Protein AF-0000000080312777 (afdb_homodimer)

pLDDT: mean 81.29, std 18.56, range [24.58, 98.69]

Organism: NCBI:txid927083

Solvent-accessible surface area (backbone atoms only — not comparable to full-atom values): 29112 Å² total; per-residue (Å²): 133,81,78,77,77,67,74,76,74,68,76,40,76,40,54,60,49,25,31,31,46,37,89,20,82,42,74,88,63,39,51,90,50,18,83,77,39,92,44,70,31,33,41,40,44,49,86,57,101,42,44,78,51,12,52,32,64,42,65,65,28,35,32,32,33,40,31,27,38,40,77,84,47,77,64,61,51,34,53,41,62,50,93,90,43,94,49,72,35,10,32,39,43,34,87,62,53,40,34,98,41,35,63,41,80,42,60,24,37,52,73,45,76,58,91,56,33,35,34,27,30,26,61,65,55,38,42,67,31,33,24,41,47,52,30,53,43,46,27,84,71,55,35,46,47,80,45,41,48,26,81,74,42,68,70,91,74,63,63,83,64,36,70,29,73,42,60,51,71,70,65,28,46,66,43,72,34,72,63,21,43,52,50,49,51,56,36,38,76,71,71,43,76,53,61,68,59,52,44,51,58,45,8,26,42,84,33,27,20,82,85,64,33,24,39,75,54,89,95,32,32,33,31,52,57,89,65,28,31,38,34,30,43,77,43,83,92,49,29,34,36,33,52,35,64,35,66,56,62,50,79,87,48,32,82,77,42,63,69,60,54,48,54,44,32,73,72,73,43,119,134,82,78,78,76,67,74,75,74,70,76,40,77,40,54,62,48,26,30,31,45,38,88,21,81,43,75,89,62,38,51,91,49,17,83,75,40,92,46,70,32,32,41,41,43,49,84,56,100,43,45,77,50,12,52,31,64,41,66,65,28,35,32,32,33,40,31,27,38,40,78,82,47,74,63,61,51,36,55,42,63,50,92,90,43,94,49,72,35,10,33,38,42,34,87,63,53,38,34,98,41,34,63,42,80,44,60,25,37,52,73,46,75,57,90,55,32,35,35,28,29,26,62,65,53,38,42,66,32,33,25,42,46,52,28,54,42,46,23,83,70,55,34,48,45,76,49,40,49,24,82,73,47,73,71,92,74,65,64,81,65,44,48,55,76,49,62,42,68,70,65,28,45,65,43,71,33,71,63,22,44,53,50,48,52,55,36,38,77,70,73,42,77,54,62,68,59,52,45,50,58,44,7,29,42,82,27,29,22,82,82,63,34,24,41,74,53,89,96,32,32,34,32,52,57,89,65,28,32,37,35,30,42,77,42,82,93,50,29,35,37,33,52,38,65,34,66,56,60,51,80,86,47,32,82,76,40,63,69,61,53,48,54,44,32,72,73,75,41,116

Sequence (540 aa):
MSEDDRSDEEVLTVRPIGVLRTPYRELAEVPRQPRLANVRARIELVPGLGLEDAIADLEGWDYVWVLTWMHRARGWRPKVQPPRSERKRGVLATRAPHRPNAIGLSAMRIVSIAGLVIEVEECDAIDGTPVIDLKPYVPWADAIPDARTGWLEPPEGARPGGQRPADPRPSWSVVIEERAREQLAWLRERGIDLEERLVYALSLGPQPHAYRRIAVVGDESRIAVKEWFAFFRSRGEGTIVVQRITSGVRPRERARAAPVHREFVERFGGMSEDDRSDEEVLTVRPIGVLRTPYRELAEVPRQPRLANVRARIELVPGLGLEDAIADLEGWDYVWVLTWMHRARGWRPKVQPPRSERKRGVLATRAPHRPNAIGLSAMRIVSIAGLVIEVEECDAIDGTPVIDLKPYVPWADAIPDARTGWLEPPEGARPGGQRPADPRPSWSVVIEERAREQLAWLRERGIDLEERLVYALSLGPQPHAYRRIAVVGDESRIAVKEWFAFFRSRGEGTIVVQRITSGVRPRERARAAPVHREFVERFGG

Nearest PDB structures (foldseek):
  2nv4-assembly1_B  TM=9.603E-01  e=9.271E-16  Archaeoglobus fulgidus
  7btz-assembly1_B  TM=6.126E-01  e=1.621E-18  Pseudomonas aeruginosa
  7bu1-assembly1_B  TM=5.956E-01  e=1.074E-18  Pseudomonas aeruginosa
  7btz-assembly1_A  TM=5.901E-01  e=1.441E-18  Pseudomonas aeruginosa
  3okx-assembly1_B  TM=8.933E-01  e=3.064E-11  Rhodopseudomonas palustris CGA009

Secondary structure (DSSP, 8-state):
-----------EEE---EEEE-S--SGGGS-S-GGG---EEEEEEPS-TTHHHHTTT-TTBSEEEEEEE-TT--S--SEE--TT-SS-EEGGGS--S-SSS-EEEEEEEEEEEETTEEEEES--S-TTPEEEEEEE--HHHH--TT--BGGGS--TTS-TT---S---SS-SEEEE-HHHHHHHHHHHHTT---HHHHHHHHHT-SS-BTTTTEEEETTEEEEEETTEEEEEEEETTTEEEEEEEEE-S-HHHHTTS-HHHHHHHHHH--/-----------EEE---EEEE-S--SGGGS-S-GGG---EEEEEEPS-TTHHHHTTT-TTBSEEEEEEE-TT--S--SEE--TT-SS-EEGGGS--S-SSS-EEEEEEEEEEEETTEEEEES--S-TTPEEEEEEE--HHHH--TT--BGGGS--TTS-TTS--S---SS-SEEEE-HHHHHHHHHHHHTT---HHHHHHHHHT-SS-BTTTTEEEETTEEEEEETTEEEEEEEETTTEEEEEEEEE-S-HHHHTTS-HHHHHHHHHH--

InterPro domains:
  IPR023370 TrmO-like, N-terminal domain [PF01980] (29-142)
  IPR023370 TrmO-like, N-terminal domain [PS51668] (14-146)
  IPR023370 TrmO-like, N-terminal domain [TIGR00104] (12-148)
  IPR023370 TrmO-like, N-terminal domain [cd09281] (16-137)
  IPR036413 YaeB-like superfamily [SSF118196] (12-213)
  IPR036414 YaeB, N-terminal domain superfamily [G3DSA:2.40.30.70] (13-153)
  IPR040372 YaeB-like [PTHR12818] (10-185)

Structure (mmCIF, N/CA/C/O backbone):
data_AF-0000000080312777-model_v1
#
loop_
_entity.id
_entity.type
_entity.pdbx_description
1 polymer 'TsaA-like domain-containing protein'
#
loop_
_atom_site.group_PDB
_atom_site.id
_atom_site.type_symbol
_atom_site.label_atom_id
_atom_site.label_alt_id
_atom_site.label_comp_id
_atom_site.label_asym_id
_atom_site.label_entity_id
_atom_site.label_seq_id
_atom_site.pdbx_PDB_ins_code
_atom_site.Cartn_x
_atom_site.Cartn_y
_atom_site.Cartn_z
_atom_site.occupancy
_atom_site.B_iso_or_equiv
_atom_site.auth_seq_id
_atom_site.auth_comp_id
_atom_site.auth_asym_id
_atom_site.auth_atom_id
_atom_site.pdbx_PDB_model_num
ATOM 1 N N . MET A 1 1 ? -16.656 -34.062 32.406 1 24.58 1 MET A N 1
ATOM 2 C CA . MET A 1 1 ? -15.578 -33.062 32.5 1 24.58 1 MET A CA 1
ATOM 3 C C . MET A 1 1 ? -15.203 -32.531 31.125 1 24.58 1 MET A C 1
ATOM 5 O O . MET A 1 1 ? -14.68 -33.25 30.281 1 24.58 1 MET A O 1
ATOM 9 N N . SER A 1 2 ? -16.062 -31.719 30.484 1 26.77 2 SER A N 1
ATOM 10 C CA . SER A 1 2 ? -16.109 -31.203 29.125 1 26.77 2 SER A CA 1
ATOM 11 C C . SER A 1 2 ? -14.852 -30.406 28.797 1 26.77 2 SER A C 1
ATOM 13 O O . SER A 1 2 ? -14.5 -29.469 29.516 1 26.77 2 SER A O 1
ATOM 15 N N . GLU A 1 3 ? -13.781 -31.125 28.281 1 29.81 3 GLU A N 1
ATOM 16 C CA . GLU A 1 3 ? -12.477 -30.578 27.906 1 29.81 3 GLU A CA 1
ATOM 17 C C . GLU A 1 3 ? -12.625 -29.281 27.125 1 29.81 3 GLU A C 1
ATOM 19 O O . GLU A 1 3 ? -13.367 -29.234 26.125 1 29.81 3 GLU A O 1
ATOM 24 N N . ASP A 1 4 ? -12.633 -28.141 27.734 1 31.09 4 ASP A N 1
ATOM 25 C CA . ASP A 1 4 ? -12.531 -26.766 27.266 1 31.09 4 ASP A CA 1
ATOM 26 C C . ASP A 1 4 ? -11.508 -26.656 26.125 1 31.09 4 ASP A C 1
ATOM 28 O O . ASP A 1 4 ? -10.305 -26.797 26.359 1 31.09 4 ASP A O 1
ATOM 32 N N . ASP A 1 5 ? -11.641 -27.391 24.984 1 30.16 5 ASP A N 1
ATOM 33 C CA . ASP A 1 5 ? -10.844 -27.234 23.766 1 30.16 5 ASP A CA 1
ATOM 34 C C . ASP A 1 5 ? -10.609 -25.766 23.469 1 30.16 5 ASP A C 1
ATOM 36 O O . ASP A 1 5 ? -11.43 -25.125 22.797 1 30.16 5 ASP A O 1
ATOM 40 N N . ARG A 1 6 ? -10.258 -24.922 24.438 1 34.81 6 ARG A N 1
ATOM 41 C CA . ARG A 1 6 ? -9.711 -23.594 24.172 1 34.81 6 ARG A CA 1
ATOM 42 C C . ARG A 1 6 ? -8.789 -23.609 22.969 1 34.81 6 ARG A C 1
ATOM 44 O O . ARG A 1 6 ? -7.781 -24.328 22.953 1 34.81 6 ARG A O 1
ATOM 51 N N . SER A 1 7 ? -9.219 -23.625 21.75 1 39.84 7 SER A N 1
ATOM 52 C CA . SER A 1 7 ? -8.406 -23.375 20.562 1 39.84 7 SER A CA 1
ATOM 53 C C . SER A 1 7 ? -7.227 -22.469 20.875 1 39.84 7 SER A C 1
ATOM 55 O O . SER A 1 7 ? -7.41 -21.359 21.375 1 39.84 7 SER A O 1
ATOM 57 N N . ASP A 1 8 ? -6.191 -22.797 21.438 1 45.22 8 ASP A N 1
ATOM 58 C CA . ASP A 1 8 ? -4.918 -22.141 21.703 1 45.22 8 ASP A CA 1
ATOM 59 C C . ASP A 1 8 ? -4.652 -21.016 20.703 1 45.22 8 ASP A C 1
ATOM 61 O O . ASP A 1 8 ? -4.332 -21.266 19.547 1 45.22 8 ASP A O 1
ATOM 65 N N . GLU A 1 9 ? -5.426 -19.984 20.75 1 56.38 9 GLU A N 1
ATOM 66 C CA . GLU A 1 9 ? -5.23 -18.766 19.969 1 56.38 9 GLU A CA 1
ATOM 67 C C . GLU A 1 9 ? -3.75 -18.406 19.875 1 56.38 9 GLU A C 1
ATOM 69 O O . GLU A 1 9 ? -3.076 -18.234 20.891 1 56.38 9 GLU A O 1
ATOM 74 N N . GLU A 1 10 ? -3.014 -18.891 18.906 1 67.88 10 GLU A N 1
ATOM 75 C CA . GLU A 1 10 ? -1.595 -18.672 18.641 1 67.88 10 GLU A CA 1
ATOM 76 C C . GLU A 1 10 ? -1.241 -17.188 18.734 1 67.88 10 GLU A C 1
ATOM 78 O O . GLU A 1 10 ? -1.842 -16.359 18.047 1 67.88 10 GLU A O 1
ATOM 83 N N . VAL A 1 11 ? -0.807 -16.703 19.969 1 80.81 11 VAL A N 1
ATOM 84 C CA . VAL A 1 11 ? -0.28 -15.359 20.188 1 80.81 11 VAL A CA 1
ATOM 85 C C . VAL A 1 11 ? 1.048 -15.211 19.438 1 80.81 11 VAL A C 1
ATOM 87 O O . VAL A 1 11 ? 1.961 -16.016 19.625 1 80.81 11 VAL A O 1
ATOM 90 N N . LEU A 1 12 ? 0.997 -14.305 18.484 1 90.25 12 LEU A N 1
ATOM 91 C CA . LEU A 1 12 ? 2.189 -13.961 17.703 1 90.25 12 LEU A CA 1
ATOM 92 C C . LEU A 1 12 ? 2.914 -12.773 18.328 1 90.25 12 LEU A C 1
ATOM 94 O O . LEU A 1 12 ? 2.281 -11.898 18.922 1 90.25 12 LEU A O 1
ATOM 98 N N . THR A 1 13 ? 4.18 -12.812 18.25 1 92.19 13 THR A N 1
ATOM 99 C CA . THR A 1 13 ? 4.957 -11.734 18.859 1 92.19 13 THR A CA 1
ATOM 100 C C . THR A 1 13 ? 5.645 -10.898 17.781 1 92.19 13 THR A C 1
ATOM 102 O O . THR A 1 13 ? 6.105 -11.438 16.766 1 92.19 13 THR A O 1
ATOM 105 N N . VAL A 1 14 ? 5.656 -9.625 18.016 1 94.31 14 VAL A N 1
ATOM 106 C CA . VAL A 1 14 ? 6.297 -8.664 17.125 1 94.31 14 VAL A CA 1
ATOM 107 C C . VAL A 1 14 ? 7.355 -7.871 17.891 1 94.31 14 VAL A C 1
ATOM 109 O O . VAL A 1 14 ? 7.129 -7.457 19.031 1 94.31 14 VAL A O 1
ATOM 112 N N . ARG A 1 15 ? 8.469 -7.727 17.312 1 93.81 15 ARG A N 1
ATOM 113 C CA . ARG A 1 15 ? 9.539 -6.914 17.875 1 93.81 15 ARG A CA 1
ATOM 114 C C . ARG A 1 15 ? 9.852 -5.723 16.969 1 93.81 15 ARG A C 1
ATOM 116 O O . ARG A 1 15 ? 10.211 -5.898 15.805 1 93.81 15 ARG A O 1
ATOM 123 N N . PRO A 1 16 ? 9.734 -4.527 17.547 1 96.81 16 PRO A N 1
ATOM 124 C CA . PRO A 1 16 ? 10.102 -3.369 16.734 1 96.81 16 PRO A CA 1
ATOM 125 C C . PRO A 1 16 ? 11.531 -3.441 16.203 1 96.81 16 PRO A C 1
ATOM 127 O O . PRO A 1 16 ? 12.438 -3.887 16.922 1 96.81 16 PRO A O 1
ATOM 130 N N . ILE A 1 17 ? 11.75 -3 15.008 1 97.75 17 ILE A N 1
ATOM 131 C CA . ILE A 1 17 ? 13.078 -3.039 14.414 1 97.75 17 ILE A CA 1
ATOM 132 C C . ILE A 1 17 ? 13.664 -1.629 14.367 1 97.75 17 ILE A C 1
ATOM 134 O O . ILE A 1 17 ? 14.797 -1.436 13.922 1 97.75 17 ILE A O 1
ATOM 138 N N . GLY A 1 18 ? 12.906 -0.657 14.742 1 97.88 18 GLY A N 1
ATOM 139 C CA . GLY A 1 18 ? 13.328 0.734 14.742 1 97.88 18 GLY A CA 1
ATOM 140 C C . GLY A 1 18 ? 12.273 1.678 15.281 1 97.88 18 GLY A C 1
ATOM 141 O O . GLY A 1 18 ? 11.297 1.239 15.906 1 97.88 18 GLY A O 1
ATOM 142 N N . VAL A 1 19 ? 12.547 2.959 15.062 1 98.31 19 VAL A N 1
ATOM 143 C CA . VAL A 1 19 ? 11.656 4.004 15.562 1 98.31 19 VAL A CA 1
ATOM 144 C C . VAL A 1 19 ? 11.586 5.145 14.555 1 98.31 19 VAL A C 1
ATOM 146 O O . VAL A 1 19 ? 12.562 5.441 13.867 1 98.31 19 VAL A O 1
ATOM 149 N N . LEU A 1 20 ? 10.398 5.699 14.43 1 97.81 20 LEU A N 1
ATOM 150 C CA . LEU A 1 20 ? 10.227 6.91 13.641 1 97.81 20 LEU A CA 1
ATOM 151 C C . LEU A 1 20 ? 10.531 8.148 14.477 1 97.81 20 LEU A C 1
ATOM 153 O O . LEU A 1 20 ? 10.039 8.289 15.594 1 97.81 20 LEU A O 1
ATOM 157 N N . ARG A 1 21 ? 11.328 8.977 13.945 1 97.44 21 ARG A N 1
ATOM 158 C CA . ARG A 1 21 ? 11.578 10.305 14.5 1 97.44 21 ARG A CA 1
ATOM 159 C C . ARG A 1 21 ? 10.938 11.383 13.633 1 97.44 21 ARG A C 1
ATOM 161 O O . ARG A 1 21 ? 11.328 11.586 12.484 1 97.44 21 ARG A O 1
ATOM 168 N N . THR A 1 22 ? 9.961 11.992 14.133 1 93.38 22 THR A N 1
ATOM 169 C CA . THR A 1 22 ? 9.18 12.984 13.398 1 93.38 22 THR A CA 1
ATOM 170 C C . THR A 1 22 ? 9.055 14.281 14.203 1 93.38 22 THR A C 1
ATOM 172 O O . THR A 1 22 ? 9.336 14.297 15.398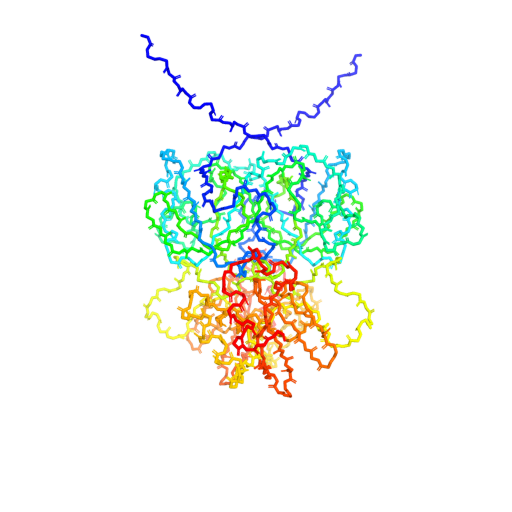 1 93.38 22 THR A O 1
ATOM 175 N N . PRO A 1 23 ? 8.68 15.352 13.547 1 88.25 23 PRO A N 1
ATOM 176 C CA . PRO A 1 23 ? 8.469 16.594 14.289 1 88.25 23 PRO A CA 1
ATOM 177 C C . PRO A 1 23 ? 7.141 16.625 15.039 1 88.25 23 PRO A C 1
ATOM 179 O O . PRO A 1 23 ? 6.887 17.547 15.82 1 88.25 23 PRO A O 1
ATOM 182 N N . TYR A 1 24 ? 6.324 15.586 14.875 1 86.56 24 TYR A N 1
ATOM 183 C CA . TYR A 1 24 ? 5 15.562 15.484 1 86.56 24 TYR A CA 1
ATOM 184 C C . TYR A 1 24 ? 5.051 14.961 16.875 1 86.56 24 TYR A C 1
ATOM 186 O O . TYR A 1 24 ? 5.34 13.773 17.031 1 86.56 24 TYR A O 1
ATOM 194 N N . ARG A 1 25 ? 4.707 15.695 17.828 1 83.81 25 ARG A N 1
ATOM 195 C CA . ARG A 1 25 ? 4.734 15.211 19.203 1 83.81 25 ARG A CA 1
ATOM 196 C C . ARG A 1 25 ? 3.363 14.703 19.625 1 83.81 25 ARG A C 1
ATOM 198 O O . ARG A 1 25 ? 3.262 13.836 20.5 1 83.81 25 ARG A O 1
ATOM 205 N N . GLU A 1 26 ? 2.375 15.242 18.984 1 82.5 26 GLU A N 1
ATOM 206 C CA . GLU A 1 26 ? 1 14.859 19.297 1 82.5 26 GLU A CA 1
ATOM 207 C C . GLU A 1 26 ? 0.234 14.492 18.031 1 82.5 26 GLU A C 1
ATOM 209 O O . GLU A 1 26 ? 0.561 14.969 16.938 1 82.5 26 GLU A O 1
ATOM 214 N N . LEU A 1 27 ? -0.736 13.641 18.234 1 79.69 27 LEU A N 1
ATOM 215 C CA . LEU A 1 27 ? -1.543 13.117 17.141 1 79.69 27 LEU A CA 1
ATOM 216 C C . LEU A 1 27 ? -2.182 14.258 16.344 1 79.69 27 LEU A C 1
ATOM 218 O O . LEU A 1 27 ? -2.297 14.18 15.117 1 79.69 27 LEU A O 1
ATOM 222 N N . ALA A 1 28 ? -2.559 15.281 17.062 1 75.19 28 ALA A N 1
ATOM 223 C CA . ALA A 1 28 ? -3.24 16.422 16.438 1 75.19 28 ALA A CA 1
ATOM 224 C C . ALA A 1 28 ? -2.328 17.125 15.445 1 75.19 28 ALA A C 1
ATOM 226 O O . ALA A 1 28 ? -2.805 17.828 14.555 1 75.19 28 ALA A O 1
ATOM 227 N N . GLU A 1 29 ? -1.008 16.906 15.516 1 74.31 29 GLU A N 1
ATOM 228 C CA . GLU A 1 29 ? -0.029 17.578 14.664 1 74.31 29 GLU A CA 1
ATOM 229 C C . GLU A 1 29 ? 0.198 16.812 13.367 1 74.31 29 GLU A C 1
ATOM 231 O O . GLU A 1 29 ? 0.758 17.344 12.414 1 74.31 29 GLU A O 1
ATOM 236 N N . VAL A 1 30 ? -0.166 15.609 13.391 1 78.31 30 VAL A N 1
ATOM 237 C CA . VAL A 1 30 ? 0.104 14.742 12.25 1 78.31 30 VAL A CA 1
ATOM 238 C C . VAL A 1 30 ? -0.767 15.148 11.07 1 78.31 30 VAL A C 1
ATOM 240 O O . VAL A 1 30 ? -1.98 15.32 11.211 1 78.31 30 VAL A O 1
ATOM 243 N N . PRO A 1 31 ? -0.11 15.344 9.961 1 69.62 31 PRO A N 1
ATOM 244 C CA . PRO A 1 31 ? -0.897 15.75 8.797 1 69.62 31 PRO A CA 1
ATOM 245 C C . PRO A 1 31 ? -1.882 14.672 8.344 1 69.62 31 PRO A C 1
ATOM 247 O O . PRO A 1 31 ? -1.553 13.484 8.359 1 69.62 31 PRO A O 1
ATOM 250 N N . ARG A 1 32 ? -2.955 15 7.938 1 62.84 32 ARG A N 1
ATOM 251 C CA . ARG A 1 32 ? -3.975 14.078 7.445 1 62.84 32 ARG A CA 1
ATOM 252 C C . ARG A 1 32 ? -3.609 13.547 6.066 1 62.84 32 ARG A C 1
ATOM 254 O O . ARG A 1 32 ? -4 12.438 5.699 1 62.84 32 ARG A O 1
ATOM 261 N N . GLN A 1 33 ? -2.896 14.445 5.355 1 60.97 33 GLN A N 1
ATOM 262 C CA . GLN A 1 33 ? -2.396 14.055 4.043 1 60.97 33 GLN A CA 1
ATOM 263 C C . GLN A 1 33 ? -0.877 14.164 3.977 1 60.97 33 GLN A C 1
ATOM 265 O O . GLN A 1 33 ? -0.346 15.18 3.516 1 60.97 33 GLN A O 1
ATOM 270 N N . PRO A 1 34 ? -0.261 13.141 4.293 1 68.19 34 PRO A N 1
ATOM 271 C CA . PRO A 1 34 ? 1.196 13.227 4.414 1 68.19 34 PRO A CA 1
ATOM 272 C C . PRO A 1 34 ? 1.885 13.516 3.084 1 68.19 34 PRO A C 1
ATOM 274 O O . PRO A 1 34 ? 2.963 14.117 3.061 1 68.19 34 PRO A O 1
ATOM 277 N N . ARG A 1 35 ? 1.291 13.125 2.049 1 66.38 35 ARG A N 1
ATOM 278 C CA . ARG A 1 35 ? 1.909 13.344 0.745 1 66.38 35 ARG A CA 1
ATOM 279 C C . ARG A 1 35 ? 2.012 14.828 0.428 1 66.38 35 ARG A C 1
ATOM 281 O O . ARG A 1 35 ? 2.854 15.242 -0.371 1 66.38 35 ARG A O 1
ATOM 288 N N . LEU A 1 36 ? 1.107 15.453 1.115 1 56.06 36 LEU A N 1
ATOM 289 C CA . LEU A 1 36 ? 1.075 16.891 0.868 1 56.06 36 LEU A CA 1
ATOM 290 C C . LEU A 1 36 ? 1.934 17.641 1.885 1 56.06 36 LEU A C 1
ATOM 292 O O . LEU A 1 36 ? 2.201 18.828 1.723 1 56.06 36 LEU A O 1
ATOM 296 N N . ALA A 1 37 ? 2.385 16.781 2.895 1 57.69 37 ALA A N 1
ATOM 297 C CA . ALA A 1 37 ? 3.184 17.391 3.953 1 57.69 37 ALA A CA 1
ATOM 298 C C . ALA A 1 37 ? 4.668 17.359 3.604 1 57.69 37 ALA A C 1
ATOM 300 O O . ALA A 1 37 ? 5.16 16.391 3.031 1 57.69 37 ALA A O 1
ATOM 301 N N . ASN A 1 38 ? 5.258 18.438 3.389 1 60.97 38 ASN A N 1
ATOM 302 C CA . ASN A 1 38 ? 6.691 18.516 3.133 1 60.97 38 ASN A CA 1
ATOM 303 C C . ASN A 1 38 ? 7.496 18.469 4.43 1 60.97 38 ASN A C 1
ATOM 305 O O . ASN A 1 38 ? 8.211 19.406 4.758 1 60.97 38 ASN A O 1
ATOM 309 N N . VAL A 1 39 ? 7.32 17.422 5.129 1 75.25 39 VAL A N 1
ATOM 310 C CA . VAL A 1 39 ? 8.031 17.281 6.395 1 75.25 39 VAL A CA 1
ATOM 311 C C . VAL A 1 39 ? 8.961 16.078 6.328 1 75.25 39 VAL A C 1
ATOM 313 O O . VAL A 1 39 ? 8.594 15.023 5.797 1 75.25 39 VAL A O 1
ATOM 316 N N . ARG A 1 40 ? 10.125 16.359 6.824 1 87.69 40 ARG A N 1
ATOM 317 C CA . ARG A 1 40 ? 11.133 15.297 6.863 1 87.69 40 ARG A CA 1
ATOM 318 C C . ARG A 1 40 ? 11.055 14.523 8.18 1 87.69 40 ARG A C 1
ATOM 320 O O . ARG A 1 40 ? 10.742 15.094 9.219 1 87.69 40 ARG A O 1
ATOM 327 N N . ALA A 1 41 ? 11.25 13.305 8.102 1 95.19 41 ALA A N 1
ATOM 328 C CA . ALA A 1 41 ? 11.344 12.391 9.242 1 95.19 41 ALA A CA 1
ATOM 329 C C . ALA A 1 41 ? 12.453 11.367 9.031 1 95.19 41 ALA A C 1
ATOM 331 O O . ALA A 1 41 ? 13.148 11.398 8.016 1 95.19 41 ALA A O 1
ATOM 332 N N . ARG A 1 42 ? 12.695 10.641 10.125 1 98.25 42 ARG A N 1
ATOM 333 C CA . ARG A 1 42 ? 13.734 9.625 10.039 1 98.25 42 ARG A CA 1
ATOM 334 C C . ARG A 1 42 ? 13.25 8.289 10.602 1 98.25 42 ARG A C 1
ATOM 336 O O . ARG A 1 42 ? 12.547 8.258 11.617 1 98.25 42 ARG A O 1
ATOM 343 N N . ILE A 1 43 ? 13.594 7.297 9.898 1 98.62 43 ILE A N 1
ATOM 344 C CA . ILE A 1 43 ? 13.508 5.949 10.445 1 98.62 43 ILE A CA 1
ATOM 345 C C . ILE A 1 43 ? 14.867 5.527 11.008 1 98.62 43 ILE A C 1
ATOM 347 O O . ILE A 1 43 ? 15.852 5.449 10.273 1 98.62 43 ILE A O 1
ATOM 351 N N . GLU A 1 44 ? 14.898 5.293 12.25 1 98.62 44 GLU A N 1
ATOM 352 C CA . GLU A 1 44 ? 16.109 4.805 12.898 1 98.62 44 GLU A CA 1
ATOM 353 C C . GLU A 1 44 ? 15.992 3.328 13.258 1 98.62 44 GLU A C 1
ATOM 355 O O . GLU A 1 44 ? 15.25 2.969 14.18 1 98.62 44 GLU A O 1
ATOM 360 N N . LEU A 1 45 ? 16.734 2.502 12.586 1 98.25 45 LEU A N 1
ATOM 361 C CA . LEU A 1 45 ? 16.719 1.07 12.859 1 98.25 45 LEU A CA 1
ATOM 362 C C . LEU A 1 45 ? 17.609 0.736 14.047 1 98.25 45 LEU A C 1
ATOM 364 O O . LEU A 1 45 ? 18.641 1.396 14.266 1 98.25 45 LEU A O 1
ATOM 368 N N . VAL A 1 46 ? 17.219 -0.276 14.812 1 95.81 46 VAL A N 1
ATOM 369 C CA . VAL A 1 46 ? 17.984 -0.703 15.969 1 95.81 46 VAL A CA 1
ATOM 370 C C . VAL A 1 46 ? 19.281 -1.383 15.5 1 95.81 46 VAL A C 1
ATOM 372 O O . VAL A 1 46 ? 19.25 -2.24 14.617 1 95.81 46 VAL A O 1
ATOM 375 N N . PRO A 1 47 ? 20.344 -0.902 16.031 1 94.75 47 PRO A N 1
ATOM 376 C CA . PRO A 1 47 ? 21.594 -1.567 15.641 1 94.75 47 PRO A CA 1
ATOM 377 C C . PRO A 1 47 ? 21.625 -3.039 16.047 1 94.75 47 PRO A C 1
ATOM 379 O O . PRO A 1 47 ? 21.031 -3.416 17.062 1 94.75 47 PRO A O 1
ATOM 382 N N . GLY A 1 48 ? 22.281 -3.791 15.195 1 87.56 48 GLY A N 1
ATOM 383 C CA . GLY A 1 48 ? 22.375 -5.219 15.461 1 87.56 48 GLY A CA 1
ATOM 384 C C . GLY A 1 48 ? 21.234 -6.016 14.844 1 87.56 48 GLY A C 1
ATOM 385 O O . GLY A 1 48 ? 20.578 -5.551 13.914 1 87.56 48 GLY A O 1
ATOM 386 N N . LEU A 1 49 ? 21.125 -7.387 15.117 1 85.19 49 LEU A N 1
ATOM 387 C CA . LEU A 1 49 ? 20.109 -8.305 14.641 1 85.19 49 LEU A CA 1
ATOM 388 C C . LEU A 1 49 ? 20.281 -8.578 13.148 1 85.19 49 LEU A C 1
ATOM 390 O O . LEU A 1 49 ? 19.453 -9.273 12.539 1 85.19 49 LEU A O 1
ATOM 394 N N . GLY A 1 50 ? 21.344 -7.918 12.562 1 94.31 50 GLY A N 1
ATOM 395 C CA . GLY A 1 50 ? 21.547 -8.125 11.133 1 94.31 50 GLY A CA 1
ATOM 396 C C . GLY A 1 50 ? 20.891 -7.074 10.273 1 94.31 50 GLY A C 1
ATOM 397 O O . GLY A 1 50 ? 20.875 -7.176 9.047 1 94.31 50 GLY A O 1
ATOM 398 N N . LEU A 1 51 ? 20.406 -6.004 10.93 1 96.44 51 LEU A N 1
ATOM 399 C CA . LEU A 1 51 ? 19.656 -4.984 10.195 1 96.44 51 LEU A CA 1
ATOM 400 C C . LEU A 1 51 ? 20.578 -4.18 9.289 1 96.44 51 LEU A C 1
ATOM 402 O O . LEU A 1 51 ? 20.125 -3.619 8.289 1 96.44 51 LEU A O 1
ATOM 406 N N . GLU A 1 52 ? 21.891 -4.094 9.578 1 96.94 52 GLU A N 1
ATOM 407 C CA . GLU A 1 52 ? 22.859 -3.438 8.711 1 96.94 52 GLU A CA 1
ATOM 408 C C . GLU A 1 52 ? 22.891 -4.086 7.328 1 96.94 52 GLU A C 1
ATOM 410 O O . GLU A 1 52 ? 23.031 -3.393 6.316 1 96.94 52 GLU A O 1
ATOM 415 N N . ASP A 1 53 ? 22.734 -5.41 7.359 1 97.19 53 ASP A N 1
ATOM 416 C CA . ASP A 1 53 ? 22.688 -6.152 6.102 1 97.19 53 ASP A CA 1
ATOM 417 C C . ASP A 1 53 ? 21.281 -6.148 5.508 1 97.19 53 ASP A C 1
ATOM 419 O O . ASP A 1 53 ? 21.125 -6.102 4.289 1 97.19 53 ASP A O 1
ATOM 423 N N . ALA A 1 54 ? 20.297 -6.141 6.363 1 97.75 54 ALA A N 1
ATOM 424 C CA . ALA A 1 54 ? 18.922 -6.273 5.922 1 97.75 54 ALA A CA 1
ATOM 425 C C . ALA A 1 54 ? 18.469 -5.039 5.145 1 97.75 54 ALA A C 1
ATOM 427 O O . ALA A 1 54 ? 17.609 -5.129 4.266 1 97.75 54 ALA A O 1
ATOM 428 N N . ILE A 1 55 ? 19 -3.91 5.445 1 97.69 55 ILE A N 1
ATOM 429 C CA . ILE A 1 55 ? 18.578 -2.65 4.848 1 97.69 55 ILE A CA 1
ATOM 430 C C . ILE A 1 55 ? 19.297 -2.438 3.52 1 97.69 55 ILE A C 1
ATOM 432 O O . ILE A 1 55 ? 18.938 -1.541 2.75 1 97.69 55 ILE A O 1
ATOM 436 N N . ALA A 1 56 ? 20.219 -3.312 3.221 1 95.88 56 ALA A N 1
ATOM 437 C CA . ALA A 1 56 ? 20.984 -3.168 1.987 1 95.88 56 ALA A CA 1
ATOM 438 C C . ALA A 1 56 ? 20.062 -3.16 0.766 1 95.88 56 ALA A C 1
ATOM 440 O O . ALA A 1 56 ? 19 -3.787 0.774 1 95.88 56 ALA A O 1
ATOM 441 N N . ASP A 1 57 ? 20.391 -2.389 -0.278 1 95.25 57 ASP A N 1
ATOM 442 C CA . ASP A 1 57 ? 19.781 -2.406 -1.604 1 95.25 57 ASP A CA 1
ATOM 443 C C . ASP A 1 57 ? 18.5 -1.576 -1.63 1 95.25 57 ASP A C 1
ATOM 445 O O . ASP A 1 57 ? 17.797 -1.553 -2.637 1 95.25 57 ASP A O 1
ATOM 449 N N . LEU A 1 58 ? 18.219 -0.919 -0.556 1 96.62 58 LEU A N 1
ATOM 450 C CA . LEU A 1 58 ? 17.031 -0.054 -0.53 1 96.62 58 LEU A CA 1
ATOM 451 C C . LEU A 1 58 ? 17.297 1.248 -1.277 1 96.62 58 LEU A C 1
ATOM 453 O O . LEU A 1 58 ? 16.375 1.983 -1.605 1 96.62 58 LEU A O 1
ATOM 457 N N . GLU A 1 59 ? 18.562 1.48 -1.442 1 92.94 59 GLU A N 1
ATOM 458 C CA . GLU A 1 59 ? 18.906 2.633 -2.266 1 92.94 59 GLU A CA 1
ATOM 459 C C . GLU A 1 59 ? 18.328 2.502 -3.672 1 92.94 59 GLU A C 1
ATOM 461 O O . GLU A 1 59 ? 18.312 1.41 -4.242 1 92.94 59 GLU A O 1
ATOM 466 N N . GLY A 1 60 ? 17.875 3.588 -4.262 1 92.38 60 GLY A N 1
ATOM 467 C CA . GLY A 1 60 ? 17.312 3.559 -5.602 1 92.38 60 GLY A CA 1
ATOM 468 C C . GLY A 1 60 ? 15.797 3.414 -5.609 1 92.38 60 GLY A C 1
ATOM 469 O O . GLY A 1 60 ? 15.148 3.639 -6.637 1 92.38 60 GLY A O 1
ATOM 470 N N . TRP A 1 61 ? 15.32 2.984 -4.488 1 95.19 61 TRP A N 1
ATOM 471 C CA . TRP A 1 61 ? 13.867 2.947 -4.359 1 95.19 61 TRP A CA 1
ATOM 472 C C . TRP A 1 61 ? 13.32 4.312 -3.961 1 95.19 61 TRP A C 1
ATOM 474 O O . TRP A 1 61 ? 13.898 5 -3.113 1 95.19 61 TRP A O 1
ATOM 484 N N . ASP A 1 62 ? 12.234 4.699 -4.555 1 92.12 62 ASP A N 1
ATOM 485 C CA . ASP A 1 62 ? 11.656 6 -4.234 1 92.12 62 ASP A CA 1
ATOM 486 C C . ASP A 1 62 ? 10.867 5.945 -2.928 1 92.12 62 ASP A C 1
ATOM 488 O O . ASP A 1 62 ? 10.891 6.898 -2.145 1 92.12 62 ASP A O 1
ATOM 492 N N . TYR A 1 63 ? 10.133 4.809 -2.779 1 95.62 63 TYR A N 1
ATOM 493 C CA . TYR A 1 63 ? 9.219 4.715 -1.652 1 95.62 63 TYR A CA 1
ATOM 494 C C . TYR A 1 63 ? 9.414 3.406 -0.896 1 95.62 63 TYR A C 1
ATOM 496 O O . TYR A 1 63 ? 9.867 2.414 -1.469 1 95.62 63 TYR A O 1
ATOM 504 N N . VAL A 1 64 ? 9.055 3.463 0.339 1 98.44 64 VAL A N 1
ATOM 505 C CA . VAL A 1 64 ? 9.055 2.295 1.212 1 98.44 64 VAL A CA 1
ATOM 506 C C . VAL A 1 64 ? 7.762 2.258 2.025 1 98.44 64 VAL A C 1
ATOM 508 O O . VAL A 1 64 ? 7.281 3.295 2.488 1 98.44 64 VAL A O 1
ATOM 511 N N . TRP A 1 65 ? 7.152 1.066 2.055 1 98.62 65 TRP A N 1
ATOM 512 C CA . TRP A 1 65 ? 6.102 0.833 3.039 1 98.62 65 TRP A CA 1
ATOM 513 C C . TRP A 1 65 ? 6.684 0.763 4.449 1 98.62 65 TRP A C 1
ATOM 515 O O . TRP A 1 65 ? 7.621 0.004 4.703 1 98.62 65 TRP A O 1
ATOM 525 N N . VAL A 1 66 ? 6.129 1.535 5.301 1 98.56 66 VAL A N 1
ATOM 526 C CA . VAL A 1 66 ? 6.52 1.513 6.707 1 98.56 66 VAL A CA 1
ATOM 527 C C . VAL A 1 66 ? 5.367 0.979 7.555 1 98.56 66 VAL A C 1
ATOM 529 O O . VAL A 1 66 ? 4.301 1.595 7.621 1 98.56 66 VAL A O 1
ATOM 532 N N . LEU A 1 67 ? 5.562 -0.199 8.109 1 98.69 67 LEU A N 1
ATOM 533 C CA . LEU A 1 67 ? 4.637 -0.748 9.094 1 98.69 67 LEU A CA 1
ATOM 534 C C . LEU A 1 67 ? 5.043 -0.331 10.508 1 98.69 67 LEU A C 1
ATOM 536 O O . LEU A 1 67 ? 6.191 -0.517 10.906 1 98.69 67 LEU A O 1
ATOM 540 N N . THR A 1 68 ? 4.098 0.231 11.203 1 98.25 68 THR A N 1
ATOM 541 C CA . THR A 1 68 ? 4.375 0.752 12.531 1 98.25 68 THR A CA 1
ATOM 542 C C . THR A 1 68 ? 3.422 0.147 13.562 1 98.25 68 THR A C 1
ATOM 544 O O . THR A 1 68 ? 2.449 -0.518 13.195 1 98.25 68 THR A O 1
ATOM 547 N N . TRP A 1 69 ? 3.852 0.272 14.766 1 97.25 69 TRP A N 1
ATOM 548 C CA . TRP A 1 69 ? 2.947 0.023 15.883 1 97.25 69 TRP A CA 1
ATOM 549 C C . TRP A 1 69 ? 2.43 1.333 16.469 1 97.25 69 TRP A C 1
ATOM 551 O O . TRP A 1 69 ? 3.203 2.129 17 1 97.25 69 TRP A O 1
ATOM 561 N N . MET A 1 70 ? 1.141 1.517 16.297 1 96 70 MET A N 1
ATOM 562 C CA . MET A 1 70 ? 0.549 2.746 16.812 1 96 70 MET A CA 1
ATOM 563 C C . MET A 1 70 ? 0.454 2.699 18.344 1 96 70 MET A C 1
ATOM 565 O O . MET A 1 70 ? -0.636 2.541 18.891 1 96 70 MET A O 1
ATOM 569 N N . HIS A 1 71 ? 1.555 2.998 18.984 1 93.5 71 HIS A N 1
ATOM 570 C CA . HIS A 1 71 ? 1.818 2.699 20.391 1 93.5 71 HIS A CA 1
ATOM 571 C C . HIS A 1 71 ? 0.952 3.557 21.312 1 93.5 71 HIS A C 1
ATOM 573 O O . HIS A 1 71 ? 0.797 3.244 22.5 1 93.5 71 HIS A O 1
ATOM 579 N N . ARG A 1 72 ? 0.406 4.594 20.781 1 91.44 72 ARG A N 1
ATOM 580 C CA . ARG A 1 72 ? -0.457 5.438 21.609 1 91.44 72 ARG A CA 1
ATOM 581 C C . ARG A 1 72 ? -1.899 4.941 21.562 1 91.44 72 ARG A C 1
ATOM 583 O O . ARG A 1 72 ? -2.74 5.414 22.344 1 91.44 72 ARG A O 1
ATOM 590 N N . ALA A 1 73 ? -2.207 4.035 20.625 1 89.5 73 ALA A N 1
ATOM 591 C CA . ALA A 1 73 ? -3.553 3.471 20.562 1 89.5 73 ALA A CA 1
ATOM 592 C C . ALA A 1 73 ? -3.785 2.463 21.688 1 89.5 73 ALA A C 1
ATOM 594 O O . ALA A 1 73 ? -3.062 1.47 21.797 1 89.5 73 ALA A O 1
ATOM 595 N N . ARG A 1 74 ? -4.691 2.814 22.578 1 85.81 74 ARG A N 1
ATOM 596 C CA . ARG A 1 74 ? -5.055 1.928 23.672 1 85.81 74 ARG A CA 1
ATOM 597 C C . ARG A 1 74 ? -6.449 1.344 23.469 1 85.81 74 ARG A C 1
ATOM 599 O O . ARG A 1 74 ? -7.43 2.084 23.359 1 85.81 74 ARG A O 1
ATOM 606 N N . GLY A 1 75 ? -6.449 0.008 23.406 1 86.69 75 GLY A N 1
ATOM 607 C CA . GLY A 1 75 ? -7.738 -0.631 23.188 1 86.69 75 GLY A CA 1
ATOM 608 C C . GLY A 1 75 ? -8.32 -0.362 21.812 1 86.69 75 GLY A C 1
ATOM 609 O O .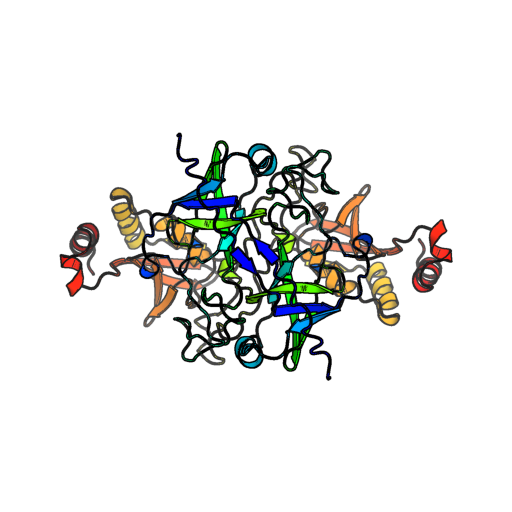 GLY A 1 75 ? -7.68 0.286 20.984 1 86.69 75 GLY A O 1
ATOM 610 N N . TRP A 1 76 ? -9.445 -0.971 21.516 1 91.75 76 TRP A N 1
ATOM 611 C CA . TRP A 1 76 ? -10.094 -0.708 20.25 1 91.75 76 TRP A CA 1
ATOM 612 C C . TRP A 1 76 ? -11.602 -0.949 20.344 1 91.75 76 TRP A C 1
ATOM 614 O O . TRP A 1 76 ? -12.07 -1.632 21.25 1 91.75 76 TRP A O 1
ATOM 624 N N . ARG A 1 77 ? -12.312 -0.217 19.562 1 92.81 77 ARG A N 1
ATOM 625 C CA . ARG A 1 77 ? -13.742 -0.402 19.328 1 92.81 77 ARG A CA 1
ATOM 626 C C . ARG A 1 77 ? -14.016 -0.755 17.859 1 92.81 77 ARG A C 1
ATOM 628 O O . ARG A 1 77 ? -13.281 -0.333 16.969 1 92.81 77 ARG A O 1
ATOM 635 N N . PRO A 1 78 ? -15.078 -1.539 17.656 1 96.56 78 PRO A N 1
ATOM 636 C CA . PRO A 1 78 ? -15.352 -2.023 16.297 1 96.56 78 PRO A CA 1
ATOM 637 C C . PRO A 1 78 ? -15.68 -0.894 15.328 1 96.56 78 PRO A C 1
ATOM 639 O O . PRO A 1 78 ? -15.477 -1.037 14.117 1 96.56 78 PRO A O 1
ATOM 642 N N . LYS A 1 79 ? -16.172 0.191 15.93 1 96.25 79 LYS A N 1
ATOM 643 C CA . LYS A 1 79 ? -16.531 1.322 15.078 1 96.25 79 LYS A CA 1
ATOM 644 C C . LYS A 1 79 ? -15.875 2.609 15.578 1 96.25 79 LYS A C 1
ATOM 646 O O . LYS A 1 79 ? -15.633 2.762 16.781 1 96.25 79 LYS A O 1
ATOM 651 N N . VAL A 1 80 ? -15.609 3.461 14.641 1 93.5 80 VAL A N 1
ATOM 652 C CA . VAL A 1 80 ? -15.031 4.773 14.914 1 93.5 80 VAL A CA 1
ATOM 653 C C . VAL A 1 80 ? -15.625 5.809 13.961 1 93.5 80 VAL A C 1
ATOM 655 O O . VAL A 1 80 ? -16.141 5.461 12.898 1 93.5 80 VAL A O 1
ATOM 658 N N . GLN A 1 81 ? -15.578 6.977 14.359 1 88.88 81 GLN A N 1
ATOM 659 C CA . GLN A 1 81 ? -16 8.047 13.461 1 88.88 81 GLN A CA 1
ATOM 660 C C . GLN A 1 81 ? -14.805 8.789 12.891 1 88.88 81 GLN A C 1
ATOM 662 O O . GLN A 1 81 ? -14.219 9.641 13.562 1 88.88 81 GLN A O 1
ATOM 667 N N . PRO A 1 82 ? -14.555 8.477 11.672 1 82.12 82 PRO A N 1
ATOM 668 C CA . PRO A 1 82 ? -13.461 9.219 11.047 1 82.12 82 PRO A CA 1
ATOM 669 C C . PRO A 1 82 ? -13.82 10.68 10.781 1 82.12 82 PRO A C 1
ATOM 671 O O . PRO A 1 82 ? -15 11.031 10.727 1 82.12 82 PRO A O 1
ATOM 674 N N . PRO A 1 83 ? -12.828 11.539 10.789 1 68.5 83 PRO A N 1
ATOM 675 C CA . PRO A 1 83 ? -13.086 12.969 10.586 1 68.5 83 PRO A CA 1
ATOM 676 C C . PRO A 1 83 ? -13.961 13.25 9.367 1 68.5 83 PRO A C 1
ATOM 678 O O . PRO A 1 83 ? -14.805 14.148 9.406 1 68.5 83 PRO A O 1
ATOM 681 N N . ARG A 1 84 ? -13.953 12.461 8.352 1 62.97 84 ARG A N 1
ATOM 682 C CA . ARG A 1 84 ? -14.648 12.758 7.105 1 62.97 84 ARG A CA 1
ATOM 683 C C . ARG A 1 84 ? -15.992 12.039 7.039 1 62.97 84 ARG A C 1
ATOM 685 O O . ARG A 1 84 ? -16.688 12.094 6.02 1 62.97 84 ARG A O 1
ATOM 692 N N . SER A 1 85 ? -16.266 11.383 8.102 1 73.94 85 SER A N 1
ATOM 693 C CA . SER A 1 85 ? -17.516 10.609 8.07 1 73.94 85 SER A CA 1
ATOM 694 C C . SER A 1 85 ? -18.578 11.242 8.969 1 73.94 85 SER A C 1
ATOM 696 O O . SER A 1 85 ? -18.266 11.75 10.047 1 73.94 85 SER A O 1
ATOM 698 N N . GLU A 1 86 ? -19.766 11.203 8.477 1 76.75 86 GLU A N 1
ATOM 699 C CA . GLU A 1 86 ? -20.875 11.711 9.266 1 76.75 86 GLU A CA 1
ATOM 700 C C . GLU A 1 86 ? -21.375 10.656 10.25 1 76.75 86 GLU A C 1
ATOM 702 O O . GLU A 1 86 ? -22.219 10.945 11.109 1 76.75 86 GLU A O 1
ATOM 707 N N . ARG A 1 87 ? -20.922 9.516 10.133 1 89 87 ARG A N 1
ATOM 708 C CA . ARG A 1 87 ? -21.328 8.438 11.023 1 89 87 ARG A CA 1
ATOM 709 C C . ARG A 1 87 ? -20.156 7.551 11.391 1 89 87 ARG A C 1
ATOM 711 O O . ARG A 1 87 ? -19.078 7.652 10.789 1 89 87 ARG A O 1
ATOM 718 N N . LYS A 1 88 ? -20.406 6.746 12.398 1 94.12 88 LYS A N 1
ATOM 719 C CA . LYS A 1 88 ? -19.391 5.766 12.766 1 94.12 88 LYS A CA 1
ATOM 720 C C . LYS A 1 88 ? -19.219 4.715 11.672 1 94.12 88 LYS A C 1
ATOM 722 O O . LYS A 1 88 ? -20.188 4.305 11.039 1 94.12 88 LYS A O 1
ATOM 727 N N . ARG A 1 89 ? -18 4.359 11.414 1 94.75 89 ARG A N 1
ATOM 728 C CA . ARG A 1 89 ? -17.641 3.373 10.406 1 94.75 89 ARG A CA 1
ATOM 729 C C . ARG A 1 89 ? -16.922 2.188 11.031 1 94.75 89 ARG A C 1
ATOM 731 O O . ARG A 1 89 ? -16.25 2.338 12.055 1 94.75 89 ARG A O 1
ATOM 738 N N . GLY A 1 90 ? -17.078 1.005 10.469 1 97.62 90 GLY A N 1
ATOM 739 C CA . GLY A 1 90 ? -16.266 -0.117 10.906 1 97.62 90 GLY A CA 1
ATOM 740 C C . GLY A 1 90 ? -14.781 0.155 10.812 1 97.62 90 GLY A C 1
ATOM 741 O O . GLY A 1 90 ? -14.305 0.692 9.812 1 97.62 90 GLY A O 1
ATOM 742 N N . VAL A 1 91 ? -14.039 -0.21 11.82 1 97.56 91 VAL A N 1
ATOM 743 C CA . VAL A 1 91 ? -12.625 0.151 11.914 1 97.56 91 VAL A CA 1
ATOM 744 C C . VAL A 1 91 ? -11.859 -0.464 10.75 1 97.56 91 VAL A C 1
ATOM 746 O O . VAL A 1 91 ? -10.883 0.119 10.266 1 97.56 91 VAL A O 1
ATOM 749 N N . LEU A 1 92 ? -12.328 -1.636 10.211 1 98 92 LEU A N 1
ATOM 750 C CA . LEU A 1 92 ? -11.633 -2.301 9.117 1 98 92 LEU A CA 1
ATOM 751 C C . LEU A 1 92 ? -11.922 -1.614 7.789 1 98 92 LEU A C 1
ATOM 753 O O . LEU A 1 92 ? -11.266 -1.892 6.785 1 98 92 LEU A O 1
ATOM 757 N N . ALA A 1 93 ? -12.859 -0.685 7.793 1 97.19 93 ALA A N 1
ATOM 758 C CA . ALA A 1 93 ? -13.133 0.156 6.633 1 97.19 93 ALA A CA 1
ATOM 759 C C . ALA A 1 93 ? -12.523 1.544 6.801 1 97.19 93 ALA A C 1
ATOM 761 O O . ALA A 1 93 ? -12.906 2.488 6.109 1 97.19 93 ALA A O 1
ATOM 762 N N . THR A 1 94 ? -11.602 1.672 7.734 1 95.06 94 THR A N 1
ATOM 763 C CA . THR A 1 94 ? -10.898 2.926 7.992 1 95.06 94 THR A CA 1
ATOM 764 C C . THR A 1 94 ? -9.398 2.68 8.172 1 95.06 94 THR A C 1
ATOM 766 O O . THR A 1 94 ? -8.945 1.537 8.125 1 95.06 94 THR A O 1
ATOM 769 N N . ARG A 1 95 ? -8.727 3.777 8.352 1 93.44 95 ARG A N 1
ATOM 770 C CA . ARG A 1 95 ? -7.301 3.727 8.672 1 93.44 95 ARG A CA 1
ATOM 771 C C . ARG A 1 95 ? -7.055 4.141 10.117 1 93.44 95 ARG A C 1
ATOM 773 O O . ARG A 1 95 ? -5.949 4.566 10.469 1 93.44 95 ARG A O 1
ATOM 780 N N . ALA A 1 96 ? -8.039 3.959 10.977 1 92.31 96 ALA A N 1
ATOM 781 C CA . ALA A 1 96 ? -7.957 4.375 12.383 1 92.31 96 ALA A CA 1
ATOM 782 C C . ALA A 1 96 ? -6.91 3.561 13.133 1 92.31 96 ALA A C 1
ATOM 784 O O . ALA A 1 96 ? -6.766 2.357 12.906 1 92.31 96 ALA A O 1
ATOM 785 N N . PRO A 1 97 ? -6.254 4.191 14.117 1 92.94 97 PRO A N 1
ATOM 786 C CA . PRO A 1 97 ? -5.195 3.508 14.859 1 92.94 97 PRO A CA 1
ATOM 787 C C . PRO A 1 97 ? -5.742 2.498 15.867 1 92.94 97 PRO A C 1
ATOM 789 O O . PRO A 1 97 ? -5.059 1.529 16.203 1 92.94 97 PRO A O 1
ATOM 792 N N . HIS A 1 98 ? -6.934 2.75 16.438 1 93.88 98 HIS A N 1
ATOM 793 C CA . HIS A 1 98 ? -7.535 1.852 17.406 1 93.88 98 HIS A CA 1
ATOM 794 C C . HIS A 1 98 ? -8.18 0.649 16.734 1 93.88 98 HIS A C 1
ATOM 796 O O . HIS A 1 98 ? -9.359 0.696 16.375 1 93.88 98 HIS A O 1
ATOM 802 N N . ARG A 1 99 ? -7.496 -0.405 16.703 1 95.88 99 ARG A N 1
ATOM 803 C CA . ARG A 1 99 ? -7.902 -1.619 16 1 95.88 99 ARG A CA 1
ATOM 804 C C . ARG A 1 99 ? -7.383 -2.861 16.719 1 95.88 99 ARG A C 1
ATOM 806 O O . ARG A 1 99 ? -6.621 -2.758 17.688 1 95.88 99 ARG A O 1
ATOM 813 N N . PRO A 1 100 ? -7.863 -4.098 16.344 1 94.69 100 PRO A N 1
ATOM 814 C CA . PRO A 1 100 ? -7.465 -5.293 17.094 1 94.69 100 PRO A CA 1
ATOM 815 C C . PRO A 1 100 ? -5.949 -5.426 17.219 1 94.69 100 PRO A C 1
ATOM 817 O O . PRO A 1 100 ? -5.453 -5.777 18.297 1 94.69 100 PRO A O 1
ATOM 820 N N . ASN A 1 101 ? -5.25 -5.203 16.156 1 96.19 101 ASN A N 1
ATOM 821 C CA . ASN A 1 101 ? -3.801 -5.047 16.141 1 96.19 101 ASN A CA 1
ATOM 822 C C . ASN A 1 101 ? -3.393 -3.656 15.656 1 96.19 101 ASN A C 1
ATOM 824 O O . ASN A 1 101 ? -3.625 -3.305 14.5 1 96.19 101 ASN A O 1
ATOM 828 N N . ALA A 1 102 ? -2.775 -2.889 16.5 1 96.5 102 ALA A N 1
ATOM 829 C CA . ALA A 1 102 ? -2.545 -1.468 16.25 1 96.5 102 ALA A CA 1
ATOM 830 C C . ALA A 1 102 ? -1.39 -1.263 15.281 1 96.5 102 ALA A C 1
ATOM 832 O O . ALA A 1 102 ? -0.452 -0.514 15.57 1 96.5 102 ALA A O 1
ATOM 833 N N . ILE A 1 103 ? -1.529 -1.856 14.148 1 97.56 103 ILE A N 1
ATOM 834 C CA . ILE A 1 103 ? -0.502 -1.743 13.117 1 97.56 103 ILE A CA 1
ATOM 835 C C . ILE A 1 103 ? -0.856 -0.609 12.156 1 97.56 103 ILE A C 1
ATOM 837 O O . ILE A 1 103 ? -1.999 -0.505 11.703 1 97.56 103 ILE A O 1
ATOM 841 N N . GLY A 1 104 ? 0.081 0.257 11.945 1 97.12 104 GLY A N 1
ATOM 842 C CA . GLY A 1 104 ? -0.033 1.301 10.938 1 97.12 104 GLY A CA 1
ATOM 843 C C . GLY A 1 104 ? 0.619 0.931 9.625 1 97.12 104 GLY A C 1
ATOM 844 O O . GLY A 1 104 ? 1.487 0.057 9.578 1 97.12 104 GLY A O 1
ATOM 845 N N . LEU A 1 105 ? 0.18 1.544 8.594 1 97.44 105 LEU A N 1
ATOM 846 C CA . LEU A 1 105 ? 0.707 1.346 7.25 1 97.44 105 LEU A CA 1
ATOM 847 C C . LEU A 1 105 ? 0.816 2.674 6.508 1 97.44 105 LEU A C 1
ATOM 849 O O . LEU A 1 105 ? -0.181 3.379 6.34 1 97.44 105 LEU A O 1
ATOM 853 N N . SER A 1 106 ? 2.031 3.025 6.051 1 95.56 106 SER A N 1
ATOM 854 C CA . SER A 1 106 ? 2.248 4.266 5.312 1 95.56 106 SER A CA 1
ATOM 855 C C . SER A 1 106 ? 3.303 4.09 4.227 1 95.56 106 SER A C 1
ATOM 857 O O . SER A 1 106 ? 4.324 3.434 4.445 1 95.56 106 SER A O 1
ATOM 859 N N . ALA A 1 107 ? 2.98 4.613 3.08 1 95.44 107 ALA A N 1
ATOM 860 C CA . ALA A 1 107 ? 4.027 4.762 2.072 1 95.44 107 ALA A CA 1
ATOM 861 C C . ALA A 1 107 ? 4.797 6.062 2.27 1 95.44 107 ALA A C 1
ATOM 863 O O . ALA A 1 107 ? 4.207 7.148 2.283 1 95.44 107 ALA A O 1
ATOM 864 N N . MET A 1 108 ? 6.137 5.949 2.457 1 96.12 108 MET A N 1
ATOM 865 C CA . MET A 1 108 ? 6.961 7.137 2.66 1 96.12 108 MET A CA 1
ATOM 866 C C . MET A 1 108 ? 8.031 7.25 1.577 1 96.12 108 MET A C 1
ATOM 868 O O . MET A 1 108 ? 8.555 6.238 1.109 1 96.12 108 MET A O 1
ATOM 872 N N . ARG A 1 109 ? 8.328 8.43 1.225 1 93.56 109 ARG A N 1
ATOM 873 C CA . ARG A 1 109 ? 9.359 8.68 0.226 1 93.56 109 ARG A CA 1
ATOM 874 C C . ARG A 1 109 ? 10.75 8.625 0.851 1 93.56 109 ARG A C 1
ATOM 876 O O . ARG A 1 109 ? 11.008 9.281 1.861 1 93.56 109 ARG A O 1
ATOM 883 N N . ILE A 1 110 ? 11.602 7.863 0.23 1 97.31 110 ILE A N 1
ATOM 884 C CA . ILE A 1 110 ? 12.984 7.777 0.693 1 97.31 110 ILE A CA 1
ATOM 885 C C . ILE A 1 110 ? 13.773 8.977 0.184 1 97.31 110 ILE A C 1
ATOM 887 O O . ILE A 1 110 ? 13.82 9.234 -1.021 1 97.31 110 ILE A O 1
ATOM 891 N N . VAL A 1 111 ? 14.367 9.664 1.084 1 95 111 VAL A N 1
ATOM 892 C CA . VAL A 1 111 ? 15.195 10.812 0.729 1 95 111 VAL A CA 1
ATOM 893 C C . VAL A 1 111 ? 16.656 10.398 0.69 1 95 111 VAL A C 1
ATOM 895 O O . VAL A 1 111 ? 17.375 10.703 -0.268 1 95 111 VAL A O 1
ATOM 898 N N . SER A 1 112 ? 17.062 9.75 1.731 1 96.5 112 SER A N 1
ATOM 899 C CA . SER A 1 112 ? 18.438 9.266 1.815 1 96.5 112 SER A CA 1
ATOM 900 C C . SER A 1 112 ? 18.562 8.133 2.824 1 96.5 112 SER A C 1
ATOM 902 O O . SER A 1 112 ? 17.688 7.938 3.664 1 96.5 112 SER A O 1
ATOM 904 N N . ILE A 1 113 ? 19.641 7.383 2.652 1 97.88 113 ILE A N 1
ATOM 905 C CA . ILE A 1 113 ? 19.953 6.297 3.572 1 97.88 113 ILE A CA 1
ATOM 906 C C . ILE A 1 113 ? 21.406 6.41 4.016 1 97.88 113 ILE A C 1
ATOM 908 O O . ILE A 1 113 ? 22.312 6.477 3.184 1 97.88 113 ILE A O 1
ATOM 912 N N . ALA A 1 114 ? 21.609 6.527 5.258 1 97.25 114 ALA A N 1
ATOM 913 C CA . ALA A 1 114 ? 22.938 6.555 5.859 1 97.25 114 ALA A CA 1
ATOM 914 C C . ALA A 1 114 ? 23.031 5.566 7.02 1 97.25 114 ALA A C 1
ATOM 916 O O . ALA A 1 114 ? 22.547 5.844 8.117 1 97.25 114 ALA A O 1
ATOM 917 N N . GLY A 1 115 ? 23.703 4.398 6.711 1 96.12 115 GLY A N 1
ATOM 918 C CA . GLY A 1 115 ? 23.734 3.355 7.727 1 96.12 115 GLY A CA 1
ATOM 919 C C . GLY A 1 115 ? 22.359 2.826 8.086 1 96.12 115 GLY A C 1
ATOM 920 O O . GLY A 1 115 ? 21.625 2.369 7.211 1 96.12 115 GLY A O 1
ATOM 921 N N . LEU A 1 116 ? 22.031 2.986 9.359 1 98 116 LEU A N 1
ATOM 922 C CA . LEU A 1 116 ? 20.781 2.447 9.867 1 98 116 LEU A CA 1
ATOM 923 C C . LEU A 1 116 ? 19.719 3.539 9.961 1 98 116 LEU A C 1
ATOM 925 O O . LEU A 1 116 ? 18.672 3.348 10.594 1 98 116 LEU A O 1
ATOM 929 N N . VAL A 1 117 ? 19.969 4.652 9.289 1 98.38 117 VAL A N 1
ATOM 930 C CA . VAL A 1 117 ? 19.031 5.77 9.32 1 98.38 117 VAL A CA 1
ATOM 931 C C . VAL A 1 117 ? 18.516 6.039 7.91 1 98.38 117 VAL A C 1
ATOM 933 O O . VAL A 1 117 ? 19.297 6.188 6.969 1 98.38 117 VAL A O 1
ATOM 936 N N . ILE A 1 118 ? 17.25 6.027 7.781 1 98.5 118 ILE A N 1
ATOM 937 C CA . ILE A 1 118 ? 16.594 6.383 6.527 1 98.5 118 ILE A CA 1
ATOM 938 C C . ILE A 1 118 ? 15.867 7.719 6.688 1 98.5 118 ILE A C 1
ATOM 940 O O . ILE A 1 118 ? 14.945 7.836 7.496 1 98.5 118 ILE A O 1
ATOM 944 N N . GLU A 1 119 ? 16.266 8.688 5.973 1 97.75 119 GLU A N 1
ATOM 945 C CA . GLU A 1 119 ? 15.516 9.938 5.91 1 97.75 119 GLU A CA 1
ATOM 946 C C . GLU A 1 119 ? 14.312 9.805 4.973 1 97.75 119 GLU A C 1
ATOM 948 O O . GLU A 1 119 ? 14.445 9.32 3.85 1 97.75 119 GLU A O 1
ATOM 953 N N . VAL A 1 120 ? 13.18 10.25 5.488 1 97.06 120 VAL A N 1
ATOM 954 C CA . VAL A 1 120 ? 11.969 10.047 4.695 1 97.06 120 VAL A CA 1
ATOM 955 C C . VAL A 1 120 ? 11.133 11.32 4.715 1 97.06 120 VAL A C 1
ATOM 957 O O . VAL A 1 120 ? 11.352 12.211 5.543 1 97.06 120 VAL A O 1
ATOM 960 N N . GLU A 1 121 ? 10.234 11.359 3.736 1 91.62 121 GLU A N 1
ATOM 961 C CA . GLU A 1 121 ? 9.156 12.344 3.686 1 91.62 121 GLU A CA 1
ATOM 962 C C . GLU A 1 121 ? 7.789 11.656 3.648 1 91.62 121 GLU A C 1
ATOM 964 O O . GLU A 1 121 ? 7.707 10.43 3.602 1 91.62 121 GLU A O 1
ATOM 969 N N . GLU A 1 122 ? 6.727 12.461 3.811 1 87.62 122 GLU A N 1
ATOM 970 C CA . GLU A 1 122 ? 5.348 11.992 3.734 1 87.62 122 GLU A CA 1
ATOM 971 C C . GLU A 1 122 ? 5.023 11.047 4.887 1 87.62 122 GLU A C 1
ATOM 973 O O . GLU A 1 122 ? 4.418 9.992 4.684 1 87.62 122 GLU A O 1
ATOM 978 N N . CYS A 1 123 ? 5.559 11.414 5.992 1 90.44 123 CYS A N 1
ATOM 979 C CA . CYS A 1 123 ? 5.352 10.664 7.223 1 90.44 123 CYS A CA 1
ATOM 980 C C . CYS A 1 123 ? 4.082 11.125 7.934 1 90.44 123 CYS A C 1
ATOM 982 O O . CYS A 1 123 ? 3.795 12.32 7.992 1 90.44 123 CYS A O 1
ATOM 984 N N . ASP A 1 124 ? 3.326 10.148 8.477 1 88.75 124 ASP A N 1
ATOM 985 C CA . ASP A 1 124 ? 2.072 10.461 9.156 1 88.75 124 ASP A CA 1
ATOM 986 C C . ASP A 1 124 ? 2.031 9.828 10.547 1 88.75 124 ASP A C 1
ATOM 988 O O . ASP A 1 124 ? 0.982 9.344 10.984 1 88.75 124 ASP A O 1
ATOM 992 N N . ALA A 1 125 ? 3.102 9.836 11.242 1 93.25 125 ALA A N 1
ATOM 993 C CA . ALA A 1 125 ? 3.17 9.227 12.57 1 93.25 125 ALA A CA 1
ATOM 994 C C . ALA A 1 125 ? 3.812 10.18 13.578 1 93.25 125 ALA A C 1
ATOM 996 O O . ALA A 1 125 ? 4.641 11.016 13.203 1 93.25 125 ALA A O 1
ATOM 997 N N . ILE A 1 126 ? 3.453 9.984 14.773 1 93.12 126 ILE A N 1
ATOM 998 C CA . ILE A 1 126 ? 4.012 10.812 15.844 1 93.12 126 ILE A CA 1
ATOM 999 C C . ILE A 1 126 ? 5.434 10.359 16.156 1 93.12 126 ILE A C 1
ATOM 1001 O O . ILE A 1 126 ? 5.809 9.219 15.859 1 93.12 126 ILE A O 1
ATOM 1005 N N . ASP A 1 127 ? 6.145 11.273 16.75 1 95.06 127 ASP A N 1
ATOM 1006 C CA . ASP A 1 127 ? 7.523 10.984 17.141 1 95.06 127 ASP A CA 1
ATOM 1007 C C . ASP A 1 127 ? 7.586 9.805 18.109 1 95.06 127 ASP A C 1
ATOM 1009 O O . ASP A 1 127 ? 6.773 9.703 19.016 1 95.06 127 ASP A O 1
ATOM 1013 N N . GLY A 1 128 ? 8.516 8.891 17.859 1 97.25 128 GLY A N 1
ATOM 1014 C CA . GLY A 1 128 ? 8.695 7.758 18.75 1 97.25 128 GLY A CA 1
ATOM 1015 C C . GLY A 1 128 ? 7.887 6.539 18.344 1 97.25 128 GLY A C 1
ATOM 1016 O O . GLY A 1 128 ? 7.938 5.504 19.016 1 97.25 128 GLY A O 1
ATOM 1017 N N . THR A 1 129 ? 7.176 6.609 17.266 1 97.31 129 THR A N 1
ATOM 1018 C CA . THR A 1 129 ? 6.367 5.477 16.828 1 97.31 129 THR A CA 1
ATOM 1019 C C . THR A 1 129 ? 7.25 4.297 16.438 1 97.31 129 THR A C 1
ATOM 1021 O O . THR A 1 129 ? 8.148 4.438 15.609 1 97.31 129 THR A O 1
ATOM 1024 N N . PRO A 1 130 ? 7.055 3.131 17.031 1 97.88 130 PRO A N 1
ATOM 1025 C CA . PRO A 1 130 ? 7.859 1.955 16.688 1 97.88 130 PRO A CA 1
ATOM 1026 C C . PRO A 1 130 ? 7.648 1.495 15.25 1 97.88 130 PRO A C 1
ATOM 1028 O O . PRO A 1 130 ? 6.523 1.527 14.742 1 97.88 130 PRO A O 1
ATOM 1031 N N . VAL A 1 131 ? 8.703 1.141 14.578 1 98.38 131 VAL A N 1
ATOM 1032 C CA . VAL A 1 131 ? 8.672 0.552 13.242 1 98.38 131 VAL A CA 1
ATOM 1033 C C . VAL A 1 131 ? 8.789 -0.967 13.344 1 98.38 131 VAL A C 1
ATOM 1035 O O . VAL A 1 131 ? 9.703 -1.485 13.977 1 98.38 131 VAL A O 1
ATOM 1038 N N . ILE A 1 132 ? 7.875 -1.679 12.664 1 97.81 132 ILE A N 1
ATOM 1039 C CA . ILE A 1 132 ? 7.883 -3.125 12.852 1 97.81 132 ILE A CA 1
ATOM 1040 C C . ILE A 1 132 ? 8.344 -3.811 11.57 1 97.81 132 ILE A C 1
ATOM 1042 O O . ILE A 1 132 ? 8.805 -4.953 11.602 1 97.81 132 ILE A O 1
ATOM 1046 N N . ASP A 1 133 ? 8.234 -3.123 10.461 1 98.12 133 ASP A N 1
ATOM 1047 C CA . ASP A 1 133 ? 8.727 -3.676 9.203 1 98.12 133 ASP A CA 1
ATOM 1048 C C . ASP A 1 133 ? 8.867 -2.586 8.141 1 98.12 133 ASP A C 1
ATOM 1050 O O . ASP A 1 133 ? 8.25 -1.523 8.25 1 98.12 133 ASP A O 1
ATOM 1054 N N . LEU A 1 134 ? 9.695 -2.859 7.172 1 98.69 134 LEU A N 1
ATOM 1055 C CA . LEU A 1 134 ? 9.844 -2.068 5.953 1 98.69 134 LEU A CA 1
ATOM 1056 C C . LEU A 1 134 ? 9.734 -2.951 4.715 1 98.69 134 LEU A C 1
ATOM 1058 O O . LEU A 1 134 ? 10.281 -4.055 4.684 1 98.69 134 LEU A O 1
ATOM 1062 N N . LYS A 1 135 ? 9.008 -2.48 3.725 1 98.12 135 LYS A N 1
ATOM 1063 C CA . LYS A 1 135 ? 8.914 -3.141 2.426 1 98.12 135 LYS A CA 1
ATOM 1064 C C . LYS A 1 135 ? 9.062 -2.135 1.286 1 98.12 135 LYS A C 1
ATOM 1066 O O . LYS A 1 135 ? 8.477 -1.052 1.329 1 98.12 135 LYS A O 1
ATOM 1071 N N . PRO A 1 136 ? 9.828 -2.496 0.319 1 97.69 136 PRO A N 1
ATOM 1072 C CA . PRO A 1 136 ? 9.898 -1.565 -0.81 1 97.69 136 PRO A CA 1
ATOM 1073 C C . PRO A 1 136 ? 8.562 -1.423 -1.538 1 97.69 136 PRO A C 1
ATOM 1075 O O . PRO A 1 136 ? 7.793 -2.383 -1.616 1 97.69 136 PRO A O 1
ATOM 1078 N N . TYR A 1 137 ? 8.234 -0.189 -2.027 1 96.38 137 TYR A N 1
ATOM 1079 C CA . TYR A 1 137 ? 7.039 0.06 -2.822 1 96.38 137 TYR A CA 1
ATOM 1080 C C . TYR A 1 137 ? 7.23 -0.412 -4.258 1 96.38 137 TYR A C 1
ATOM 1082 O O . TYR A 1 137 ? 8.18 -0 -4.934 1 96.38 137 TYR A O 1
ATOM 1090 N N . VAL A 1 138 ? 6.348 -1.228 -4.664 1 88.94 138 VAL A N 1
ATOM 1091 C CA . VAL A 1 138 ? 6.398 -1.769 -6.016 1 88.94 138 VAL A CA 1
ATOM 1092 C C . VAL A 1 138 ? 5.148 -1.351 -6.789 1 88.94 138 VAL A C 1
ATOM 1094 O O . VAL A 1 138 ? 4.066 -1.895 -6.566 1 88.94 138 VAL A O 1
ATOM 1097 N N . PRO A 1 139 ? 5.266 -0.472 -7.723 1 81.19 139 PRO A N 1
ATOM 1098 C CA . PRO A 1 139 ? 4.098 0.135 -8.367 1 81.19 139 PRO A CA 1
ATOM 1099 C C . PRO A 1 139 ? 3.17 -0.897 -9 1 81.19 139 PRO A C 1
ATOM 1101 O O . PRO A 1 139 ? 1.948 -0.802 -8.859 1 81.19 139 PRO A O 1
ATOM 1104 N N . TRP A 1 140 ? 3.652 -1.889 -9.578 1 75.69 140 TRP A N 1
ATOM 1105 C CA . TRP A 1 140 ? 2.783 -2.822 -10.289 1 75.69 140 TRP A CA 1
ATOM 1106 C C . TRP A 1 140 ? 2.004 -3.693 -9.305 1 75.69 140 TRP A C 1
ATOM 1108 O O . TRP A 1 140 ? 0.994 -4.297 -9.672 1 75.69 140 TRP A O 1
ATOM 1118 N N . ALA A 1 141 ? 2.463 -3.744 -8.148 1 84.12 141 ALA A N 1
ATOM 1119 C CA . ALA A 1 141 ? 1.772 -4.527 -7.129 1 84.12 141 ALA A CA 1
ATOM 1120 C C . ALA A 1 141 ? 0.943 -3.629 -6.219 1 84.12 141 ALA A C 1
ATOM 1122 O O . ALA A 1 141 ? -0.101 -4.043 -5.707 1 84.12 141 ALA A O 1
ATOM 1123 N N . ASP A 1 142 ? 1.374 -2.441 -6.102 1 89.88 142 ASP A N 1
ATOM 1124 C CA . ASP A 1 142 ? 0.861 -1.626 -5.004 1 89.88 142 ASP A CA 1
ATOM 1125 C C . ASP A 1 142 ? -0.038 -0.507 -5.527 1 89.88 142 ASP A C 1
ATOM 1127 O O . ASP A 1 142 ? -0.888 0.005 -4.797 1 89.88 142 ASP A O 1
ATOM 1131 N N . ALA A 1 143 ? 0.192 -0.116 -6.754 1 82.44 143 ALA A N 1
ATOM 1132 C CA . ALA A 1 143 ? -0.49 1.079 -7.242 1 82.44 143 ALA A CA 1
ATOM 1133 C C . ALA A 1 143 ? -1.768 0.712 -7.996 1 82.44 143 ALA A C 1
ATOM 1135 O O . ALA A 1 143 ? -1.72 0.01 -9.008 1 82.44 143 ALA A O 1
ATOM 1136 N N . ILE A 1 144 ? -2.916 1.163 -7.48 1 81.81 144 ILE A N 1
ATOM 1137 C CA . ILE A 1 144 ? -4.223 1.048 -8.117 1 81.81 144 ILE A CA 1
ATOM 1138 C C . ILE A 1 144 ? -4.918 2.406 -8.117 1 81.81 144 ILE A C 1
ATOM 1140 O O . ILE A 1 144 ? -5.859 2.631 -7.348 1 81.81 144 ILE A O 1
ATOM 1144 N N . PRO A 1 145 ? -4.527 3.244 -9 1 69.81 145 PRO A N 1
ATOM 1145 C CA . PRO A 1 145 ? -4.934 4.648 -8.922 1 69.81 145 PRO A CA 1
ATOM 1146 C C . PRO A 1 145 ? -6.441 4.836 -9.102 1 69.81 145 PRO A C 1
ATOM 1148 O O . PRO A 1 145 ? -7.008 5.809 -8.602 1 69.81 145 PRO A O 1
ATOM 1151 N N . ASP A 1 146 ? -7.094 3.869 -9.711 1 67.06 146 ASP A N 1
ATOM 1152 C CA . ASP A 1 146 ? -8.5 4.074 -10.055 1 67.06 146 ASP A CA 1
ATOM 1153 C C . ASP A 1 146 ? -9.414 3.299 -9.109 1 67.06 146 ASP A C 1
ATOM 1155 O O . ASP A 1 146 ? -10.609 3.17 -9.367 1 67.06 146 ASP A O 1
ATOM 1159 N N . ALA A 1 147 ? -8.891 2.805 -8.023 1 81.62 147 ALA A N 1
ATOM 1160 C CA . ALA A 1 147 ? -9.688 2.018 -7.086 1 81.62 147 ALA A CA 1
ATOM 1161 C C . ALA A 1 147 ? -10.781 2.871 -6.441 1 81.62 147 ALA A C 1
ATOM 1163 O O . ALA A 1 147 ? -10.531 4.02 -6.062 1 81.62 147 ALA A O 1
ATOM 1164 N N . ARG A 1 148 ? -11.992 2.346 -6.297 1 82.06 148 ARG A N 1
ATOM 1165 C CA . ARG A 1 148 ? -13.078 3.014 -5.586 1 82.06 148 ARG A CA 1
ATOM 1166 C C . ARG A 1 148 ? -12.812 3.043 -4.086 1 82.06 148 ARG A C 1
ATOM 1168 O O . ARG A 1 148 ? -12.156 2.146 -3.549 1 82.06 148 ARG A O 1
ATOM 1175 N N . THR A 1 149 ? -13.398 4.043 -3.443 1 88.25 149 THR A N 1
ATOM 1176 C CA . THR A 1 149 ? -13.031 4.277 -2.051 1 88.25 149 THR A CA 1
ATOM 1177 C C . THR A 1 149 ? -14.25 4.184 -1.143 1 88.25 149 THR A C 1
ATOM 1179 O O . THR A 1 149 ? -14.32 4.859 -0.116 1 88.25 149 THR A O 1
ATOM 1182 N N . GLY A 1 150 ? -15.266 3.443 -1.55 1 91.12 150 GLY A N 1
ATOM 1183 C CA . GLY A 1 150 ? -16.406 3.191 -0.695 1 91.12 150 GLY A CA 1
ATOM 1184 C C . GLY A 1 150 ? -17.031 4.461 -0.146 1 91.12 150 GLY A C 1
ATOM 1185 O O . GLY A 1 150 ? -17.359 5.375 -0.904 1 91.12 150 GLY A O 1
ATOM 1186 N N . TRP A 1 151 ? -17.125 4.492 1.285 1 87.44 151 TRP A N 1
ATOM 1187 C CA . TRP A 1 151 ? -17.859 5.559 1.953 1 87.44 151 TRP A CA 1
ATOM 1188 C C . TRP A 1 151 ? -17.141 6.891 1.822 1 87.44 151 TRP A C 1
ATOM 1190 O O . TRP A 1 151 ? -17.703 7.945 2.117 1 87.44 151 TRP A O 1
ATOM 1200 N N . LEU A 1 152 ? -15.938 6.828 1.312 1 82.5 152 LEU A N 1
ATOM 1201 C CA . LEU A 1 152 ? -15.188 8.062 1.101 1 82.5 152 LEU A CA 1
ATOM 1202 C C . LEU A 1 152 ? -15.602 8.727 -0.211 1 82.5 152 LEU A C 1
ATOM 1204 O O . LEU A 1 152 ? -15.25 9.883 -0.464 1 82.5 152 LEU A O 1
ATOM 1208 N N . GLU A 1 153 ? -16.344 7.914 -1.042 1 75.12 153 GLU A N 1
ATOM 1209 C CA . GLU A 1 153 ? -16.781 8.477 -2.318 1 75.12 153 GLU A CA 1
ATOM 1210 C C . GLU A 1 153 ? -17.781 9.602 -2.115 1 75.12 153 GLU A C 1
ATOM 1212 O O . GLU A 1 153 ? -18.641 9.523 -1.236 1 75.12 153 GLU A O 1
ATOM 1217 N N . PRO A 1 154 ? -17.656 10.609 -2.916 1 59.34 154 PRO A N 1
ATOM 1218 C CA . PRO A 1 154 ? -18.672 11.656 -2.812 1 59.34 154 PRO A CA 1
ATOM 1219 C C . PRO A 1 154 ? -20.062 11.18 -3.223 1 59.34 154 PRO A C 1
ATOM 1221 O O . PRO A 1 154 ? -20.188 10.266 -4.043 1 59.34 154 PRO A O 1
ATOM 1224 N N . PRO A 1 155 ? -21.359 11.414 -2.439 1 48.38 155 PRO A N 1
ATOM 1225 C CA . PRO A 1 155 ? -22.719 11.008 -2.779 1 48.38 155 PRO A CA 1
ATOM 1226 C C . PRO A 1 155 ? -23.047 11.219 -4.258 1 48.38 155 PRO A C 1
ATOM 1228 O O . PRO A 1 155 ? -22.484 12.109 -4.898 1 48.38 155 PRO A O 1
ATOM 1231 N N . GLU A 1 156 ? -23.953 10.203 -4.797 1 39.94 156 GLU A N 1
ATOM 1232 C CA . GLU A 1 156 ? -24.562 10.242 -6.121 1 39.94 156 GLU A CA 1
ATOM 1233 C C . GLU A 1 156 ? -25.438 11.484 -6.293 1 39.94 156 GLU A C 1
ATOM 1235 O O . GLU A 1 156 ? -26.156 11.883 -5.367 1 39.94 156 GLU A O 1
ATOM 1240 N N . GLY A 1 157 ? -25.422 12.422 -7.199 1 37.62 157 GLY A N 1
ATOM 1241 C CA . GLY A 1 157 ? -26.109 13.664 -7.531 1 37.62 157 GLY A CA 1
ATOM 1242 C C . GLY A 1 157 ? -25.312 14.898 -7.152 1 37.62 157 GLY A C 1
ATOM 1243 O O . GLY A 1 157 ? -25.828 16.016 -7.18 1 37.62 157 GLY A O 1
ATOM 1244 N N . ALA A 1 158 ? -24.688 14.828 -6.207 1 36.56 158 ALA A N 1
ATOM 1245 C CA . ALA A 1 158 ? -23.859 16.031 -6.176 1 36.56 158 ALA A CA 1
ATOM 1246 C C . ALA A 1 158 ? -23.359 16.391 -7.574 1 36.56 158 ALA A C 1
ATOM 1248 O O . ALA A 1 158 ? -23.031 15.508 -8.367 1 36.56 158 ALA A O 1
ATOM 1249 N N . ARG A 1 159 ? -24.031 17.391 -8.305 1 28.12 159 ARG A N 1
ATOM 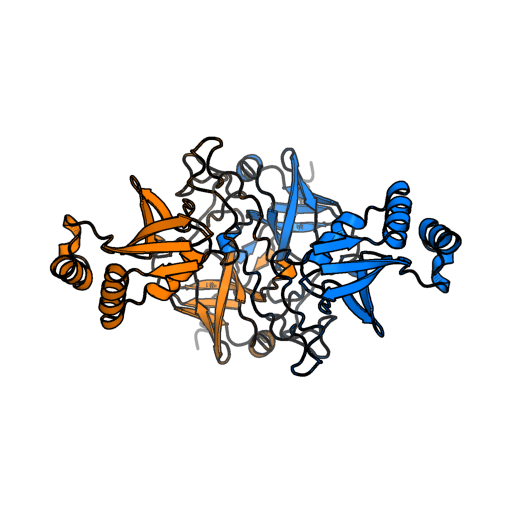1250 C CA . ARG A 1 159 ? -23.656 17.938 -9.602 1 28.12 159 ARG A CA 1
ATOM 1251 C C . ARG A 1 159 ? -22.234 17.531 -9.984 1 28.12 159 ARG A C 1
ATOM 1253 O O . ARG A 1 159 ? -21.406 17.281 -9.109 1 28.12 159 ARG A O 1
ATOM 1260 N N . PRO A 1 160 ? -22.078 17.062 -11.367 1 29.48 160 PRO A N 1
ATOM 1261 C CA . PRO A 1 160 ? -20.859 16.734 -12.086 1 29.48 160 PRO A CA 1
ATOM 1262 C C . PRO A 1 160 ? -19.625 17.438 -11.523 1 29.48 160 PRO A C 1
ATOM 1264 O O . PRO A 1 160 ? -18.547 17.406 -12.141 1 29.48 160 PRO A O 1
ATOM 1267 N N . GLY A 1 161 ? -19.734 18.5 -10.867 1 27.8 161 GLY A N 1
ATOM 1268 C CA . GLY A 1 161 ? -18.391 19.031 -10.727 1 27.8 161 GLY A CA 1
ATOM 1269 C C . GLY A 1 161 ? -17.422 18.078 -10.062 1 27.8 161 GLY A C 1
ATOM 1270 O O . GLY A 1 161 ? -16.297 17.891 -10.531 1 27.8 161 GLY A O 1
ATOM 1271 N N . GLY A 1 162 ? -17.578 17.859 -8.602 1 28.17 162 GLY A N 1
ATOM 1272 C CA . GLY A 1 162 ? -16.484 17.281 -7.836 1 28.17 162 GLY A CA 1
ATOM 1273 C C . GLY A 1 162 ? -16.391 15.773 -7.969 1 28.17 162 GLY A C 1
ATOM 1274 O O . GLY A 1 162 ? -16.547 15.047 -6.984 1 28.17 162 GLY A O 1
ATOM 1275 N N . GLN A 1 163 ? -17 15.195 -8.828 1 28.83 163 GLN A N 1
ATOM 1276 C CA . GLN A 1 163 ? -16.828 13.75 -8.961 1 28.83 163 GLN A CA 1
ATOM 1277 C C . GLN A 1 163 ? -15.445 13.312 -8.5 1 28.83 163 GLN A C 1
ATOM 1279 O O . GLN A 1 163 ? -14.4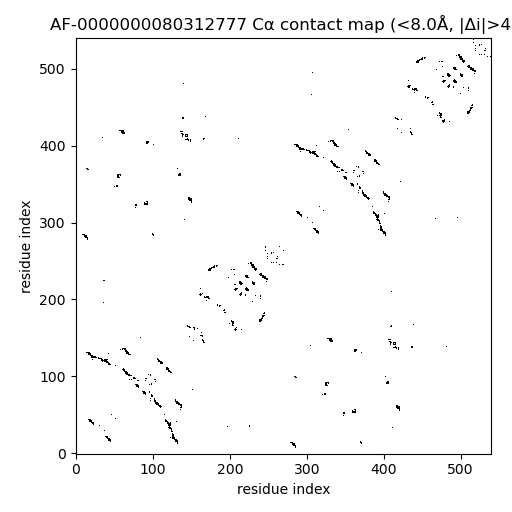45 13.594 -9.164 1 28.83 163 GLN A O 1
ATOM 1284 N N . ARG A 1 164 ? -15.289 13.273 -7.27 1 30.42 164 ARG A N 1
ATOM 1285 C CA . ARG A 1 164 ? -14.039 13.367 -6.527 1 30.42 164 ARG A CA 1
ATOM 1286 C C . ARG A 1 164 ? -13.086 12.242 -6.91 1 30.42 164 ARG A C 1
ATOM 1288 O O . ARG A 1 164 ? -11.875 12.367 -6.746 1 30.42 164 ARG A O 1
ATOM 1295 N N . PRO A 1 165 ? -13.555 10.906 -6.973 1 32.53 165 PRO A N 1
ATOM 1296 C CA . PRO A 1 165 ? -12.367 10.188 -6.504 1 32.53 165 PRO A CA 1
ATOM 1297 C C . PRO A 1 165 ? -11.109 10.539 -7.297 1 32.53 165 PRO A C 1
ATOM 1299 O O . PRO A 1 165 ? -11.195 11.211 -8.328 1 32.53 165 PRO A O 1
ATOM 1302 N N . ALA A 1 166 ? -10.156 9.438 -7.496 1 33.41 166 ALA A N 1
ATOM 1303 C CA . ALA A 1 166 ? -8.727 9.219 -7.262 1 33.41 166 ALA A CA 1
ATOM 1304 C C . ALA A 1 166 ? -7.883 9.922 -8.32 1 33.41 166 ALA A C 1
ATOM 1306 O O . ALA A 1 166 ? -8.148 9.797 -9.516 1 33.41 166 ALA A O 1
ATOM 1307 N N . ASP A 1 167 ? -7.438 11 -8.156 1 35.22 167 ASP A N 1
ATOM 1308 C CA . ASP A 1 167 ? -6.777 11.914 -9.078 1 35.22 167 ASP A CA 1
ATOM 1309 C C . ASP A 1 167 ? -5.895 11.164 -10.07 1 35.22 167 ASP A C 1
ATOM 1311 O O . ASP A 1 167 ? -5 10.414 -9.664 1 35.22 167 ASP A O 1
ATOM 1315 N N . PRO A 1 168 ? -6.152 10.812 -11.242 1 38.47 168 PRO A N 1
ATOM 1316 C CA . PRO A 1 168 ? -5.547 10.336 -12.492 1 38.47 168 PRO A CA 1
ATOM 1317 C C . PRO A 1 168 ? -4.113 10.82 -12.68 1 38.47 168 PRO A C 1
ATOM 1319 O O . PRO A 1 168 ? -3.66 11.711 -11.945 1 38.47 168 PRO A O 1
ATOM 1322 N N . ARG A 1 169 ? -3.285 10.086 -13.508 1 39.62 169 ARG A N 1
ATOM 1323 C CA . ARG A 1 169 ? -2.135 10.711 -14.148 1 39.62 169 ARG A CA 1
ATOM 1324 C C . ARG A 1 169 ? -2.369 12.203 -14.359 1 39.62 169 ARG A C 1
ATOM 1326 O O . ARG A 1 169 ? -3.504 12.633 -14.57 1 39.62 169 ARG A O 1
ATOM 1333 N N . PRO A 1 170 ? -1.338 12.867 -13.766 1 47.25 170 PRO A N 1
ATOM 1334 C CA . PRO A 1 170 ? -1.446 14.273 -14.148 1 47.25 170 PRO A CA 1
ATOM 1335 C C . PRO A 1 170 ? -1.942 14.453 -15.586 1 47.25 170 PRO A C 1
ATOM 1337 O O . PRO A 1 170 ? -1.3 13.984 -16.531 1 47.25 170 PRO A O 1
ATOM 1340 N N . SER A 1 171 ? -3.172 14.609 -15.734 1 57.19 171 SER A N 1
ATOM 1341 C CA . SER A 1 171 ? -3.715 14.789 -17.078 1 57.19 171 SER A CA 1
ATOM 1342 C C . SER A 1 171 ? -4.137 16.234 -17.328 1 57.19 171 SER A C 1
ATOM 1344 O O . SER A 1 171 ? -4.516 16.594 -18.438 1 57.19 171 SER A O 1
ATOM 1346 N N . TRP A 1 172 ? -4.078 16.984 -16.344 1 67.75 172 TRP A N 1
ATOM 1347 C CA . TRP A 1 172 ? -4.473 18.375 -16.5 1 67.75 172 TRP A CA 1
ATOM 1348 C C . TRP A 1 172 ? -3.25 19.281 -16.625 1 67.75 172 TRP A C 1
ATOM 1350 O O . TRP A 1 172 ? -2.248 19.078 -15.93 1 67.75 172 TRP A O 1
ATOM 1360 N N . SER A 1 173 ? -3.33 20.078 -17.609 1 78.75 173 SER A N 1
ATOM 1361 C CA . SER A 1 173 ? -2.33 21.141 -17.672 1 78.75 173 SER A CA 1
ATOM 1362 C C . SER A 1 173 ? -2.668 22.281 -16.703 1 78.75 173 SER A C 1
ATOM 1364 O O . SER A 1 173 ? -3.83 22.672 -16.578 1 78.75 173 SER A O 1
ATOM 1366 N N . VAL A 1 174 ? -1.663 22.656 -15.945 1 87.81 174 VAL A N 1
ATOM 1367 C CA . VAL A 1 174 ? -1.876 23.719 -14.977 1 87.81 174 VAL A CA 1
ATOM 1368 C C . VAL A 1 174 ? -1.15 24.984 -15.43 1 87.81 174 VAL A C 1
ATOM 1370 O O . VAL A 1 174 ? 0.06 24.953 -15.664 1 87.81 174 VAL A O 1
ATOM 1373 N N . VAL A 1 175 ? -1.941 26.031 -15.664 1 89.81 175 VAL A N 1
ATOM 1374 C CA . VAL A 1 175 ? -1.398 27.328 -16.016 1 89.81 175 VAL A CA 1
ATOM 1375 C C . VAL A 1 175 ? -1.537 28.281 -14.836 1 89.81 175 VAL A C 1
ATOM 1377 O O . VAL A 1 175 ? -2.594 28.359 -14.203 1 89.81 175 VAL A O 1
ATOM 1380 N N . ILE A 1 176 ? -0.406 29.016 -14.562 1 93.69 176 ILE A N 1
ATOM 1381 C CA . ILE A 1 176 ? -0.414 29.984 -13.477 1 93.69 176 ILE A CA 1
ATOM 1382 C C . ILE A 1 176 ? -0.514 31.391 -14.039 1 93.69 176 ILE A C 1
ATOM 1384 O O . ILE A 1 176 ? 0.362 31.828 -14.789 1 93.69 176 ILE A O 1
ATOM 1388 N N . GLU A 1 177 ? -1.622 32.062 -13.711 1 93.62 177 GLU A N 1
ATOM 1389 C CA . GLU A 1 177 ? -1.806 33.438 -14.172 1 93.62 177 GLU A CA 1
ATOM 1390 C C . GLU A 1 177 ? -0.797 34.375 -13.516 1 93.62 177 GLU A C 1
ATOM 1392 O O . GLU A 1 177 ? -0.163 34.031 -12.523 1 93.62 177 GLU A O 1
ATOM 1397 N N . GLU A 1 178 ? -0.729 35.562 -14.125 1 92 178 GLU A N 1
ATOM 1398 C CA . GLU A 1 178 ? 0.298 36.531 -13.742 1 92 178 GLU A CA 1
ATOM 1399 C C . GLU A 1 178 ? 0.222 36.875 -12.258 1 92 178 GLU A C 1
ATOM 1401 O O . GLU A 1 178 ? 1.244 36.875 -11.57 1 92 178 GLU A O 1
ATOM 1406 N N . ARG A 1 179 ? -0.93 37.094 -11.711 1 94.06 179 ARG A N 1
ATOM 1407 C CA . ARG A 1 179 ? -1.09 37.438 -10.305 1 94.06 179 ARG A CA 1
ATOM 1408 C C . ARG A 1 179 ? -0.627 36.312 -9.398 1 94.06 179 ARG A C 1
ATOM 1410 O O . ARG A 1 179 ? 0.124 36.531 -8.445 1 94.06 179 ARG A O 1
ATOM 1417 N N . ALA A 1 180 ? -1.101 35.188 -9.719 1 95.5 180 ALA A N 1
ATOM 1418 C CA . ALA A 1 180 ? -0.707 34 -8.938 1 95.5 180 ALA A CA 1
ATOM 1419 C C . ALA A 1 180 ? 0.796 33.75 -9.039 1 95.5 180 ALA A C 1
ATOM 1421 O O . ALA A 1 180 ? 1.433 33.375 -8.062 1 95.5 180 ALA A O 1
ATOM 1422 N N . ARG A 1 181 ? 1.33 34 -10.172 1 93.19 181 ARG A N 1
ATOM 1423 C CA . ARG A 1 181 ? 2.762 33.812 -10.383 1 93.19 181 ARG A CA 1
ATOM 1424 C C . ARG A 1 181 ? 3.576 34.719 -9.484 1 93.19 181 ARG A C 1
ATOM 1426 O O . ARG A 1 181 ? 4.555 34.281 -8.867 1 93.19 181 ARG A O 1
ATOM 1433 N N . GLU A 1 182 ? 3.197 35.938 -9.438 1 94.44 182 GLU A N 1
ATOM 1434 C CA . GLU A 1 182 ? 3.865 36.906 -8.57 1 94.44 182 GLU A CA 1
ATOM 1435 C C . GLU A 1 182 ? 3.758 36.531 -7.105 1 94.44 182 GLU A C 1
ATOM 1437 O O . GLU A 1 182 ? 4.727 36.625 -6.352 1 94.44 182 GLU A O 1
ATOM 1442 N N . GLN A 1 183 ? 2.607 36.094 -6.746 1 95.12 183 GLN A N 1
ATOM 1443 C CA . GLN A 1 183 ? 2.361 35.688 -5.363 1 95.12 183 GLN A CA 1
ATOM 1444 C C . GLN A 1 183 ? 3.215 34.469 -4.98 1 95.12 183 GLN A C 1
ATOM 1446 O O . GLN A 1 183 ? 3.824 34.438 -3.91 1 95.12 183 GLN A O 1
ATOM 1451 N N . LEU A 1 184 ? 3.285 33.562 -5.855 1 93.81 184 LEU A N 1
ATOM 1452 C CA . LEU A 1 184 ? 4.074 32.344 -5.613 1 93.81 184 LEU A CA 1
ATOM 1453 C C . LEU A 1 184 ? 5.562 32.688 -5.559 1 93.81 184 LEU A C 1
ATOM 1455 O O . LEU A 1 184 ? 6.293 32.125 -4.738 1 93.81 184 LEU A O 1
ATOM 1459 N N . ALA A 1 185 ? 6.008 33.562 -6.426 1 92.56 185 ALA A N 1
ATOM 1460 C CA . ALA A 1 185 ? 7.402 34 -6.414 1 92.56 185 ALA A CA 1
ATOM 1461 C C . ALA A 1 185 ? 7.75 34.688 -5.098 1 92.56 185 ALA A C 1
ATOM 1463 O O . ALA A 1 185 ? 8.82 34.438 -4.531 1 92.56 185 ALA A O 1
ATOM 1464 N N . TRP A 1 186 ? 6.875 35.5 -4.652 1 93.94 186 TRP A N 1
ATOM 1465 C CA . TRP A 1 186 ? 7.062 36.188 -3.391 1 93.94 186 TRP A CA 1
ATOM 1466 C C . TRP A 1 186 ? 7.176 35.219 -2.229 1 93.94 186 TRP A C 1
ATOM 1468 O O . TRP A 1 186 ? 8.039 35.375 -1.359 1 93.94 186 TRP A O 1
ATOM 1478 N N . LEU A 1 187 ? 6.332 34.281 -2.209 1 91.44 187 LEU A N 1
ATOM 1479 C CA . LEU A 1 187 ? 6.355 33.25 -1.164 1 91.44 187 LEU A CA 1
ATOM 1480 C C . LEU A 1 187 ? 7.641 32.438 -1.235 1 91.44 187 LEU A C 1
ATOM 1482 O O . LEU A 1 187 ? 8.25 32.125 -0.206 1 91.44 187 LEU A O 1
ATOM 1486 N N . ARG A 1 188 ? 8.016 32.156 -2.4 1 88.88 188 ARG A N 1
ATOM 1487 C CA . ARG A 1 188 ? 9.234 31.391 -2.598 1 88.88 188 ARG A CA 1
ATOM 1488 C C . ARG A 1 188 ? 10.453 32.125 -2.051 1 88.88 188 ARG A C 1
ATOM 1490 O O . ARG A 1 188 ? 11.336 31.516 -1.446 1 88.88 188 ARG A O 1
ATOM 1497 N N . GLU A 1 189 ? 10.484 33.312 -2.266 1 89.62 189 GLU A N 1
ATOM 1498 C CA . GLU A 1 189 ? 11.57 34.156 -1.755 1 89.62 189 GLU A CA 1
ATOM 1499 C C . GLU A 1 189 ? 11.617 34.125 -0.23 1 89.62 189 GLU A C 1
ATOM 1501 O O . GLU A 1 189 ? 12.664 34.406 0.368 1 89.62 189 GLU A O 1
ATOM 1506 N N . ARG A 1 190 ? 10.562 33.719 0.347 1 87.38 190 ARG A N 1
ATOM 1507 C CA . ARG A 1 190 ? 10.469 33.688 1.803 1 87.38 190 ARG A CA 1
ATOM 1508 C C . ARG A 1 190 ? 10.477 32.25 2.318 1 87.38 190 ARG A C 1
ATOM 1510 O O . ARG A 1 190 ? 10.094 31.984 3.459 1 87.38 190 ARG A O 1
ATOM 1517 N N . GLY A 1 191 ? 10.797 31.359 1.435 1 80.44 191 GLY A N 1
ATOM 1518 C CA . GLY A 1 191 ? 11.039 29.984 1.834 1 80.44 191 GLY A CA 1
ATOM 1519 C C . GLY A 1 191 ? 9.812 29.109 1.729 1 80.44 191 GLY A C 1
ATOM 1520 O O . GLY A 1 191 ? 9.82 27.969 2.207 1 80.44 191 GLY A O 1
ATOM 1521 N N . ILE A 1 192 ? 8.812 29.656 1.253 1 80.75 192 ILE A N 1
ATOM 1522 C CA . ILE A 1 192 ? 7.574 28.891 1.116 1 80.75 192 ILE A CA 1
ATOM 1523 C C . ILE A 1 192 ? 7.363 28.5 -0.348 1 80.75 192 ILE A C 1
ATOM 1525 O O . ILE A 1 192 ? 6.934 29.328 -1.154 1 80.75 192 ILE A O 1
ATOM 1529 N N . ASP A 1 193 ? 7.754 27.344 -0.689 1 78.5 193 ASP A N 1
ATOM 1530 C CA . ASP A 1 193 ? 7.605 26.859 -2.059 1 78.5 193 ASP A CA 1
ATOM 1531 C C . ASP A 1 193 ? 6.328 26.047 -2.215 1 78.5 193 ASP A C 1
ATOM 1533 O O . ASP A 1 193 ? 6.301 24.859 -1.883 1 78.5 193 ASP A O 1
ATOM 1537 N N . LEU A 1 194 ? 5.289 26.672 -2.793 1 83.5 194 LEU A N 1
ATOM 1538 C CA . LEU A 1 194 ? 3.969 26.062 -2.92 1 83.5 194 LEU A CA 1
ATOM 1539 C C . LEU A 1 194 ? 3.76 25.5 -4.324 1 83.5 194 LEU A C 1
ATOM 1541 O O . LEU A 1 194 ? 2.91 24.625 -4.531 1 83.5 194 LEU A O 1
ATOM 1545 N N . GLU A 1 195 ? 4.52 26.047 -5.242 1 84.94 195 GLU A N 1
ATOM 1546 C CA . GLU A 1 195 ? 4.18 25.875 -6.652 1 84.94 195 GLU A CA 1
ATOM 1547 C C . GLU A 1 195 ? 4.203 24.406 -7.043 1 84.94 195 GLU A C 1
ATOM 1549 O O . GLU A 1 195 ? 3.271 23.906 -7.688 1 84.94 195 GLU A O 1
ATOM 1554 N N . GLU A 1 196 ? 5.203 23.766 -6.746 1 74.56 196 GLU A N 1
ATOM 1555 C CA . GLU A 1 196 ? 5.34 22.375 -7.152 1 74.56 196 GLU A CA 1
ATOM 1556 C C . GLU A 1 196 ? 4.176 21.531 -6.637 1 74.56 196 GLU A C 1
ATOM 1558 O O . GLU A 1 196 ? 3.568 20.766 -7.395 1 74.56 196 GLU A O 1
ATOM 1563 N N . ARG A 1 197 ? 3.93 21.75 -5.453 1 72.19 197 ARG A N 1
ATOM 1564 C CA . ARG A 1 197 ? 2.84 21 -4.832 1 72.19 197 ARG A CA 1
ATOM 1565 C C . ARG A 1 197 ? 1.495 21.391 -5.441 1 72.19 197 ARG A C 1
ATOM 1567 O O . ARG A 1 197 ? 0.65 20.531 -5.688 1 72.19 197 ARG A O 1
ATOM 1574 N N . LEU A 1 198 ? 1.265 22.672 -5.586 1 84.06 198 LEU A N 1
ATOM 1575 C CA . LEU A 1 198 ? 0.038 23.203 -6.164 1 84.06 198 LEU A CA 1
ATOM 1576 C C . LEU A 1 198 ? -0.194 22.641 -7.562 1 84.06 198 LEU A C 1
ATOM 1578 O O . LEU A 1 198 ? -1.277 22.125 -7.859 1 84.06 198 LEU A O 1
ATOM 1582 N N . VAL A 1 199 ? 0.813 22.656 -8.406 1 81.12 199 VAL A N 1
ATOM 1583 C CA . VAL A 1 199 ? 0.707 22.219 -9.797 1 81.12 199 VAL A CA 1
ATOM 1584 C C . VAL A 1 199 ? 0.443 20.719 -9.844 1 81.12 199 VAL A C 1
ATOM 1586 O O . VAL A 1 199 ? -0.405 20.25 -10.609 1 81.12 199 VAL A O 1
ATOM 1589 N N . TYR A 1 200 ? 1.061 20.047 -9.055 1 71 200 TYR A N 1
ATOM 1590 C CA . TYR A 1 200 ? 0.864 18.609 -9.039 1 71 200 TYR A CA 1
ATOM 1591 C C . TYR A 1 200 ? -0.562 18.25 -8.641 1 71 200 TYR A C 1
ATOM 1593 O O . TYR A 1 200 ? -1.236 17.484 -9.328 1 71 200 TYR A O 1
ATOM 1601 N N . ALA A 1 201 ? -0.944 18.766 -7.504 1 73.44 201 ALA A N 1
ATOM 1602 C CA . ALA A 1 201 ? -2.279 18.469 -6.996 1 73.44 201 ALA A CA 1
ATOM 1603 C C . ALA A 1 201 ? -3.348 18.781 -8.039 1 73.44 201 ALA A C 1
ATOM 1605 O O . ALA A 1 201 ? -4.277 18 -8.242 1 73.44 201 ALA A O 1
ATOM 1606 N N . LEU A 1 202 ? -3.164 19.875 -8.672 1 80.69 202 LEU A N 1
ATOM 1607 C CA . LEU A 1 202 ? -4.172 20.312 -9.633 1 80.69 202 LEU A CA 1
ATOM 1608 C C . LEU A 1 202 ? -4.062 19.516 -10.93 1 80.69 202 LEU A C 1
ATOM 1610 O O . LEU A 1 202 ? -5.055 19.359 -11.648 1 80.69 202 LEU A O 1
ATOM 1614 N N . SER A 1 203 ? -2.838 19.047 -11.219 1 73.69 203 SER A N 1
ATOM 1615 C CA . SER A 1 203 ? -2.67 18.266 -12.438 1 73.69 203 SER A CA 1
ATOM 1616 C C . SER A 1 203 ? -3.467 16.969 -12.375 1 73.69 203 SER A C 1
ATOM 1618 O O . SER A 1 203 ? -3.732 16.344 -13.406 1 73.69 203 SER A O 1
ATOM 1620 N N . LEU A 1 204 ? -3.785 16.656 -11.227 1 65.94 204 LEU A N 1
ATOM 1621 C CA . LEU A 1 204 ? -4.57 15.445 -11.023 1 65.94 204 LEU A CA 1
ATOM 1622 C C . LEU A 1 204 ? -6.051 15.703 -11.281 1 65.94 204 LEU A C 1
ATOM 1624 O O . LEU A 1 204 ? -6.836 14.766 -11.414 1 65.94 204 LEU A O 1
ATOM 1628 N N . GLY A 1 205 ? -6.512 16.906 -11.273 1 68.62 205 GLY A N 1
ATOM 1629 C CA . GLY A 1 205 ? -7.887 17.266 -11.594 1 68.62 205 GLY A CA 1
ATOM 1630 C C . GLY A 1 205 ? -8.43 18.391 -10.727 1 68.62 205 GLY A C 1
ATOM 1631 O O . GLY A 1 205 ? -7.973 18.594 -9.602 1 68.62 205 GLY A O 1
ATOM 1632 N N . PRO A 1 206 ? -9.406 19.031 -11.367 1 71.06 206 PRO A N 1
ATOM 1633 C CA . PRO A 1 206 ? -9.969 20.188 -10.664 1 71.06 206 PRO A CA 1
ATOM 1634 C C . PRO A 1 206 ? -11.156 19.828 -9.781 1 71.06 206 PRO A C 1
ATOM 1636 O O . PRO A 1 206 ? -11.719 20.688 -9.109 1 71.06 206 PRO A O 1
ATOM 1639 N N . GLN A 1 207 ? -11.461 18.547 -9.781 1 66 207 GLN A N 1
ATOM 1640 C CA . GLN A 1 207 ? -12.695 18.172 -9.102 1 66 207 GLN A CA 1
ATOM 1641 C C . GLN A 1 207 ? -12.539 18.281 -7.586 1 66 207 GLN A C 1
ATOM 1643 O O . GLN A 1 207 ? -11.461 18.031 -7.047 1 66 207 GLN A O 1
ATOM 1648 N N . PRO A 1 208 ? -13.711 18.828 -6.945 1 64.38 208 PRO A N 1
ATOM 1649 C CA . PRO A 1 208 ? -13.672 18.812 -5.48 1 64.38 208 PRO A CA 1
ATOM 1650 C C . PRO A 1 208 ? -13.195 17.484 -4.91 1 64.38 208 PRO A C 1
ATOM 1652 O O . PRO A 1 208 ? -13.547 16.422 -5.434 1 64.38 208 PRO A O 1
ATOM 1655 N N . HIS A 1 209 ? -12.258 17.672 -4.062 1 61.62 209 HIS A N 1
ATOM 1656 C CA . HIS A 1 209 ? -11.602 16.5 -3.494 1 61.62 209 HIS A CA 1
ATOM 1657 C C .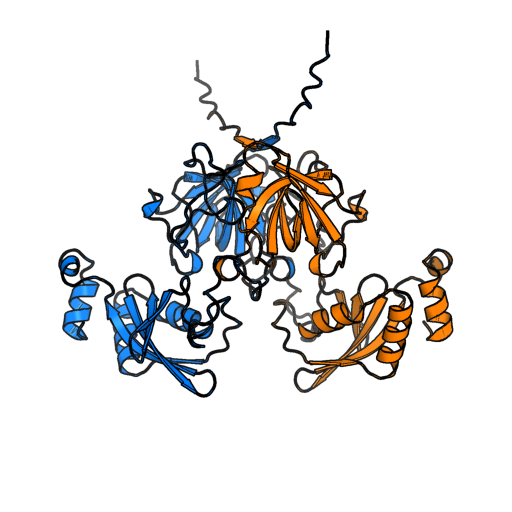 HIS A 1 209 ? -11.164 16.766 -2.057 1 61.62 209 HIS A C 1
ATOM 1659 O O . HIS A 1 209 ? -10.414 17.703 -1.793 1 61.62 209 HIS A O 1
ATOM 1665 N N . ALA A 1 210 ? -11.75 16.047 -1.176 1 55.59 210 ALA A N 1
ATOM 1666 C CA . ALA A 1 210 ? -11.477 16.281 0.24 1 55.59 210 ALA A CA 1
ATOM 1667 C C . ALA A 1 210 ? -9.984 16.141 0.533 1 55.59 210 ALA A C 1
ATOM 1669 O O . ALA A 1 210 ? -9.398 17 1.205 1 55.59 210 ALA A O 1
ATOM 1670 N N . TYR A 1 211 ? -9.398 15.312 -0.068 1 54.25 211 TYR A N 1
ATOM 1671 C CA . TYR A 1 211 ? -8.008 15.039 0.27 1 54.25 211 TYR A CA 1
ATOM 1672 C C . TYR A 1 211 ? -7.074 16.016 -0.423 1 54.25 211 TYR A C 1
ATOM 1674 O O . TYR A 1 211 ? -6.02 16.359 0.113 1 54.25 211 TYR A O 1
ATOM 1682 N N . ARG A 1 212 ? -7.5 16.281 -1.673 1 62.28 212 ARG A N 1
ATOM 1683 C CA . ARG A 1 212 ? -6.727 17.328 -2.338 1 62.28 212 ARG A CA 1
ATOM 1684 C C . ARG A 1 212 ? -7.16 18.719 -1.878 1 62.28 212 ARG A C 1
ATOM 1686 O O . ARG A 1 212 ? -6.562 19.719 -2.266 1 62.28 212 ARG A O 1
ATOM 1693 N N . ARG A 1 213 ? -8.094 18.656 -1 1 67 213 ARG A N 1
ATOM 1694 C CA . ARG A 1 213 ? -8.586 19.891 -0.407 1 67 213 ARG A CA 1
ATOM 1695 C C . ARG A 1 213 ? -9.039 20.875 -1.483 1 67 213 ARG A C 1
ATOM 1697 O O . ARG A 1 213 ? -8.68 22.047 -1.452 1 67 213 ARG A O 1
ATOM 1704 N N . ILE A 1 214 ? -9.633 20.328 -2.492 1 73.06 214 ILE A N 1
ATOM 1705 C CA . ILE A 1 214 ? -10.234 21.141 -3.543 1 73.06 214 ILE A CA 1
ATOM 1706 C C . ILE A 1 214 ? -11.727 21.328 -3.268 1 73.06 214 ILE A C 1
ATOM 1708 O O . ILE A 1 214 ? -12.43 20.344 -2.986 1 73.06 214 ILE A O 1
ATOM 1712 N N . ALA A 1 215 ? -12.195 22.5 -3.166 1 77 215 ALA A N 1
ATOM 1713 C CA . ALA A 1 215 ? -13.602 22.828 -2.957 1 77 215 ALA A CA 1
ATOM 1714 C C . ALA A 1 215 ? -14.078 23.859 -3.969 1 77 215 ALA A C 1
ATOM 1716 O O . ALA A 1 215 ? -13.281 24.672 -4.469 1 77 215 ALA A O 1
ATOM 1717 N N . VAL A 1 216 ? -15.367 23.797 -4.312 1 76.5 216 VAL A N 1
ATOM 1718 C CA . VAL A 1 216 ? -15.977 24.812 -5.156 1 76.5 216 VAL A CA 1
ATOM 1719 C C . VAL A 1 216 ? -16.406 26 -4.301 1 76.5 216 VAL A C 1
ATOM 1721 O O . VAL A 1 216 ? -17.062 25.828 -3.268 1 76.5 216 VAL A O 1
ATOM 1724 N N . VAL A 1 217 ? -15.938 27.109 -4.582 1 79.5 217 VAL A N 1
ATOM 1725 C CA . VAL A 1 217 ? -16.297 28.344 -3.896 1 79.5 217 VAL A CA 1
ATOM 1726 C C . VAL A 1 217 ? -16.906 29.328 -4.891 1 79.5 217 VAL A C 1
ATOM 1728 O O . VAL A 1 217 ? -16.188 30.062 -5.562 1 79.5 217 VAL A O 1
ATOM 1731 N N . GLY A 1 218 ? -18.266 29.391 -4.824 1 76.62 218 GLY A N 1
ATOM 1732 C CA . GLY A 1 218 ? -18.922 30.234 -5.812 1 76.62 218 GLY A CA 1
ATOM 1733 C C . GLY A 1 218 ? -18.734 29.734 -7.234 1 76.62 218 GLY A C 1
ATOM 1734 O O . GLY A 1 218 ? -19.078 28.594 -7.543 1 76.62 218 GLY A O 1
ATOM 1735 N N . ASP A 1 219 ? -18.172 30.641 -8.023 1 78.75 219 ASP A N 1
ATOM 1736 C CA . ASP A 1 219 ? -17.969 30.312 -9.438 1 78.75 219 ASP A CA 1
ATOM 1737 C C . ASP A 1 219 ? -16.562 29.812 -9.695 1 78.75 219 ASP A C 1
ATOM 1739 O O . ASP A 1 219 ? -16.172 29.625 -10.852 1 78.75 219 ASP A O 1
ATOM 1743 N N . GLU A 1 220 ? -15.812 29.688 -8.555 1 83.81 220 GLU A N 1
ATOM 1744 C CA . GLU A 1 220 ? -14.453 29.188 -8.688 1 83.81 220 GLU A CA 1
ATOM 1745 C C . GLU A 1 220 ? -14.203 28.016 -7.738 1 83.81 220 GLU A C 1
ATOM 1747 O O . GLU A 1 220 ? -15.094 27.625 -6.977 1 83.81 220 GLU A O 1
ATOM 1752 N N . SER A 1 221 ? -13.078 27.359 -8.055 1 87.56 221 SER A N 1
ATOM 1753 C CA . SER A 1 221 ? -12.633 26.297 -7.164 1 87.56 221 SER A CA 1
ATOM 1754 C C . SER A 1 221 ? -11.43 26.719 -6.34 1 87.56 221 SER A C 1
ATOM 1756 O O . SER A 1 221 ? -10.68 27.609 -6.746 1 87.56 221 SER A O 1
ATOM 1758 N N . ARG A 1 222 ? -11.352 26.203 -5.18 1 90.62 222 ARG A N 1
ATOM 1759 C CA . ARG A 1 222 ? -10.25 26.516 -4.277 1 90.62 222 ARG A CA 1
ATOM 1760 C C . ARG A 1 222 ? -9.547 25.234 -3.816 1 90.62 222 ARG A C 1
ATOM 1762 O O . ARG A 1 222 ? -10.195 24.219 -3.559 1 90.62 222 ARG A O 1
ATOM 1769 N N . ILE A 1 223 ? -8.203 25.344 -3.891 1 86.25 223 ILE A N 1
ATOM 1770 C CA . ILE A 1 223 ? -7.406 24.266 -3.311 1 86.25 223 ILE A CA 1
ATOM 1771 C C . ILE A 1 223 ? -6.602 24.797 -2.127 1 86.25 223 ILE A C 1
ATOM 1773 O O . ILE A 1 223 ? -6.059 25.891 -2.186 1 86.25 223 ILE A O 1
ATOM 1777 N N . ALA A 1 224 ? -6.648 24.047 -1.061 1 82.25 224 ALA A N 1
ATOM 1778 C CA . ALA A 1 224 ? -5.828 24.391 0.096 1 82.25 224 ALA A CA 1
ATOM 1779 C C . ALA A 1 224 ? -4.496 23.656 0.073 1 82.25 224 ALA A C 1
ATOM 1781 O O . ALA A 1 224 ? -4.469 22.422 -0.07 1 82.25 224 ALA A O 1
ATOM 1782 N N . VAL A 1 225 ? -3.396 24.422 0.133 1 77.62 225 VAL A N 1
ATOM 1783 C CA . VAL A 1 225 ? -2.049 23.875 0.25 1 77.62 225 VAL A CA 1
ATOM 1784 C C . VAL A 1 225 ? -1.357 24.453 1.479 1 77.62 225 VAL A C 1
ATOM 1786 O O . VAL A 1 225 ? -0.989 25.625 1.491 1 77.62 225 VAL A O 1
ATOM 1789 N N . LYS A 1 226 ? -1.199 23.609 2.496 1 70.75 226 LYS A N 1
ATOM 1790 C CA . LYS A 1 226 ? -0.738 24.094 3.793 1 70.75 226 LYS A CA 1
ATOM 1791 C C . LYS A 1 226 ? -1.65 25.188 4.328 1 70.75 226 LYS A C 1
ATOM 1793 O O . LYS A 1 226 ? -2.859 24.984 4.465 1 70.75 226 LYS A O 1
ATOM 1798 N N . GLU A 1 227 ? -1.012 26.328 4.641 1 77.25 227 GLU A N 1
ATOM 1799 C CA . GLU A 1 227 ? -1.786 27.438 5.184 1 77.25 227 GLU A CA 1
ATOM 1800 C C . GLU A 1 227 ? -2.162 28.438 4.09 1 77.25 227 GLU A C 1
ATOM 1802 O O . GLU A 1 227 ? -2.463 29.594 4.375 1 77.25 227 GLU A O 1
ATOM 1807 N N . TRP A 1 228 ? -2.182 28 2.922 1 87.69 228 TRP A N 1
ATOM 1808 C CA . TRP A 1 228 ? -2.455 28.891 1.797 1 87.69 228 TRP A CA 1
ATOM 1809 C C . TRP A 1 228 ? -3.568 28.328 0.919 1 87.69 228 TRP A C 1
ATOM 1811 O O . TRP A 1 228 ? -3.744 27.109 0.827 1 87.69 228 TRP A O 1
ATOM 1821 N N . PHE A 1 229 ? -4.32 29.234 0.367 1 90.31 229 PHE A N 1
ATOM 1822 C CA . PHE A 1 229 ? -5.363 28.891 -0.589 1 90.31 229 PHE A CA 1
ATOM 1823 C C . PHE A 1 229 ? -4.984 29.328 -1.995 1 90.31 229 PHE A C 1
ATOM 1825 O O . PHE A 1 229 ? -4.445 30.422 -2.18 1 90.31 229 PHE A O 1
ATOM 1832 N N . ALA A 1 230 ? -5.18 28.453 -3.004 1 93.62 230 ALA A N 1
ATOM 1833 C CA . ALA A 1 230 ? -5.098 28.844 -4.41 1 93.62 230 ALA A CA 1
ATOM 1834 C C . ALA A 1 230 ? -6.465 28.734 -5.086 1 93.62 230 ALA A C 1
ATOM 1836 O O . ALA A 1 230 ? -7.168 27.734 -4.934 1 93.62 230 ALA A O 1
ATOM 1837 N N . PHE A 1 231 ? -6.836 29.844 -5.66 1 93.69 231 PHE A N 1
ATOM 1838 C CA . PHE A 1 231 ? -8.094 29.891 -6.398 1 93.69 231 PHE A CA 1
ATOM 1839 C C . PHE A 1 231 ? -7.859 29.625 -7.883 1 93.69 231 PHE A C 1
ATOM 1841 O O . PHE A 1 231 ? -6.922 30.172 -8.469 1 93.69 231 PHE A O 1
ATOM 1848 N N . PHE A 1 232 ? -8.719 28.656 -8.43 1 92.06 232 PHE A N 1
ATOM 1849 C CA . PHE A 1 232 ? -8.477 28.25 -9.805 1 92.06 232 PHE A CA 1
ATOM 1850 C C . PHE A 1 232 ? -9.789 27.984 -10.531 1 92.06 232 PHE A C 1
ATOM 1852 O O . PHE A 1 232 ? -10.852 27.922 -9.906 1 92.06 232 PHE A O 1
ATOM 1859 N N . ARG A 1 233 ? -9.719 28.047 -11.852 1 86.56 233 ARG A N 1
ATOM 1860 C CA . ARG A 1 233 ? -10.828 27.688 -12.734 1 86.56 233 ARG A CA 1
ATOM 1861 C C . ARG A 1 233 ? -10.383 26.688 -13.797 1 86.56 233 ARG A C 1
ATOM 1863 O O . ARG A 1 233 ? -9.219 26.688 -14.203 1 86.56 233 ARG A O 1
ATOM 1870 N N . SER A 1 234 ? -11.242 25.75 -14 1 80.69 234 SER A N 1
ATOM 1871 C CA . SER A 1 234 ? -10.977 24.844 -15.102 1 80.69 234 SER A CA 1
ATOM 1872 C C . SER A 1 234 ? -11.383 25.453 -16.438 1 80.69 234 SER A C 1
ATOM 1874 O O . SER A 1 234 ? -12.453 26.062 -16.547 1 80.69 234 SER A O 1
ATOM 1876 N N . ARG A 1 235 ? -10.32 25.547 -17.219 1 73.5 235 ARG A N 1
ATOM 1877 C CA . ARG A 1 235 ? -10.641 25.969 -18.578 1 73.5 235 ARG A CA 1
ATOM 1878 C C . ARG A 1 235 ? -10.883 24.766 -19.5 1 73.5 235 ARG A C 1
ATOM 1880 O O . ARG A 1 235 ? -10.422 23.672 -19.203 1 73.5 235 ARG A O 1
ATOM 1887 N N . GLY A 1 236 ? -11.844 24.906 -20.344 1 63.97 236 GLY A N 1
ATOM 1888 C CA . GLY A 1 236 ? -12.078 23.875 -21.344 1 63.97 236 GLY A CA 1
ATOM 1889 C C . GLY A 1 236 ? -10.812 23.141 -21.75 1 63.97 236 GLY A C 1
ATOM 1890 O O . GLY A 1 236 ? -9.711 23.5 -21.312 1 63.97 236 GLY A O 1
ATOM 1891 N N . GLU A 1 237 ? -10.703 21.766 -22.125 1 60.81 237 GLU A N 1
ATOM 1892 C CA . GLU A 1 237 ? -9.664 20.969 -22.766 1 60.81 237 GLU A CA 1
ATOM 1893 C C . GLU A 1 237 ? -8.656 20.453 -21.75 1 60.81 237 GLU A C 1
ATOM 1895 O O . GLU A 1 237 ? -7.461 20.359 -22.031 1 60.81 237 GLU A O 1
ATOM 1900 N N . GLY A 1 238 ? -8.984 20.344 -20.516 1 70.5 238 GLY A N 1
ATOM 1901 C CA . GLY A 1 238 ? -8.07 19.719 -19.578 1 70.5 238 GLY A CA 1
ATOM 1902 C C . GLY A 1 238 ? -7.055 20.688 -19 1 70.5 238 GLY A C 1
ATOM 1903 O O . GLY A 1 238 ? -5.93 20.297 -18.688 1 70.5 238 GLY A O 1
ATOM 1904 N N . THR A 1 239 ? -7.359 22 -19.031 1 80 239 THR A N 1
ATOM 1905 C CA . THR A 1 239 ? -6.445 23 -18.5 1 80 239 THR A CA 1
ATOM 1906 C C . THR A 1 239 ? -7.035 23.656 -17.25 1 80 239 THR A C 1
ATOM 1908 O O . THR A 1 239 ? -8.211 24.031 -17.234 1 80 239 THR A O 1
ATOM 1911 N N . ILE A 1 240 ? -6.262 23.688 -16.219 1 86.94 240 ILE A N 1
ATOM 1912 C CA . ILE A 1 240 ? -6.602 24.391 -14.984 1 86.94 240 ILE A CA 1
ATOM 1913 C C . ILE A 1 240 ? -5.789 25.688 -14.883 1 86.94 240 ILE A C 1
ATOM 1915 O O . ILE A 1 240 ? -4.578 25.688 -15.117 1 86.94 240 ILE A O 1
ATOM 1919 N N . VAL A 1 241 ? -6.484 26.812 -14.672 1 91.81 241 VAL A N 1
ATOM 1920 C CA . VAL A 1 241 ? -5.82 28.109 -14.555 1 91.81 241 VAL A CA 1
ATOM 1921 C C . VAL A 1 241 ? -5.867 28.578 -13.109 1 91.81 241 VAL A C 1
ATOM 1923 O O . VAL A 1 241 ? -6.949 28.812 -12.562 1 91.81 241 VAL A O 1
ATOM 1926 N N . VAL A 1 242 ? -4.695 28.672 -12.508 1 94.69 242 VAL A N 1
ATOM 1927 C CA . VAL A 1 242 ? -4.602 29.234 -11.156 1 94.69 242 VAL A CA 1
ATOM 1928 C C . VAL A 1 242 ? -4.609 30.75 -11.227 1 94.69 242 VAL A C 1
ATOM 1930 O O . VAL A 1 242 ? -3.75 31.359 -11.867 1 94.69 242 VAL A O 1
ATOM 1933 N N . GLN A 1 243 ? -5.547 31.297 -10.477 1 94 243 GLN A N 1
ATOM 1934 C CA . GLN A 1 243 ? -5.805 32.719 -10.641 1 94 243 GLN A CA 1
ATOM 1935 C C . GLN A 1 243 ? -5.137 33.531 -9.531 1 94 243 GLN A C 1
ATOM 1937 O O . GLN A 1 243 ? -4.609 34.625 -9.781 1 94 243 GLN A O 1
ATOM 1942 N N . ARG A 1 244 ? -5.211 33.062 -8.312 1 94.56 244 ARG A N 1
ATOM 1943 C CA . ARG A 1 244 ? -4.66 33.812 -7.188 1 94.56 244 ARG A CA 1
ATOM 1944 C C . ARG A 1 244 ? -4.406 32.906 -5.996 1 94.56 244 ARG A C 1
ATOM 1946 O O . ARG A 1 244 ? -4.984 31.812 -5.906 1 94.56 244 ARG A O 1
ATOM 1953 N N . ILE A 1 245 ? -3.506 33.438 -5.125 1 94.25 245 ILE A N 1
ATOM 1954 C CA . ILE A 1 245 ? -3.197 32.812 -3.846 1 94.25 245 ILE A CA 1
ATOM 1955 C C . ILE A 1 245 ? -3.662 33.719 -2.701 1 94.25 245 ILE A C 1
ATOM 1957 O O . ILE A 1 245 ? -3.541 34.938 -2.779 1 94.25 245 ILE A O 1
ATOM 1961 N N . THR A 1 246 ? -4.227 33.125 -1.692 1 91.75 246 THR A N 1
ATOM 1962 C CA . THR A 1 246 ? -4.582 33.875 -0.485 1 91.75 246 THR A CA 1
ATOM 1963 C C . THR A 1 246 ? -4.09 33.156 0.76 1 91.75 246 THR A C 1
ATOM 1965 O O . THR A 1 246 ? -3.773 31.953 0.703 1 91.75 246 THR A O 1
ATOM 1968 N N . SER A 1 247 ? -3.891 33.938 1.803 1 88.19 247 SER A N 1
ATOM 1969 C CA . SER A 1 247 ? -3.562 33.344 3.09 1 88.19 247 SER A CA 1
ATOM 1970 C C . SER A 1 247 ? -4.746 32.562 3.652 1 88.19 247 SER A C 1
ATOM 1972 O O . SER A 1 247 ? -5.891 33 3.57 1 88.19 247 SER A O 1
ATOM 1974 N N . GLY A 1 248 ? -4.449 31.375 4.074 1 85.44 248 GLY A N 1
ATOM 1975 C CA . GLY A 1 248 ? -5.48 30.562 4.711 1 85.44 248 GLY A CA 1
ATOM 1976 C C . GLY A 1 248 ? -5.668 30.891 6.18 1 85.44 248 GLY A C 1
ATOM 1977 O O . GLY A 1 248 ? -6.547 30.328 6.84 1 85.44 248 GLY A O 1
ATOM 1978 N N . VAL A 1 249 ? -4.863 31.719 6.699 1 78.56 249 VAL A N 1
ATOM 1979 C CA . VAL A 1 249 ? -4.945 32.094 8.102 1 78.56 249 VAL A CA 1
ATOM 1980 C C . VAL A 1 249 ? -5.996 33.188 8.281 1 78.56 249 VAL A C 1
ATOM 1982 O O . VAL A 1 249 ? -5.996 34.188 7.547 1 78.56 249 VAL A O 1
ATOM 1985 N N . ARG A 1 250 ? -6.922 33 9.266 1 75.88 250 ARG A N 1
ATOM 1986 C CA . ARG A 1 250 ? -7.984 33.938 9.531 1 75.88 250 ARG A CA 1
ATOM 1987 C C . ARG A 1 250 ? -7.41 35.281 9.992 1 75.88 250 ARG A C 1
ATOM 1989 O O . ARG A 1 250 ? -6.387 35.312 10.68 1 75.88 250 ARG A O 1
ATOM 1996 N N . PRO A 1 251 ? -8.141 36.312 9.578 1 72.5 251 PRO A N 1
ATOM 1997 C CA . PRO A 1 251 ? -7.672 37.656 9.938 1 72.5 251 PRO A CA 1
ATOM 1998 C C . PRO A 1 251 ? -7.402 37.812 11.43 1 72.5 251 PRO A C 1
ATOM 2000 O O . PRO A 1 251 ? -6.418 38.438 11.828 1 72.5 251 PRO A O 1
ATOM 2003 N N . ARG A 1 252 ? -8.195 37.156 12.219 1 68.5 252 ARG A N 1
ATOM 2004 C CA . ARG A 1 252 ? -8.07 37.312 13.664 1 68.5 252 ARG A CA 1
ATOM 2005 C C . ARG A 1 252 ? -6.848 36.562 14.188 1 68.5 252 ARG A C 1
ATOM 2007 O O . ARG A 1 252 ? -6.297 36.938 15.234 1 68.5 252 ARG A O 1
ATOM 2014 N N . GLU A 1 253 ? -6.398 35.625 13.445 1 68.94 253 GLU A N 1
ATOM 2015 C CA . GLU A 1 253 ? -5.293 34.781 13.883 1 68.94 253 GLU A CA 1
ATOM 2016 C C . GLU A 1 253 ? -3.977 35.25 13.25 1 68.94 253 GLU A C 1
ATOM 2018 O O . GLU A 1 253 ? -2.908 34.75 13.617 1 68.94 253 GLU A O 1
ATOM 2023 N N . ARG A 1 254 ? -4.012 36.062 12.367 1 65.81 254 ARG A N 1
ATOM 2024 C CA . ARG A 1 254 ? -2.846 36.5 11.594 1 65.81 254 ARG A CA 1
ATOM 2025 C C . ARG A 1 254 ? -1.848 37.25 12.469 1 65.81 254 ARG A C 1
ATOM 2027 O O . ARG A 1 254 ? -0.641 37.188 12.227 1 65.81 254 ARG A O 1
ATOM 2034 N N . ALA A 1 255 ? -2.484 37.875 13.414 1 62.28 255 ALA A N 1
ATOM 2035 C CA . ALA A 1 255 ? -1.603 38.594 14.344 1 62.28 255 ALA A CA 1
ATOM 2036 C C . ALA A 1 255 ? -0.636 37.625 15.023 1 62.28 255 ALA A C 1
ATOM 2038 O O . ALA A 1 255 ? 0.512 37.969 15.305 1 62.28 255 ALA A O 1
ATOM 2039 N N . ARG A 1 256 ? -1.024 36.375 15.164 1 58 256 ARG A N 1
ATOM 2040 C CA . ARG A 1 256 ? -0.234 35.375 15.859 1 58 256 ARG A CA 1
ATOM 2041 C C . ARG A 1 256 ? 0.487 34.469 14.867 1 58 256 ARG A C 1
ATOM 2043 O O . ARG A 1 256 ? 1.387 33.719 15.242 1 58 256 ARG A O 1
ATOM 2050 N N . ALA A 1 257 ? 0.113 34.531 13.727 1 59.31 257 ALA A N 1
ATOM 2051 C CA . ALA A 1 257 ? 0.667 33.625 12.711 1 59.31 257 ALA A CA 1
ATOM 2052 C C . ALA A 1 257 ? 2.035 34.125 12.242 1 59.31 257 ALA A C 1
ATOM 2054 O O . ALA A 1 257 ? 2.459 35.219 12.586 1 59.31 257 ALA A O 1
ATOM 2055 N N . ALA A 1 258 ? 2.688 33.375 11.5 1 66.19 258 ALA A N 1
ATOM 2056 C CA . ALA A 1 258 ? 3.994 33.719 10.945 1 66.19 258 ALA A CA 1
ATOM 2057 C C . ALA A 1 258 ? 3.928 35.031 10.18 1 66.19 258 ALA A C 1
ATOM 2059 O O . ALA A 1 258 ? 2.928 35.312 9.516 1 66.19 258 ALA A O 1
ATOM 2060 N N . PRO A 1 259 ? 4.863 35.938 10.422 1 81.94 259 PRO A N 1
ATOM 2061 C CA . PRO A 1 259 ? 4.941 37.25 9.789 1 81.94 259 PRO A CA 1
ATOM 2062 C C . PRO A 1 259 ? 4.676 37.219 8.289 1 81.94 259 PRO A C 1
ATOM 2064 O O . PRO A 1 259 ? 4.18 38.188 7.711 1 81.94 259 PRO A O 1
ATOM 2067 N N . VAL A 1 260 ? 4.727 36.125 7.75 1 87.5 260 VAL A N 1
ATOM 2068 C CA . VAL A 1 260 ? 4.641 36 6.297 1 87.5 260 VAL A CA 1
ATOM 2069 C C . VAL A 1 260 ? 3.191 36.188 5.848 1 87.5 260 VAL A C 1
ATOM 2071 O O . VAL A 1 260 ? 2.924 36.781 4.801 1 87.5 260 VAL A O 1
ATOM 2074 N N . HIS A 1 261 ? 2.297 35.75 6.578 1 89.12 261 HIS A N 1
ATOM 2075 C CA . HIS A 1 261 ? 0.888 35.875 6.223 1 89.12 261 HIS A CA 1
ATOM 2076 C C . HIS A 1 261 ? 0.435 37.312 6.262 1 89.12 261 HIS A C 1
ATOM 2078 O O . HIS A 1 261 ? -0.3 37.781 5.379 1 89.12 261 HIS A O 1
ATOM 2084 N N . ARG A 1 262 ? 0.828 37.969 7.312 1 86.38 262 ARG A N 1
ATOM 2085 C CA . ARG A 1 262 ? 0.501 39.406 7.441 1 86.38 262 ARG A CA 1
ATOM 2086 C C . ARG A 1 262 ? 1.091 40.188 6.285 1 86.38 262 ARG A C 1
ATOM 2088 O O . ARG A 1 262 ? 0.406 41.031 5.691 1 86.38 262 ARG A O 1
ATOM 2095 N N . GLU A 1 263 ? 2.336 40 6.027 1 89.25 263 GLU A N 1
ATOM 2096 C CA . GLU A 1 263 ? 3.025 40.688 4.957 1 89.25 263 GLU A CA 1
ATOM 2097 C C . GLU A 1 263 ? 2.391 40.406 3.6 1 89.25 263 GLU A C 1
ATOM 2099 O O . GLU A 1 263 ? 2.297 41.281 2.746 1 89.25 263 GLU A O 1
ATOM 2104 N N . PHE A 1 264 ? 1.998 39.156 3.439 1 92.75 264 PHE A N 1
ATOM 2105 C CA . PHE A 1 264 ? 1.363 38.75 2.189 1 92.75 264 PHE A CA 1
ATOM 2106 C C . PHE A 1 264 ? 0.064 39.531 1.971 1 92.75 264 PHE A C 1
ATOM 2108 O O . PHE A 1 264 ? -0.179 40.031 0.88 1 92.75 264 PHE A O 1
ATOM 2115 N N . VAL A 1 265 ? -0.7 39.625 2.986 1 89.38 265 VAL A N 1
ATOM 2116 C CA . VAL A 1 265 ? -1.995 40.281 2.893 1 89.38 265 VAL A CA 1
ATOM 2117 C C . VAL A 1 265 ? -1.793 41.781 2.662 1 89.38 265 VAL A C 1
ATOM 2119 O O . VAL A 1 265 ? -2.564 42.406 1.938 1 89.38 265 VAL A O 1
ATOM 2122 N N . GLU A 1 266 ? -0.874 42.312 3.312 1 88.19 266 GLU A N 1
ATOM 2123 C CA . GLU A 1 266 ? -0.556 43.719 3.119 1 88.19 266 GLU A CA 1
ATOM 2124 C C . GLU A 1 266 ? -0.171 44 1.669 1 88.19 266 GLU A C 1
ATOM 2126 O O . GLU A 1 266 ? -0.557 45.031 1.109 1 88.19 266 GLU A O 1
ATOM 2131 N N . ARG A 1 267 ? 0.544 43.094 1.1 1 91.06 267 ARG A N 1
ATOM 2132 C CA . ARG A 1 267 ? 1.068 43.281 -0.247 1 91.06 267 ARG A CA 1
ATOM 2133 C C . ARG A 1 267 ? 0.022 42.938 -1.301 1 91.06 267 ARG A C 1
ATOM 2135 O O . ARG A 1 267 ? -0.111 43.656 -2.305 1 91.06 267 ARG A O 1
ATOM 2142 N N . PHE A 1 268 ? -0.659 41.781 -1.155 1 91.5 268 PHE A N 1
ATOM 2143 C CA . PHE A 1 268 ? -1.465 41.25 -2.248 1 91.5 268 PHE A CA 1
ATOM 2144 C C . PHE A 1 268 ? -2.949 41.312 -1.905 1 91.5 268 PHE A C 1
ATOM 2146 O O . PHE A 1 268 ? -3.799 41 -2.744 1 91.5 268 PHE A O 1
ATOM 2153 N N . GLY A 1 269 ? -3.234 41.656 -0.734 1 81.44 269 GLY A N 1
ATOM 2154 C CA . GLY A 1 269 ? -4.625 41.656 -0.304 1 81.44 269 GLY A CA 1
ATOM 2155 C C . GLY A 1 269 ? -5.086 40.312 0.226 1 81.44 269 GLY A C 1
ATOM 2156 O O . GLY A 1 269 ? -4.434 39.281 0.004 1 81.44 269 GLY A O 1
ATOM 2157 N N . GLY A 1 270 ? -6.074 40.281 1.007 1 69.62 270 GLY A N 1
ATOM 2158 C CA . GLY A 1 270 ? -6.664 39.094 1.588 1 69.62 270 GLY A CA 1
ATOM 2159 C C . GLY A 1 270 ? -7.785 38.5 0.746 1 69.62 270 GLY A C 1
ATOM 2160 O O . GLY A 1 270 ? -8.312 39.188 -0.143 1 69.62 270 GLY A O 1
ATOM 2161 N N . MET B 1 1 ? 28.359 -4.062 40.719 1 24.62 1 MET B N 1
ATOM 2162 C CA . MET B 1 1 ? 27.219 -4.859 40.281 1 24.62 1 MET B CA 1
ATOM 2163 C C . MET B 1 1 ? 26.469 -4.16 39.156 1 24.62 1 MET B C 1
ATOM 2165 O O . MET B 1 1 ? 25.828 -3.125 39.406 1 24.62 1 MET B O 1
ATOM 2169 N N . SER B 1 2 ? 27.031 -4.039 37.969 1 27.16 2 SER B N 1
ATOM 2170 C CA . SER B 1 2 ? 26.688 -3.268 36.781 1 27.16 2 SER B CA 1
ATOM 2171 C C . SER B 1 2 ? 25.297 -3.639 36.25 1 27.16 2 SER B C 1
ATOM 2173 O O . SER B 1 2 ? 25.016 -4.816 36.031 1 27.16 2 SER B O 1
ATOM 2175 N N . GLU B 1 3 ? 24.219 -2.943 36.812 1 30.08 3 GLU B N 1
ATOM 2176 C CA . GLU B 1 3 ? 22.812 -3.143 36.5 1 30.08 3 GLU B CA 1
ATOM 2177 C C . GLU B 1 3 ? 22.594 -3.25 35 1 30.08 3 GLU B C 1
ATOM 2179 O O . GLU B 1 3 ? 23.062 -2.393 34.219 1 30.08 3 GLU B O 1
ATOM 2184 N N . ASP B 1 4 ? 22.641 -4.414 34.406 1 31.48 4 ASP B N 1
ATOM 2185 C CA . ASP B 1 4 ? 22.281 -4.852 33.062 1 31.48 4 ASP B CA 1
ATOM 2186 C C . ASP B 1 4 ? 21 -4.156 32.594 1 31.48 4 ASP B C 1
ATOM 2188 O O . ASP B 1 4 ? 19.922 -4.414 33.125 1 31.48 4 ASP B O 1
ATOM 2192 N N . ASP B 1 5 ? 20.922 -2.801 32.531 1 30.25 5 ASP B N 1
ATOM 2193 C CA . ASP B 1 5 ? 19.844 -2.037 31.922 1 30.25 5 ASP B CA 1
ATOM 2194 C C . ASP B 1 5 ? 19.359 -2.691 30.625 1 30.25 5 ASP B C 1
ATOM 2196 O O . ASP B 1 5 ? 19.906 -2.424 29.562 1 30.25 5 ASP B O 1
ATOM 2200 N N . ARG B 1 6 ? 19.172 -3.994 30.578 1 34.97 6 ARG B N 1
ATOM 2201 C CA . ARG B 1 6 ? 18.422 -4.633 29.5 1 34.97 6 ARG B CA 1
ATOM 2202 C C . ARG B 1 6 ? 17.234 -3.775 29.062 1 34.97 6 ARG B C 1
ATOM 2204 O O . ARG B 1 6 ? 16.359 -3.461 29.875 1 34.97 6 ARG B O 1
ATOM 2211 N N . SER B 1 7 ? 17.359 -2.752 28.297 1 39.72 7 SER B N 1
ATOM 2212 C CA . SER B 1 7 ? 16.266 -2.047 27.641 1 39.72 7 SER B CA 1
ATOM 2213 C C . SER B 1 7 ? 15.086 -2.982 27.375 1 39.72 7 SER B C 1
ATOM 2215 O O . SER B 1 7 ? 15.242 -4.008 26.703 1 39.72 7 SER B O 1
ATOM 2217 N N . ASP B 1 8 ? 14.297 -3.369 28.219 1 45.5 8 ASP B N 1
ATOM 2218 C CA . ASP B 1 8 ? 13.055 -4.141 28.156 1 45.5 8 ASP B CA 1
ATOM 2219 C C . ASP B 1 8 ? 12.406 -4.031 26.766 1 45.5 8 ASP B C 1
ATOM 2221 O O . ASP B 1 8 ? 11.922 -2.963 26.391 1 45.5 8 ASP B O 1
ATOM 2225 N N . GLU B 1 9 ? 13.031 -4.582 25.797 1 56.84 9 GLU B N 1
ATOM 2226 C CA . GLU B 1 9 ? 12.5 -4.695 24.438 1 56.84 9 GLU B CA 1
ATOM 2227 C C . GLU B 1 9 ? 11.008 -5 24.453 1 56.84 9 GLU B C 1
ATOM 2229 O O . GLU B 1 9 ? 10.578 -6 25.031 1 56.84 9 GLU B O 1
ATOM 2234 N N . GLU B 1 10 ? 10.125 -4.027 24.469 1 68.69 10 GLU B N 1
ATOM 2235 C CA . GLU B 1 10 ? 8.672 -4.121 24.484 1 68.69 10 GLU B CA 1
ATOM 2236 C C . GLU B 1 10 ? 8.164 -5.113 23.438 1 68.69 10 GLU B C 1
ATOM 2238 O O . GLU B 1 10 ? 8.469 -4.98 22.25 1 68.69 10 GLU B O 1
ATOM 2243 N N . VAL B 1 11 ? 7.973 -6.438 23.859 1 81.19 11 VAL B N 1
ATOM 2244 C CA . VAL B 1 11 ? 7.34 -7.461 23.031 1 81.19 11 VAL B CA 1
ATOM 2245 C C . VAL B 1 11 ? 5.863 -7.129 22.828 1 81.19 11 VAL B C 1
ATOM 2247 O O . VAL B 1 11 ? 5.141 -6.895 23.797 1 81.19 11 VAL B O 1
ATOM 2250 N N . LEU B 1 12 ? 5.566 -6.898 21.562 1 90.31 12 LEU B N 1
ATOM 2251 C CA . LEU B 1 12 ? 4.188 -6.633 21.172 1 90.31 12 LEU B CA 1
ATOM 2252 C C . LEU B 1 12 ? 3.484 -7.914 20.734 1 90.31 12 LEU B C 1
ATOM 2254 O O . LEU B 1 12 ? 4.121 -8.828 20.219 1 90.31 12 LEU B O 1
ATOM 2258 N N . THR B 1 13 ? 2.25 -7.984 21.047 1 92.19 13 THR B N 1
ATOM 2259 C CA . THR B 1 13 ? 1.508 -9.195 20.719 1 92.19 13 THR B CA 1
ATOM 2260 C C . THR B 1 13 ? 0.488 -8.914 19.609 1 92.19 13 THR B C 1
ATOM 2262 O O . THR B 1 13 ? -0.139 -7.848 19.594 1 92.19 13 THR B O 1
ATOM 2265 N N . VAL B 1 14 ? 0.375 -9.852 18.719 1 94.19 14 VAL B N 1
ATOM 2266 C CA . VAL B 1 14 ? -0.57 -9.781 17.609 1 94.19 14 VAL B CA 1
ATOM 2267 C C . VAL B 1 14 ? -1.508 -10.984 17.656 1 94.19 14 VAL B C 1
ATOM 2269 O O . VAL B 1 14 ? -1.069 -12.117 17.906 1 94.19 14 VAL B O 1
ATOM 2272 N N . ARG B 1 15 ? -2.73 -10.742 17.484 1 93.75 15 ARG B N 1
ATOM 2273 C CA . ARG B 1 15 ? -3.734 -11.797 17.406 1 93.75 15 ARG B CA 1
ATOM 2274 C C . ARG B 1 15 ? -4.398 -11.82 16.031 1 93.75 15 ARG B C 1
ATOM 2276 O O . ARG B 1 15 ? -5.008 -10.828 15.617 1 93.75 15 ARG B O 1
ATOM 2283 N N . PRO B 1 16 ? -4.293 -12.961 15.367 1 96.75 16 PRO B N 1
ATOM 2284 C CA . PRO B 1 16 ? -4.98 -13.039 14.078 1 96.75 16 PRO B CA 1
ATOM 2285 C C . PRO B 1 16 ? -6.477 -12.758 14.188 1 96.75 16 PRO B C 1
ATOM 2287 O O . PRO B 1 16 ? -7.121 -13.172 15.156 1 96.75 16 PRO B O 1
ATOM 2290 N N . ILE B 1 17 ? -7.027 -12.086 13.219 1 97.75 17 ILE B N 1
ATOM 2291 C CA . ILE B 1 17 ? -8.445 -11.75 13.242 1 97.75 17 ILE B CA 1
ATOM 2292 C C . ILE B 1 17 ? -9.195 -12.617 12.227 1 97.75 17 ILE B C 1
ATOM 2294 O O . ILE B 1 17 ? -10.414 -12.516 12.094 1 97.75 17 ILE B O 1
ATOM 2298 N N . GLY B 1 18 ? -8.492 -13.406 11.477 1 97.88 18 GLY B N 1
ATOM 2299 C CA . GLY B 1 18 ? -9.062 -14.281 10.469 1 97.88 18 GLY B CA 1
ATOM 2300 C C . GLY B 1 18 ? -8.031 -15.141 9.758 1 97.88 18 GLY B C 1
ATOM 2301 O O . GLY B 1 18 ? -6.895 -15.25 10.219 1 97.88 18 GLY B O 1
ATOM 2302 N N . VAL B 1 19 ? -8.508 -15.75 8.68 1 98.31 19 VAL B N 1
ATOM 2303 C CA . VAL B 1 19 ? -7.664 -16.656 7.91 1 98.31 19 VAL B CA 1
ATOM 2304 C C . VAL B 1 19 ? -7.977 -16.516 6.422 1 98.31 19 VAL B C 1
ATOM 2306 O O . VAL B 1 19 ? -9.125 -16.266 6.043 1 98.31 19 VAL B O 1
ATOM 2309 N N . LEU B 1 20 ? -6.922 -16.594 5.633 1 97.81 20 LEU B N 1
ATOM 2310 C CA . LEU B 1 20 ? -7.098 -16.656 4.184 1 97.81 20 LEU B CA 1
ATOM 2311 C C . LEU B 1 20 ? -7.348 -18.078 3.727 1 97.81 20 LEU B C 1
ATOM 2313 O O . LEU B 1 20 ? -6.621 -19 4.121 1 97.81 20 LEU B O 1
ATOM 2317 N N . ARG B 1 21 ? -8.344 -18.25 2.965 1 97.44 21 ARG B N 1
ATOM 2318 C CA . ARG B 1 21 ? -8.609 -19.5 2.268 1 97.44 21 ARG B CA 1
ATOM 2319 C C . ARG B 1 21 ? -8.328 -19.375 0.775 1 97.44 21 ARG B C 1
ATOM 2321 O O . ARG B 1 21 ? -9.008 -18.609 0.074 1 97.44 21 ARG B O 1
ATOM 2328 N N . THR B 1 22 ? -7.336 -20.016 0.334 1 93.38 22 THR B N 1
ATOM 2329 C CA . THR B 1 22 ? -6.879 -19.906 -1.048 1 93.38 22 THR B CA 1
ATOM 2330 C C . THR B 1 22 ? -6.727 -21.297 -1.67 1 93.38 22 THR B C 1
ATOM 2332 O O . THR B 1 22 ? -6.711 -22.297 -0.959 1 93.38 22 THR B O 1
ATOM 2335 N N . PRO B 1 23 ? -6.652 -21.375 -2.979 1 88.19 23 PRO B N 1
ATOM 2336 C CA . PRO B 1 23 ? -6.43 -22.672 -3.617 1 88.19 23 PRO B CA 1
ATOM 2337 C C . PRO B 1 23 ? -4.973 -23.125 -3.541 1 88.19 23 PRO B C 1
ATOM 2339 O O . PRO B 1 23 ? -4.656 -24.25 -3.908 1 88.19 23 PRO B O 1
ATOM 2342 N N . TYR B 1 24 ? -4.098 -22.281 -3.006 1 86.69 24 TYR B N 1
ATOM 2343 C CA . TYR B 1 24 ? -2.674 -22.594 -2.963 1 86.69 24 TYR B CA 1
ATOM 2344 C C . TYR B 1 24 ? -2.318 -23.359 -1.695 1 86.69 24 TYR B C 1
ATOM 2346 O O . TYR B 1 24 ? -2.41 -22.812 -0.59 1 86.69 24 TYR B O 1
ATOM 2354 N N . ARG B 1 25 ? -1.849 -24.5 -1.83 1 83.94 25 ARG B N 1
ATOM 2355 C CA . ARG B 1 25 ? -1.491 -25.312 -0.677 1 83.94 25 ARG B CA 1
ATOM 2356 C C . ARG B 1 25 ? -0.006 -25.188 -0.353 1 83.94 25 ARG B C 1
ATOM 2358 O O . ARG B 1 25 ? 0.401 -25.359 0.797 1 83.94 25 ARG B O 1
ATOM 2365 N N . GLU B 1 26 ? 0.721 -24.875 -1.382 1 82.62 26 GLU B N 1
ATOM 2366 C CA . GLU B 1 26 ? 2.164 -24.719 -1.229 1 82.62 26 GLU B CA 1
ATOM 2367 C C . GLU B 1 26 ? 2.645 -23.391 -1.816 1 82.62 26 GLU B C 1
ATOM 2369 O O . GLU B 1 26 ? 2.014 -22.844 -2.723 1 82.62 26 GLU B O 1
ATOM 2374 N N . LEU B 1 27 ? 3.73 -22.938 -1.256 1 80 27 LEU B N 1
ATOM 2375 C CA . LEU B 1 27 ? 4.309 -21.656 -1.642 1 80 27 LEU B CA 1
ATOM 2376 C C . LEU B 1 27 ? 4.594 -21.625 -3.139 1 80 27 LEU B C 1
ATOM 2378 O O . LEU B 1 27 ? 4.422 -20.578 -3.783 1 80 27 LEU B O 1
ATOM 2382 N N . ALA B 1 28 ? 5.012 -22.75 -3.654 1 75.56 28 ALA B N 1
ATOM 2383 C CA . ALA B 1 28 ? 5.383 -22.844 -5.062 1 75.56 28 ALA B CA 1
ATOM 2384 C C . ALA B 1 28 ? 4.18 -22.578 -5.965 1 75.56 28 ALA B C 1
ATOM 2386 O O . ALA B 1 28 ? 4.34 -22.219 -7.133 1 75.56 28 ALA B O 1
ATOM 2387 N N . GLU B 1 29 ? 2.951 -22.656 -5.43 1 74.06 29 GLU B N 1
ATOM 2388 C CA . GLU B 1 29 ? 1.723 -22.5 -6.203 1 74.06 29 GLU B CA 1
ATOM 2389 C C . GLU B 1 29 ? 1.285 -21.031 -6.254 1 74.06 29 GLU B C 1
ATOM 2391 O O . GLU B 1 29 ? 0.449 -20.656 -7.078 1 74.06 29 GLU B O 1
ATOM 2396 N N . VAL B 1 30 ? 1.794 -20.312 -5.371 1 78.25 30 VAL B N 1
ATOM 2397 C CA . VAL B 1 30 ? 1.368 -18.922 -5.242 1 78.25 30 VAL B CA 1
ATOM 2398 C C . VAL B 1 30 ? 1.874 -18.109 -6.43 1 78.25 30 VAL B C 1
ATOM 2400 O O . VAL B 1 30 ? 3.059 -18.172 -6.773 1 78.25 30 VAL B O 1
ATOM 2403 N N . PRO B 1 31 ? 0.958 -17.422 -7.055 1 69.62 31 PRO B N 1
ATOM 2404 C CA . PRO B 1 31 ? 1.39 -16.625 -8.211 1 69.62 31 PRO B CA 1
ATOM 2405 C C . PRO B 1 31 ? 2.355 -15.508 -7.828 1 69.62 31 PRO B C 1
ATOM 2407 O O . PRO B 1 31 ? 2.178 -14.852 -6.797 1 69.62 31 PRO B O 1
ATOM 2410 N N . ARG B 1 32 ? 3.26 -15.25 -8.562 1 62.81 32 ARG B N 1
ATOM 2411 C CA . ARG B 1 32 ? 4.234 -14.188 -8.336 1 62.81 32 ARG B CA 1
ATOM 2412 C C . ARG B 1 32 ? 3.619 -12.812 -8.594 1 62.81 32 ARG B C 1
ATOM 2414 O O . ARG B 1 32 ? 4.039 -11.82 -7.996 1 62.81 32 ARG B O 1
ATOM 2421 N N . GLN B 1 33 ? 2.654 -12.859 -9.539 1 61.03 33 GLN B N 1
ATOM 2422 C CA . GLN B 1 33 ? 1.906 -11.641 -9.836 1 61.03 33 GLN B CA 1
ATOM 2423 C C . GLN B 1 33 ? 0.411 -11.844 -9.609 1 61.03 33 GLN B C 1
ATOM 2425 O O . GLN B 1 33 ? -0.328 -12.156 -10.547 1 61.03 33 GLN B O 1
ATOM 2430 N N . PRO B 1 34 ? 0.014 -11.578 -8.461 1 68.31 34 PRO B N 1
ATOM 2431 C CA . PRO B 1 34 ? -1.371 -11.898 -8.117 1 68.31 34 PRO B CA 1
ATOM 2432 C C . PRO B 1 34 ? -2.387 -11.094 -8.922 1 68.31 34 PRO B C 1
ATOM 2434 O O . PRO B 1 34 ? -3.502 -11.562 -9.156 1 68.31 34 PRO B O 1
ATOM 2437 N N . ARG B 1 35 ? -2.01 -9.969 -9.32 1 66.12 35 ARG B N 1
ATOM 2438 C CA . ARG B 1 35 ? -2.941 -9.125 -10.062 1 66.12 35 ARG B CA 1
ATOM 2439 C C . ARG B 1 35 ? -3.295 -9.758 -11.406 1 66.12 35 ARG B C 1
ATOM 2441 O O . ARG B 1 35 ? -4.348 -9.469 -11.977 1 66.12 35 ARG B O 1
ATOM 2448 N N . LEU B 1 36 ? -2.33 -10.57 -11.742 1 56.22 36 LEU B N 1
ATOM 2449 C CA . LEU B 1 36 ? -2.531 -11.211 -13.031 1 56.22 36 LEU B CA 1
ATOM 2450 C C . LEU B 1 36 ? -3.209 -12.57 -12.867 1 56.22 36 LEU B C 1
ATOM 2452 O O . LEU B 1 36 ? -3.652 -13.172 -13.852 1 56.22 36 LEU B O 1
ATOM 2456 N N . ALA B 1 37 ? -3.303 -12.938 -11.523 1 57.75 37 ALA B N 1
ATOM 2457 C CA . ALA B 1 37 ? -3.9 -14.234 -11.242 1 57.75 37 ALA B CA 1
ATOM 2458 C C . ALA B 1 37 ? -5.41 -14.117 -11.047 1 57.75 37 ALA B C 1
ATOM 2460 O O . ALA B 1 37 ? -5.891 -13.141 -10.469 1 57.75 37 ALA B O 1
ATOM 2461 N N . ASN B 1 38 ? -6.168 -14.664 -11.875 1 61.06 38 ASN B N 1
ATOM 2462 C CA . ASN B 1 38 ? -7.621 -14.68 -11.719 1 61.06 38 ASN B CA 1
ATOM 2463 C C . ASN B 1 38 ? -8.078 -15.781 -10.773 1 61.06 38 ASN B C 1
ATOM 2465 O O . ASN B 1 38 ? -8.789 -16.703 -11.18 1 61.06 38 ASN B O 1
ATOM 2469 N N . VAL B 1 39 ? -7.617 -15.711 -9.609 1 75.25 39 VAL B N 1
ATOM 2470 C CA . VAL B 1 39 ? -7.98 -16.719 -8.617 1 75.25 39 VAL B CA 1
ATOM 2471 C C . VAL B 1 39 ? -8.742 -16.062 -7.473 1 75.25 39 VAL B C 1
ATOM 2473 O O . VAL B 1 39 ? -8.391 -14.977 -7.02 1 75.25 39 VAL B O 1
ATOM 2476 N N . ARG B 1 40 ? -9.781 -16.766 -7.152 1 87.81 40 ARG B N 1
ATOM 2477 C CA . ARG B 1 40 ? -10.609 -16.297 -6.043 1 87.81 40 ARG B CA 1
ATOM 2478 C C . ARG B 1 40 ? -10.125 -16.875 -4.719 1 87.81 40 ARG B C 1
ATOM 2480 O O . ARG B 1 40 ? -9.641 -18.016 -4.672 1 87.81 40 ARG B O 1
ATOM 2487 N N . ALA B 1 41 ? -10.18 -16.125 -3.738 1 95.25 41 ALA B N 1
ATOM 2488 C CA . ALA B 1 41 ? -9.883 -16.5 -2.357 1 95.25 41 ALA B CA 1
ATOM 2489 C C . ALA B 1 41 ? -10.883 -15.875 -1.392 1 95.25 41 ALA B C 1
ATOM 2491 O O . ALA B 1 41 ? -11.797 -15.156 -1.812 1 95.25 41 ALA B O 1
ATOM 2492 N N . ARG B 1 42 ? -10.766 -16.344 -0.148 1 98.25 42 ARG B N 1
ATOM 2493 C CA . ARG B 1 42 ? -11.664 -15.805 0.869 1 98.25 42 ARG B CA 1
ATOM 2494 C C . ARG B 1 42 ? -10.898 -15.406 2.125 1 98.25 42 ARG B C 1
ATOM 2496 O O . ARG B 1 42 ? -9.977 -16.109 2.545 1 98.25 42 ARG B O 1
ATOM 2503 N N . ILE B 1 43 ? -11.273 -14.305 2.605 1 98.62 43 ILE B N 1
ATOM 2504 C CA . ILE B 1 43 ? -10.898 -13.938 3.965 1 98.62 43 ILE B CA 1
ATOM 2505 C C . ILE B 1 43 ? -12.016 -14.305 4.934 1 98.62 43 ILE B C 1
ATOM 2507 O O . ILE B 1 43 ? -13.133 -13.789 4.828 1 98.62 43 ILE B O 1
ATOM 2511 N N . GLU B 1 44 ? -11.727 -15.156 5.824 1 98.62 44 GLU B N 1
ATOM 2512 C CA . GLU B 1 44 ? -12.688 -15.539 6.855 1 98.62 44 GLU B CA 1
ATOM 2513 C C . GLU B 1 44 ? -12.305 -14.945 8.211 1 98.62 44 GLU B C 1
ATOM 2515 O O . GLU B 1 44 ? -11.328 -15.375 8.828 1 98.62 44 GLU B O 1
ATOM 2520 N N . LEU B 1 45 ? -13.086 -14.016 8.672 1 98.25 45 LEU B N 1
ATOM 2521 C CA . LEU B 1 45 ? -12.828 -13.391 9.961 1 98.25 45 LEU B CA 1
ATOM 2522 C C . LEU B 1 45 ? -13.367 -14.25 11.102 1 98.25 45 LEU B C 1
ATOM 2524 O O . LEU B 1 45 ? -14.375 -14.945 10.938 1 98.25 45 LEU B O 1
ATOM 2528 N N . VAL B 1 46 ? -12.68 -14.203 12.234 1 95.81 46 VAL B N 1
ATOM 2529 C CA . VAL B 1 46 ? -13.094 -14.969 13.398 1 95.81 46 VAL B CA 1
ATOM 2530 C C . VAL B 1 46 ? -14.359 -14.359 13.992 1 95.81 46 VAL B C 1
ATOM 2532 O O . VAL B 1 46 ? -14.438 -13.141 14.188 1 95.81 46 VAL B O 1
ATOM 2535 N N . PRO B 1 47 ? -15.32 -15.188 14.148 1 94.81 47 PRO B N 1
ATOM 2536 C CA . PRO B 1 47 ? -16.531 -14.641 14.766 1 94.81 47 PRO B CA 1
ATOM 2537 C C . PRO B 1 47 ? -16.281 -14.102 16.172 1 94.81 47 PRO B C 1
ATOM 2539 O O . PRO B 1 47 ? -15.414 -14.617 16.891 1 94.81 47 PRO B O 1
ATOM 2542 N N . GLY B 1 48 ? -17.016 -13.055 16.469 1 87.56 48 GLY B N 1
ATOM 2543 C CA . GLY B 1 48 ? -16.875 -12.438 17.781 1 87.56 48 GLY B CA 1
ATOM 2544 C C . GLY B 1 48 ? -15.828 -11.336 17.812 1 87.56 48 GLY B C 1
ATOM 2545 O O . GLY B 1 48 ? -15.461 -10.797 16.766 1 87.56 48 GLY B O 1
ATOM 2546 N N . LEU B 1 49 ? -15.492 -10.719 19.031 1 85 49 LEU B N 1
ATOM 2547 C CA . LEU B 1 49 ? -14.516 -9.664 19.266 1 85 49 LEU B CA 1
ATOM 2548 C C . LEU B 1 49 ? -15.008 -8.336 18.672 1 85 49 LEU B C 1
ATOM 2550 O O . LEU B 1 49 ? -14.281 -7.34 18.703 1 85 49 LEU B O 1
ATOM 2554 N N . GLY B 1 50 ? -16.266 -8.398 18.094 1 94.31 50 GLY B N 1
ATOM 2555 C CA . GLY B 1 50 ? -16.781 -7.168 17.516 1 94.31 50 GLY B CA 1
ATOM 2556 C C . GLY B 1 50 ? -16.469 -7.023 16.031 1 94.31 50 GLY B C 1
ATOM 2557 O O . GLY B 1 50 ? -16.75 -5.984 15.43 1 94.31 50 GLY B O 1
ATOM 2558 N N . LEU B 1 51 ? -15.977 -8.125 15.422 1 96.44 51 LEU B N 1
ATOM 2559 C CA . LEU B 1 51 ? -15.555 -8.055 14.023 1 96.44 51 LEU B CA 1
ATOM 2560 C C . LEU B 1 51 ? -16.75 -7.914 13.102 1 96.44 51 LEU B C 1
ATOM 2562 O O . LEU B 1 51 ? -16.625 -7.383 11.992 1 96.44 51 LEU B O 1
ATOM 2566 N N . GLU B 1 52 ? -17.969 -8.352 13.5 1 96.88 52 GLU B N 1
ATOM 2567 C CA . GLU B 1 52 ? -19.188 -8.164 12.727 1 96.88 52 GLU B CA 1
ATOM 2568 C C . GLU B 1 52 ? -19.469 -6.684 12.484 1 96.88 52 GLU B C 1
ATOM 2570 O O . GLU B 1 52 ? -19.922 -6.301 11.406 1 96.88 52 GLU B O 1
ATOM 2575 N N . ASP B 1 53 ? -19.141 -5.91 13.523 1 97.19 53 ASP B N 1
ATOM 2576 C CA . ASP B 1 53 ? -19.312 -4.465 13.414 1 97.19 53 ASP B CA 1
ATOM 2577 C C . ASP B 1 53 ? -18.094 -3.82 12.75 1 97.19 53 ASP B C 1
ATOM 2579 O O . ASP B 1 53 ? -18.219 -2.854 12 1 97.19 53 ASP B O 1
ATOM 2583 N N . ALA B 1 54 ? -16.938 -4.379 12.984 1 97.75 54 ALA B N 1
ATOM 2584 C CA . ALA B 1 54 ? -15.695 -3.779 12.516 1 97.75 54 ALA B CA 1
ATOM 2585 C C . ALA B 1 54 ? -15.602 -3.828 11 1 97.75 54 ALA B C 1
A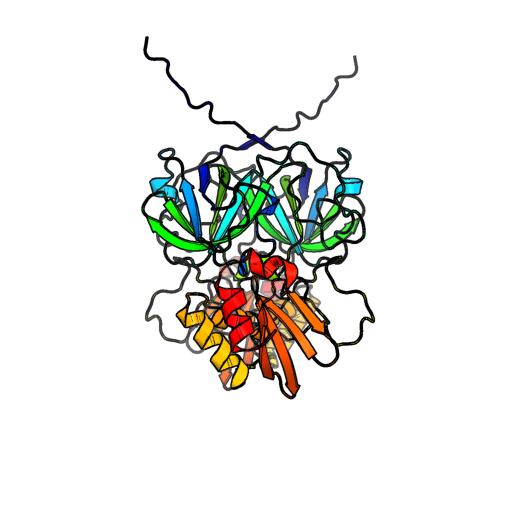TOM 2587 O O . ALA B 1 54 ? -14.961 -2.971 10.383 1 97.75 54 ALA B O 1
ATOM 2588 N N . ILE B 1 55 ? -16.188 -4.809 10.391 1 97.69 55 ILE B N 1
ATOM 2589 C CA . ILE B 1 55 ? -16.062 -5.02 8.945 1 97.69 55 ILE B CA 1
ATOM 2590 C C . ILE B 1 55 ? -17.109 -4.176 8.219 1 97.69 55 ILE B C 1
ATOM 2592 O O . ILE B 1 55 ? -17.047 -4.043 6.992 1 97.69 55 ILE B O 1
ATOM 2596 N N . ALA B 1 56 ? -17.953 -3.535 8.969 1 95.94 56 ALA B N 1
ATOM 2597 C CA . ALA B 1 56 ? -19 -2.73 8.352 1 95.94 56 ALA B CA 1
ATOM 2598 C C . ALA B 1 56 ? -18.422 -1.646 7.453 1 95.94 56 ALA B C 1
ATOM 2600 O O . ALA B 1 56 ? -17.312 -1.154 7.707 1 95.94 56 ALA B O 1
ATOM 2601 N N . ASP B 1 57 ? -19.078 -1.306 6.34 1 95.31 57 ASP B N 1
ATOM 2602 C CA . ASP B 1 57 ? -18.812 -0.163 5.473 1 95.31 57 ASP B CA 1
ATOM 2603 C C . ASP B 1 57 ? -17.672 -0.476 4.492 1 95.31 57 ASP B C 1
ATOM 2605 O O . ASP B 1 57 ? -17.234 0.4 3.746 1 95.31 57 ASP B O 1
ATOM 2609 N N . LEU B 1 58 ? -17.219 -1.685 4.488 1 96.62 58 LEU B N 1
ATOM 2610 C CA . LEU B 1 58 ? -16.188 -2.074 3.533 1 96.62 58 LEU B CA 1
ATOM 2611 C C . LEU B 1 58 ? -16.781 -2.279 2.145 1 96.62 58 LEU B C 1
ATOM 2613 O O . LEU B 1 58 ? -16.062 -2.342 1.154 1 96.62 58 LEU B O 1
ATOM 2617 N N . GLU B 1 59 ? -18.062 -2.434 2.162 1 93.06 59 GLU B N 1
ATOM 2618 C CA . GLU B 1 59 ? -18.734 -2.5 0.868 1 93.06 59 GLU B CA 1
ATOM 2619 C C . GLU B 1 59 ? -18.484 -1.23 0.055 1 93.06 59 GLU B C 1
ATOM 2621 O O . GLU B 1 59 ? -18.469 -0.128 0.606 1 93.06 59 GLU B O 1
ATOM 2626 N N . GLY B 1 60 ? -18.344 -1.345 -1.247 1 92.25 60 GLY B N 1
ATOM 2627 C CA . GLY B 1 60 ? -18.109 -0.19 -2.102 1 92.25 60 GLY B CA 1
ATOM 2628 C C . GLY B 1 60 ? -16.641 0.088 -2.346 1 92.25 60 GLY B C 1
ATOM 2629 O O . GLY B 1 60 ? -16.281 0.859 -3.24 1 92.25 60 GLY B O 1
ATOM 2630 N N . TRP B 1 61 ? -15.852 -0.493 -1.499 1 95.12 61 TRP B N 1
ATOM 2631 C CA . TRP B 1 61 ? -14.422 -0.397 -1.741 1 95.12 61 TRP B CA 1
ATOM 2632 C C . TRP B 1 61 ? -13.969 -1.452 -2.744 1 95.12 61 TRP B C 1
ATOM 2634 O O . TRP B 1 61 ? -14.406 -2.604 -2.688 1 95.12 61 TRP B O 1
ATOM 2644 N N . ASP B 1 62 ? -13.102 -1.067 -3.639 1 92.06 62 ASP B N 1
ATOM 2645 C CA . ASP B 1 62 ? -12.625 -2.02 -4.637 1 92.06 62 ASP B CA 1
ATOM 2646 C C . ASP B 1 62 ? -11.547 -2.932 -4.062 1 92.06 62 ASP B C 1
ATOM 2648 O O . ASP B 1 62 ? -11.492 -4.121 -4.387 1 92.06 62 ASP B O 1
ATOM 2652 N N . TYR B 1 63 ? -10.664 -2.301 -3.25 1 95.56 63 TYR B N 1
ATOM 2653 C CA . TYR B 1 63 ? -9.5 -3.031 -2.771 1 95.56 63 TYR B CA 1
ATOM 2654 C C . TYR B 1 63 ? -9.344 -2.889 -1.263 1 95.56 63 TYR B C 1
ATOM 2656 O O . TYR B 1 63 ? -9.805 -1.904 -0.676 1 95.56 63 TYR B O 1
ATOM 2664 N N . VAL B 1 64 ? -8.703 -3.857 -0.703 1 98.44 64 VAL B N 1
ATOM 2665 C CA . VAL B 1 64 ? -8.359 -3.867 0.713 1 98.44 64 VAL B CA 1
ATOM 2666 C C . VAL B 1 64 ? -6.914 -4.336 0.885 1 98.44 64 VAL B C 1
ATOM 2668 O O . VAL B 1 64 ? -6.465 -5.254 0.197 1 98.44 64 VAL B O 1
ATOM 2671 N N . TRP B 1 65 ? -6.176 -3.58 1.709 1 98.62 65 TRP B N 1
ATOM 2672 C CA . TRP B 1 65 ? -4.898 -4.102 2.188 1 98.62 65 TRP B CA 1
ATOM 2673 C C . TRP B 1 65 ? -5.109 -5.254 3.164 1 98.62 65 TRP B C 1
ATOM 2675 O O . TRP B 1 65 ? -5.855 -5.121 4.137 1 98.62 65 TRP B O 1
ATOM 2685 N N . VAL B 1 66 ? -4.473 -6.32 2.887 1 98.56 66 VAL B N 1
ATOM 2686 C CA . VAL B 1 66 ? -4.508 -7.477 3.779 1 98.56 66 VAL B CA 1
ATOM 2687 C C . VAL B 1 66 ? -3.131 -7.695 4.398 1 98.56 66 VAL B C 1
ATOM 2689 O O . VAL B 1 66 ? -2.162 -7.977 3.689 1 98.56 66 VAL B O 1
ATOM 2692 N N . LEU B 1 67 ? -3.047 -7.465 5.684 1 98.69 67 LEU B N 1
ATOM 2693 C CA . LEU B 1 67 ? -1.855 -7.82 6.449 1 98.69 67 LEU B CA 1
ATOM 2694 C C . LEU B 1 67 ? -1.959 -9.242 6.988 1 98.69 67 LEU B C 1
ATOM 2696 O O . LEU B 1 67 ? -2.951 -9.594 7.629 1 98.69 67 LEU B O 1
ATOM 2700 N N . THR B 1 68 ? -0.952 -10.008 6.715 1 98.31 68 THR B N 1
ATOM 2701 C CA . THR B 1 68 ? -0.966 -11.414 7.102 1 98.31 68 THR B CA 1
ATOM 2702 C C . THR B 1 68 ? 0.271 -11.766 7.926 1 98.31 68 THR B C 1
ATOM 2704 O O . THR B 1 68 ? 1.205 -10.961 8.016 1 98.31 68 THR B O 1
ATOM 2707 N N . TRP B 1 69 ? 0.121 -12.852 8.594 1 97.25 69 TRP B N 1
ATOM 2708 C CA . TRP B 1 69 ? 1.289 -13.484 9.195 1 97.25 69 TRP B CA 1
ATOM 2709 C C . TRP B 1 69 ? 1.766 -14.664 8.344 1 97.25 69 TRP B C 1
ATOM 2711 O O . TRP B 1 69 ? 1.051 -15.656 8.188 1 97.25 69 TRP B O 1
ATOM 2721 N N . MET B 1 70 ? 2.945 -14.477 7.797 1 96 70 MET B N 1
ATOM 2722 C CA . MET B 1 70 ? 3.49 -15.547 6.965 1 96 70 MET B CA 1
ATOM 2723 C C . MET B 1 70 ? 3.951 -16.719 7.82 1 96 70 MET B C 1
ATOM 2725 O O . MET B 1 70 ? 5.152 -16.938 7.992 1 96 70 MET B O 1
ATOM 2729 N N . HIS B 1 71 ? 3.012 -17.547 8.195 1 93.56 71 HIS B N 1
ATOM 2730 C CA . HIS B 1 71 ? 3.131 -18.531 9.273 1 93.56 71 HIS B CA 1
ATOM 2731 C C . HIS B 1 71 ? 4.078 -19.656 8.891 1 93.56 71 HIS B C 1
ATOM 2733 O O . HIS B 1 71 ? 4.551 -20.406 9.758 1 93.56 71 HIS B O 1
ATOM 2739 N N . ARG B 1 72 ? 4.348 -19.781 7.645 1 91.5 72 ARG B N 1
ATOM 2740 C CA . ARG B 1 72 ? 5.27 -20.828 7.223 1 91.5 72 ARG B CA 1
ATOM 2741 C C . ARG B 1 72 ? 6.711 -20.328 7.254 1 91.5 72 ARG B C 1
ATOM 2743 O O . ARG B 1 72 ? 7.648 -21.125 7.105 1 91.5 72 ARG B O 1
ATOM 2750 N N . ALA B 1 73 ? 6.902 -19.016 7.375 1 89.5 73 ALA B N 1
ATOM 2751 C CA . ALA B 1 73 ? 8.25 -18.453 7.461 1 89.5 73 ALA B CA 1
ATOM 2752 C C . ALA B 1 73 ? 8.867 -18.719 8.828 1 89.5 73 ALA B C 1
ATOM 2754 O O . ALA B 1 73 ? 8.328 -18.297 9.852 1 89.5 73 ALA B O 1
ATOM 2755 N N . ARG B 1 74 ? 9.898 -19.547 8.836 1 85.81 74 ARG B N 1
ATOM 2756 C CA . ARG B 1 74 ? 10.617 -19.844 10.07 1 85.81 74 ARG B CA 1
ATOM 2757 C C . ARG B 1 74 ? 11.984 -19.172 10.086 1 85.81 74 ARG B C 1
ATOM 2759 O O . ARG B 1 74 ? 12.805 -19.406 9.195 1 85.81 74 ARG B O 1
ATOM 2766 N N . GLY B 1 75 ? 12.141 -18.344 11.117 1 86.88 75 GLY B N 1
ATOM 2767 C CA . GLY B 1 75 ? 13.406 -17.641 11.195 1 86.88 75 GLY B CA 1
ATOM 2768 C C . GLY B 1 75 ? 13.602 -16.625 10.086 1 86.88 75 GLY B C 1
ATOM 2769 O O . GLY B 1 75 ? 12.703 -16.422 9.258 1 86.88 75 GLY B O 1
ATOM 2770 N N . TRP B 1 76 ? 14.688 -15.906 10.148 1 91.81 76 TRP B N 1
ATOM 2771 C CA . TRP B 1 76 ? 14.977 -14.953 9.07 1 91.81 76 TRP B CA 1
ATOM 2772 C C . TRP B 1 76 ? 16.469 -14.703 8.953 1 91.81 76 TRP B C 1
ATOM 2774 O O . TRP B 1 76 ? 17.234 -14.977 9.891 1 91.81 76 TRP B O 1
ATOM 2784 N N . ARG B 1 77 ? 16.875 -14.422 7.766 1 92.81 77 ARG B N 1
ATOM 2785 C CA . ARG B 1 77 ? 18.219 -13.953 7.441 1 92.81 77 ARG B CA 1
ATOM 2786 C C . ARG B 1 77 ? 18.188 -12.547 6.848 1 92.81 77 ARG B C 1
ATOM 2788 O O . ARG B 1 77 ? 17.219 -12.172 6.188 1 92.81 77 ARG B O 1
ATOM 2795 N N . PRO B 1 78 ? 19.25 -11.789 7.105 1 96.56 78 PRO B N 1
ATOM 2796 C CA . PRO B 1 78 ? 19.25 -10.391 6.676 1 96.56 78 PRO B CA 1
ATOM 2797 C C . PRO B 1 78 ? 19.203 -10.234 5.16 1 96.56 78 PRO B C 1
ATOM 2799 O O . PRO B 1 78 ? 18.734 -9.211 4.652 1 96.56 78 PRO B O 1
ATOM 2802 N N . LYS B 1 79 ? 19.688 -11.289 4.504 1 96.19 79 LYS B N 1
ATOM 2803 C CA . LYS B 1 79 ? 19.688 -11.234 3.045 1 96.19 79 LYS B CA 1
ATOM 2804 C C . LYS B 1 79 ? 19.016 -12.469 2.447 1 96.19 79 LYS B C 1
ATOM 2806 O O . LYS B 1 79 ? 19.047 -13.547 3.047 1 96.19 79 LYS B O 1
ATOM 2811 N N . VAL B 1 80 ? 18.438 -12.258 1.317 1 93.38 80 VAL B N 1
ATOM 2812 C CA . VAL B 1 80 ? 17.781 -13.312 0.562 1 93.38 80 VAL B CA 1
ATOM 2813 C C . VAL B 1 80 ? 18 -13.094 -0.934 1 93.38 80 VAL B C 1
ATOM 2815 O O . VAL B 1 80 ? 18.312 -11.984 -1.367 1 93.38 80 VAL B O 1
ATOM 2818 N N . GLN B 1 81 ? 17.906 -14.109 -1.643 1 88.75 81 GLN B N 1
ATOM 2819 C CA . GLN B 1 81 ? 17.969 -13.969 -3.094 1 88.75 81 GLN B CA 1
ATOM 2820 C C . GLN B 1 81 ? 16.578 -14.094 -3.723 1 88.75 81 GLN B C 1
ATOM 2822 O O . GLN B 1 81 ? 16.078 -15.203 -3.898 1 88.75 81 GLN B O 1
ATOM 2827 N N . PRO B 1 82 ? 16.094 -12.969 -4.078 1 82.12 82 PRO B N 1
ATOM 2828 C CA . PRO B 1 82 ? 14.805 -13.039 -4.758 1 82.12 82 PRO B CA 1
ATOM 2829 C C . PRO B 1 82 ? 14.906 -13.641 -6.156 1 82.12 82 PRO B C 1
ATOM 2831 O O . PRO B 1 82 ? 15.984 -13.664 -6.75 1 82.12 82 PRO B O 1
ATOM 2834 N N . PRO B 1 83 ? 13.852 -14.258 -6.609 1 68.5 83 PRO B N 1
ATOM 2835 C CA . PRO B 1 83 ? 13.875 -14.914 -7.922 1 68.5 83 PRO B CA 1
ATOM 2836 C C . PRO B 1 83 ? 14.391 -14 -9.031 1 68.5 83 PRO B C 1
ATOM 2838 O O . PRO B 1 83 ? 15.102 -14.453 -9.93 1 68.5 83 PRO B O 1
ATOM 2841 N N . ARG B 1 84 ? 14.227 -12.727 -8.977 1 62.59 84 ARG B N 1
ATOM 2842 C CA . ARG B 1 84 ? 14.57 -11.828 -10.07 1 62.59 84 ARG B CA 1
ATOM 2843 C C . ARG B 1 84 ? 15.938 -11.188 -9.852 1 62.59 84 ARG B C 1
ATOM 2845 O O . ARG B 1 84 ? 16.344 -10.32 -10.617 1 62.59 84 ARG B O 1
ATOM 2852 N N . SER B 1 85 ? 16.531 -11.609 -8.789 1 73.62 85 SER B N 1
ATOM 2853 C CA . SER B 1 85 ? 17.812 -10.984 -8.492 1 73.62 85 SER B CA 1
ATOM 2854 C C . SER B 1 85 ? 18.969 -11.938 -8.75 1 73.62 85 SER B C 1
ATOM 2856 O O . SER B 1 85 ? 18.859 -13.141 -8.492 1 73.62 85 SER B O 1
ATOM 2858 N N . GLU B 1 86 ? 20.016 -11.367 -9.281 1 76.62 86 GLU B N 1
ATOM 2859 C CA . GLU B 1 86 ? 21.219 -12.156 -9.508 1 76.62 86 GLU B CA 1
ATOM 2860 C C . GLU B 1 86 ? 22.062 -12.266 -8.242 1 76.62 86 GLU B C 1
ATOM 2862 O O . GLU B 1 86 ? 23.047 -13.016 -8.195 1 76.62 86 GLU B O 1
ATOM 2867 N N . ARG B 1 87 ? 21.75 -11.562 -7.289 1 88.69 87 ARG B N 1
ATOM 2868 C CA . ARG B 1 87 ? 22.484 -11.594 -6.031 1 88.69 87 ARG B CA 1
ATOM 2869 C C . ARG B 1 87 ? 21.531 -11.508 -4.836 1 88.69 87 ARG B C 1
ATOM 2871 O O . ARG B 1 87 ? 20.359 -11.203 -4.996 1 88.69 87 ARG B O 1
ATOM 2878 N N . LYS B 1 88 ? 22.109 -11.805 -3.697 1 94.12 88 LYS B N 1
ATOM 2879 C CA . LYS B 1 88 ? 21.344 -11.648 -2.467 1 94.12 88 LYS B CA 1
ATOM 2880 C C . LYS B 1 88 ? 21.047 -10.18 -2.191 1 94.12 88 LYS B C 1
ATOM 2882 O O . LYS B 1 88 ? 21.891 -9.312 -2.443 1 94.12 88 LYS B O 1
ATOM 2887 N N . ARG B 1 89 ? 19.875 -9.906 -1.753 1 94.69 89 ARG B N 1
ATOM 2888 C CA . ARG B 1 89 ? 19.391 -8.562 -1.434 1 94.69 89 ARG B CA 1
ATOM 2889 C C . ARG B 1 89 ? 19 -8.461 0.033 1 94.69 89 ARG B C 1
ATOM 2891 O O . ARG B 1 89 ? 18.578 -9.445 0.64 1 94.69 89 ARG B O 1
ATOM 2898 N N . GLY B 1 90 ? 19.172 -7.297 0.632 1 97.62 90 GLY B N 1
ATOM 2899 C CA . GLY B 1 90 ? 18.625 -7.086 1.964 1 97.62 90 GLY B CA 1
ATOM 2900 C C . GLY B 1 90 ? 17.141 -7.352 2.047 1 97.62 90 GLY B C 1
ATOM 2901 O O . GLY B 1 90 ? 16.375 -6.922 1.177 1 97.62 90 GLY B O 1
ATOM 2902 N N . VAL B 1 91 ? 16.719 -8.023 3.076 1 97.56 91 VAL B N 1
ATOM 2903 C CA . VAL B 1 91 ? 15.336 -8.484 3.178 1 97.56 91 VAL B CA 1
ATOM 2904 C C . VAL B 1 91 ? 14.391 -7.285 3.207 1 97.56 91 VAL B C 1
ATOM 2906 O O . VAL B 1 91 ? 13.266 -7.359 2.703 1 97.56 91 VAL B O 1
ATOM 2909 N N . LEU B 1 92 ? 14.859 -6.117 3.73 1 98 92 LEU B N 1
ATOM 2910 C CA . LEU B 1 92 ? 14.008 -4.938 3.824 1 98 92 LEU B CA 1
ATOM 2911 C C . LEU B 1 92 ? 13.891 -4.242 2.471 1 98 92 LEU B C 1
ATOM 2913 O O . LEU B 1 92 ? 13.047 -3.357 2.295 1 98 92 LEU B O 1
ATOM 2917 N N . ALA B 1 93 ? 14.68 -4.688 1.507 1 97.19 93 ALA B N 1
ATOM 2918 C CA . ALA B 1 93 ? 14.562 -4.219 0.128 1 97.19 93 ALA B CA 1
ATOM 2919 C C . ALA B 1 93 ? 13.844 -5.25 -0.74 1 97.19 93 ALA B C 1
ATOM 2921 O O . ALA B 1 93 ? 13.938 -5.207 -1.97 1 97.19 93 ALA B O 1
ATOM 2922 N N . THR B 1 94 ? 13.156 -6.172 -0.114 1 95.06 94 THR B N 1
ATOM 2923 C CA . THR B 1 94 ? 12.391 -7.207 -0.804 1 95.06 94 THR B CA 1
ATOM 2924 C C . THR B 1 94 ? 11.023 -7.395 -0.15 1 95.06 94 THR B C 1
ATOM 2926 O O . THR B 1 94 ? 10.711 -6.742 0.849 1 95.06 94 THR B O 1
ATOM 2929 N N . ARG B 1 95 ? 10.281 -8.266 -0.773 1 93.5 95 ARG B N 1
ATOM 2930 C CA . ARG B 1 95 ? 8.992 -8.664 -0.214 1 93.5 95 ARG B CA 1
ATOM 2931 C C . ARG B 1 95 ? 9.047 -10.094 0.313 1 93.5 95 ARG B C 1
ATOM 2933 O O . ARG B 1 95 ? 8.016 -10.758 0.436 1 93.5 95 ARG B O 1
ATOM 2940 N N . ALA B 1 96 ? 10.227 -10.555 0.688 1 92.25 96 ALA B N 1
ATOM 2941 C CA . ALA B 1 96 ? 10.43 -11.922 1.15 1 92.25 96 ALA B CA 1
ATOM 2942 C C . ALA B 1 96 ? 9.703 -12.172 2.469 1 92.25 96 ALA B C 1
ATOM 2944 O O . ALA B 1 96 ? 9.664 -11.297 3.338 1 92.25 96 ALA B O 1
ATOM 2945 N N . PRO B 1 97 ? 9.227 -13.406 2.68 1 93 97 PRO B N 1
ATOM 2946 C CA . PRO B 1 97 ? 8.469 -13.727 3.893 1 93 97 PRO B CA 1
ATOM 2947 C C . PRO B 1 97 ? 9.359 -13.867 5.125 1 93 97 PRO B C 1
ATOM 2949 O O . PRO B 1 97 ? 8.906 -13.648 6.25 1 93 97 PRO B O 1
ATOM 2952 N N . HIS B 1 98 ? 10.602 -14.32 4.949 1 93.94 98 HIS B N 1
ATOM 2953 C CA . HIS B 1 98 ? 11.523 -14.508 6.066 1 93.94 98 HIS B CA 1
ATOM 2954 C C . HIS B 1 98 ? 12.141 -13.18 6.5 1 93.94 98 HIS B C 1
ATOM 2956 O O . HIS B 1 98 ? 13.188 -12.781 5.992 1 93.94 98 HIS B O 1
ATOM 2962 N N . ARG B 1 99 ? 11.594 -12.609 7.48 1 95.81 99 ARG B N 1
ATOM 2963 C CA . ARG B 1 99 ? 11.969 -11.289 7.973 1 95.81 99 ARG B CA 1
ATOM 2964 C C . ARG B 1 99 ? 11.797 -11.195 9.484 1 95.81 99 ARG B C 1
ATOM 2966 O O . ARG B 1 99 ? 11.273 -12.117 10.109 1 95.81 99 ARG B O 1
ATOM 2973 N N . PRO B 1 100 ? 12.32 -10.102 10.148 1 94.75 100 PRO B N 1
ATOM 2974 C CA . PRO B 1 100 ? 12.258 -10.047 11.617 1 94.75 100 PRO B CA 1
ATOM 2975 C C . PRO B 1 100 ? 10.852 -10.258 12.156 1 94.75 100 PRO B C 1
ATOM 2977 O O . PRO B 1 100 ? 10.664 -10.977 13.148 1 94.75 100 PRO B O 1
ATOM 2980 N N . ASN B 1 101 ? 9.898 -9.633 11.562 1 96.19 101 ASN B N 1
ATOM 2981 C CA . ASN B 1 101 ? 8.477 -9.883 11.773 1 96.19 101 ASN B CA 1
ATOM 2982 C C . ASN B 1 101 ? 7.797 -10.367 10.492 1 96.19 101 ASN B C 1
ATOM 2984 O O . ASN B 1 101 ? 7.707 -9.625 9.516 1 96.19 101 ASN B O 1
ATOM 2988 N N . ALA B 1 102 ? 7.316 -11.57 10.492 1 96.5 102 ALA B N 1
ATOM 2989 C CA . ALA B 1 102 ? 6.859 -12.234 9.273 1 96.5 102 ALA B CA 1
ATOM 2990 C C . ALA B 1 102 ? 5.488 -11.719 8.852 1 96.5 102 ALA B C 1
ATOM 2992 O O . ALA B 1 102 ? 4.562 -12.5 8.625 1 96.5 102 ALA B O 1
ATOM 2993 N N . ILE B 1 103 ? 5.422 -10.445 8.664 1 97.56 103 ILE B N 1
ATOM 2994 C CA . ILE B 1 103 ? 4.172 -9.82 8.25 1 97.56 103 ILE B CA 1
ATOM 2995 C C . ILE B 1 103 ? 4.148 -9.672 6.73 1 97.56 103 ILE B C 1
ATOM 2997 O O . ILE B 1 103 ? 5.125 -9.227 6.125 1 97.56 103 ILE B O 1
ATOM 3001 N N . GLY B 1 104 ? 3.096 -10.125 6.145 1 97.12 104 GLY B N 1
ATOM 3002 C CA . GLY B 1 104 ? 2.838 -9.922 4.727 1 97.12 104 GLY B CA 1
ATOM 3003 C C . GLY B 1 104 ? 1.936 -8.734 4.453 1 97.12 104 GLY B C 1
ATOM 3004 O O . GLY B 1 104 ? 1.193 -8.297 5.332 1 97.12 104 GLY B O 1
ATOM 3005 N N . LEU B 1 105 ? 2.041 -8.219 3.295 1 97.44 105 LEU B N 1
ATOM 3006 C CA . LEU B 1 105 ? 1.232 -7.09 2.836 1 97.44 105 LEU B CA 1
ATOM 3007 C C . LEU B 1 105 ? 0.79 -7.293 1.392 1 97.44 105 LEU B C 1
ATOM 3009 O O . LEU B 1 105 ? 1.625 -7.449 0.497 1 97.44 105 LEU B O 1
ATOM 3013 N N . SER B 1 106 ? -0.53 -7.289 1.14 1 95.62 106 SER B N 1
ATOM 3014 C CA . SER B 1 106 ? -1.062 -7.457 -0.208 1 95.62 106 SER B CA 1
ATOM 3015 C C . SER B 1 106 ? -2.318 -6.617 -0.417 1 95.62 106 SER B C 1
ATOM 3017 O O . SER B 1 106 ? -3.172 -6.539 0.468 1 95.62 106 SER B O 1
ATOM 3019 N N . ALA B 1 107 ? -2.344 -5.969 -1.547 1 95.44 107 ALA B N 1
ATOM 3020 C CA . ALA B 1 107 ? -3.611 -5.383 -1.975 1 95.44 107 ALA B CA 1
ATOM 3021 C C . ALA B 1 107 ? -4.465 -6.402 -2.723 1 95.44 107 ALA B C 1
ATOM 3023 O O . ALA B 1 107 ? -4.02 -6.984 -3.717 1 95.44 107 ALA B O 1
ATOM 3024 N N . MET B 1 108 ? -5.691 -6.645 -2.217 1 96.12 108 MET B N 1
ATOM 3025 C CA . MET B 1 108 ? -6.582 -7.609 -2.859 1 96.12 108 MET B CA 1
ATOM 3026 C C . MET B 1 108 ? -7.883 -6.941 -3.291 1 96.12 108 MET B C 1
ATOM 3028 O O . MET B 1 108 ? -8.375 -6.035 -2.615 1 96.12 108 MET B O 1
ATOM 3032 N N . ARG B 1 109 ? -8.414 -7.398 -4.355 1 93.5 109 ARG B N 1
ATOM 3033 C CA . ARG B 1 109 ? -9.68 -6.875 -4.859 1 93.5 109 ARG B CA 1
ATOM 3034 C C . ARG B 1 109 ? -10.859 -7.512 -4.137 1 93.5 109 ARG B C 1
ATOM 3036 O O . ARG B 1 109 ? -10.945 -8.742 -4.039 1 93.5 109 ARG B O 1
ATOM 3043 N N . ILE B 1 110 ? -11.742 -6.668 -3.67 1 97.31 110 ILE B N 1
ATOM 3044 C CA . ILE B 1 110 ? -12.945 -7.16 -3.014 1 97.31 110 ILE B CA 1
ATOM 3045 C C . ILE B 1 110 ? -13.977 -7.559 -4.066 1 97.31 110 ILE B C 1
ATOM 3047 O O . ILE B 1 110 ? -14.344 -6.758 -4.926 1 97.31 110 ILE B O 1
ATOM 3051 N N . VAL B 1 111 ? -14.414 -8.766 -3.971 1 95.06 111 VAL B N 1
ATOM 3052 C CA . VAL B 1 111 ? -15.438 -9.266 -4.887 1 95.06 111 VAL B CA 1
ATOM 3053 C C . VAL B 1 111 ? -16.812 -9.172 -4.227 1 95.06 111 VAL B C 1
ATOM 3055 O O . VAL B 1 111 ? -17.766 -8.672 -4.832 1 95.06 111 VAL B O 1
ATOM 3058 N N . SER B 1 112 ? -16.875 -9.664 -3.035 1 96.5 112 SER B N 1
ATOM 3059 C CA . SER B 1 112 ? -18.125 -9.617 -2.277 1 96.5 112 SER B CA 1
ATOM 3060 C C . SER B 1 112 ? -17.859 -9.766 -0.782 1 96.5 112 SER B C 1
ATOM 3062 O O . SER B 1 112 ? -16.797 -10.211 -0.374 1 96.5 112 SER B O 1
ATOM 3064 N N . ILE B 1 113 ? -18.844 -9.32 -0.026 1 97.88 113 ILE B N 1
ATOM 3065 C CA . ILE B 1 113 ? -18.797 -9.453 1.426 1 97.88 113 ILE B CA 1
ATOM 3066 C C . ILE B 1 113 ? -20.109 -10.047 1.929 1 97.88 113 ILE B C 1
ATOM 3068 O O . ILE B 1 113 ? -21.188 -9.531 1.632 1 97.88 113 ILE B O 1
ATOM 3072 N N . ALA B 1 114 ? -20.016 -11.133 2.562 1 97.25 114 ALA B N 1
ATOM 3073 C CA . ALA B 1 114 ? -21.156 -11.789 3.193 1 97.25 114 ALA B CA 1
ATOM 3074 C C . ALA B 1 114 ? -20.859 -12.148 4.645 1 97.25 114 ALA B C 1
ATOM 3076 O O . ALA B 1 114 ? -20.156 -13.133 4.918 1 97.25 114 ALA B O 1
ATOM 3077 N N . GLY B 1 115 ? -21.438 -11.305 5.57 1 96.06 115 GLY B N 1
ATOM 3078 C CA . GLY B 1 115 ? -21.094 -11.508 6.969 1 96.06 115 GLY B CA 1
ATOM 3079 C C . GLY B 1 115 ? -19.625 -11.312 7.262 1 96.06 115 GLY B C 1
ATOM 3080 O O . GLY B 1 115 ? -19.062 -10.258 6.973 1 96.06 115 GLY B O 1
ATOM 3081 N N . LEU B 1 116 ? -19.016 -12.383 7.766 1 97.94 116 LEU B N 1
ATOM 3082 C CA . LEU B 1 116 ? -17.625 -12.312 8.172 1 97.94 116 LEU B CA 1
ATOM 3083 C C . LEU B 1 116 ? -16.719 -12.898 7.102 1 97.94 116 LEU B C 1
ATOM 3085 O O . LEU B 1 116 ? -15.539 -13.172 7.359 1 97.94 116 LEU B O 1
ATOM 3089 N N . VAL B 1 117 ? -17.25 -13.047 5.902 1 98.38 117 VAL B N 1
ATOM 3090 C CA . VAL B 1 117 ? -16.484 -13.609 4.801 1 98.38 117 VAL B CA 1
ATOM 3091 C C . VAL B 1 117 ? -16.344 -12.586 3.682 1 98.38 117 VAL B C 1
ATOM 3093 O O . VAL B 1 117 ? -17.344 -12.016 3.229 1 98.38 117 VAL B O 1
ATOM 3096 N N . ILE B 1 118 ? -15.156 -12.32 3.326 1 98.5 118 ILE B N 1
ATOM 3097 C CA . ILE B 1 118 ? -14.859 -11.445 2.195 1 98.5 118 ILE B CA 1
ATOM 3098 C C . ILE B 1 118 ? -14.289 -12.273 1.044 1 98.5 118 ILE B C 1
ATOM 3100 O O . ILE B 1 118 ? -13.219 -12.875 1.178 1 98.5 118 ILE B O 1
ATOM 3104 N N . GLU B 1 119 ? -14.961 -12.328 -0.036 1 97.75 119 GLU B N 1
ATOM 3105 C CA . GLU B 1 119 ? -14.398 -12.914 -1.247 1 97.75 119 GLU B CA 1
ATOM 3106 C C . GLU B 1 119 ? -13.453 -11.945 -1.947 1 97.75 119 GLU B C 1
ATOM 3108 O O . GLU B 1 119 ? -13.797 -10.773 -2.146 1 97.75 119 GLU B O 1
ATOM 3113 N N . VAL B 1 120 ? -12.297 -12.469 -2.287 1 97.06 120 VAL B N 1
ATOM 3114 C CA . VAL B 1 120 ? -11.297 -11.57 -2.857 1 97.06 120 VAL B CA 1
ATOM 3115 C C . VAL B 1 120 ? -10.641 -12.234 -4.066 1 97.06 120 VAL B C 1
ATOM 3117 O O . VAL B 1 120 ? -10.758 -13.445 -4.262 1 97.06 120 VAL B O 1
ATOM 3120 N N . GLU B 1 121 ? -10.016 -11.359 -4.844 1 91.75 121 GLU B N 1
ATOM 3121 C CA . GLU B 1 121 ? -9.102 -11.766 -5.91 1 91.75 121 GLU B CA 1
ATOM 3122 C C . GLU B 1 121 ? -7.715 -11.164 -5.707 1 91.75 121 GLU B C 1
ATOM 3124 O O . GLU B 1 121 ? -7.5 -10.391 -4.773 1 91.75 121 GLU B O 1
ATOM 3129 N N . GLU B 1 122 ? -6.742 -11.648 -6.527 1 87.62 122 GLU B N 1
ATOM 3130 C CA . GLU B 1 122 ? -5.375 -11.141 -6.52 1 87.62 122 GLU B CA 1
ATOM 3131 C C . GLU B 1 122 ? -4.672 -11.461 -5.203 1 87.62 122 GLU B C 1
ATOM 3133 O O . GLU B 1 122 ? -4 -10.609 -4.625 1 87.62 122 GLU B O 1
ATOM 3138 N N . CYS B 1 123 ? -4.984 -12.625 -4.758 1 90.62 123 CYS B N 1
ATOM 3139 C CA . CYS B 1 123 ? -4.398 -13.141 -3.523 1 90.62 123 CYS B CA 1
ATOM 3140 C C . CYS B 1 123 ? -3.064 -13.82 -3.799 1 90.62 123 CYS B C 1
ATOM 3142 O O . CYS B 1 123 ? -2.926 -14.547 -4.785 1 90.62 123 CYS B O 1
ATOM 3144 N N . ASP B 1 124 ? -2.078 -13.586 -2.898 1 88.81 124 ASP B N 1
ATOM 3145 C CA . ASP B 1 124 ? -0.749 -14.156 -3.07 1 88.81 124 ASP B CA 1
ATOM 3146 C C . ASP B 1 124 ? -0.3 -14.891 -1.806 1 88.81 124 ASP B C 1
ATOM 3148 O O . ASP B 1 124 ? 0.872 -14.828 -1.429 1 88.81 124 ASP B O 1
ATOM 3152 N N . ALA B 1 125 ? -1.168 -15.586 -1.176 1 93.31 125 ALA B N 1
ATOM 3153 C CA . ALA B 1 125 ? -0.845 -16.297 0.06 1 93.31 125 ALA B CA 1
ATOM 3154 C C . ALA B 1 125 ? -1.343 -17.734 0.01 1 93.31 125 ALA B C 1
ATOM 3156 O O . ALA B 1 125 ? -2.332 -18.031 -0.662 1 93.31 125 ALA B O 1
ATOM 3157 N N . ILE B 1 126 ? -0.674 -18.547 0.748 1 93.19 126 ILE B N 1
ATOM 3158 C CA . ILE B 1 126 ? -1.058 -19.953 0.808 1 93.19 126 ILE B CA 1
ATOM 3159 C C . ILE B 1 126 ? -2.301 -20.109 1.68 1 93.19 126 ILE B C 1
ATOM 3161 O O . ILE B 1 126 ? -2.592 -19.25 2.52 1 93.19 126 ILE B O 1
ATOM 3165 N N . ASP B 1 127 ? -2.955 -21.203 1.452 1 95.19 127 ASP B N 1
ATOM 3166 C CA . ASP B 1 127 ? -4.156 -21.516 2.225 1 95.19 127 ASP B CA 1
ATOM 3167 C C . ASP B 1 127 ? -3.842 -21.594 3.717 1 95.19 127 ASP B C 1
ATOM 3169 O O . ASP B 1 127 ? -2.824 -22.156 4.113 1 95.19 127 ASP B O 1
ATOM 3173 N N . GLY B 1 128 ? -4.688 -20.969 4.527 1 97.25 128 GLY B N 1
ATOM 3174 C CA . GLY B 1 128 ? -4.508 -21.047 5.969 1 97.25 128 GLY B CA 1
ATOM 3175 C C . GLY B 1 128 ? -3.676 -19.906 6.527 1 97.25 128 GLY B C 1
ATOM 3176 O O . GLY B 1 128 ? -3.443 -19.828 7.734 1 97.25 128 GLY B O 1
ATOM 3177 N N . THR B 1 129 ? -3.258 -18.984 5.699 1 97.31 129 THR B N 1
ATOM 3178 C CA . THR B 1 129 ? -2.443 -17.875 6.164 1 97.31 129 THR B CA 1
ATOM 3179 C C . THR B 1 129 ? -3.242 -16.969 7.105 1 97.31 129 THR B C 1
ATOM 3181 O O . THR B 1 129 ? -4.324 -16.5 6.75 1 97.31 129 THR B O 1
ATOM 3184 N N . PRO B 1 130 ? -2.777 -16.734 8.328 1 97.88 130 PRO B N 1
ATOM 3185 C CA . PRO B 1 130 ? -3.49 -15.867 9.266 1 97.88 130 PRO B CA 1
ATOM 3186 C C . PRO B 1 130 ? -3.574 -14.422 8.789 1 97.88 130 PRO B C 1
ATOM 3188 O O . PRO B 1 130 ? -2.613 -13.906 8.211 1 97.88 130 PRO B O 1
ATOM 3191 N N . VAL B 1 131 ? -4.707 -13.805 8.945 1 98.38 131 VAL B N 1
ATOM 3192 C CA . VAL B 1 131 ? -4.926 -12.391 8.672 1 98.38 131 VAL B CA 1
ATOM 3193 C C . VAL B 1 131 ? -4.824 -11.586 9.961 1 98.38 131 VAL B C 1
ATOM 3195 O O . VAL B 1 131 ? -5.488 -11.898 10.953 1 98.38 131 VAL B O 1
ATOM 3198 N N . ILE B 1 132 ? -4.016 -10.516 9.938 1 97.81 132 ILE B N 1
ATOM 3199 C CA . ILE B 1 132 ? -3.793 -9.805 11.195 1 97.81 132 ILE B CA 1
ATOM 3200 C C . ILE B 1 132 ? -4.469 -8.438 11.148 1 97.81 132 ILE B C 1
ATOM 3202 O O . ILE B 1 132 ? -4.777 -7.852 12.188 1 97.81 132 ILE B O 1
ATOM 3206 N N . ASP B 1 133 ? -4.707 -7.945 9.961 1 98.19 133 ASP B N 1
ATOM 3207 C CA . ASP B 1 133 ? -5.418 -6.676 9.828 1 98.19 133 ASP B CA 1
ATOM 3208 C C . ASP B 1 133 ? -5.938 -6.488 8.406 1 98.19 133 ASP B C 1
ATOM 3210 O O . ASP B 1 133 ? -5.445 -7.121 7.465 1 98.19 133 ASP B O 1
ATOM 3214 N N . LEU B 1 134 ? -6.934 -5.66 8.281 1 98.69 134 LEU B N 1
ATOM 3215 C CA . LEU B 1 134 ? -7.461 -5.172 7.012 1 98.69 134 LEU B CA 1
ATOM 3216 C C . LEU B 1 134 ? -7.539 -3.646 7.008 1 98.69 134 LEU B C 1
ATOM 3218 O O . LEU B 1 134 ? -7.941 -3.039 8 1 98.69 134 LEU B O 1
ATOM 3222 N N . LYS B 1 135 ? -7.133 -3.043 5.914 1 98.12 135 LYS B N 1
ATOM 3223 C CA . LYS B 1 135 ? -7.273 -1.605 5.699 1 98.12 135 LYS B CA 1
ATOM 3224 C C . LYS B 1 135 ? -7.809 -1.308 4.301 1 98.12 135 LYS B C 1
ATOM 3226 O O . LYS B 1 135 ? -7.367 -1.91 3.32 1 98.12 135 LYS B O 1
ATOM 3231 N N . PRO B 1 136 ? -8.734 -0.425 4.234 1 97.69 136 PRO B N 1
ATOM 3232 C CA . PRO B 1 136 ? -9.188 -0.081 2.883 1 97.69 136 PRO B CA 1
ATOM 3233 C C . PRO B 1 136 ? -8.086 0.582 2.049 1 97.69 136 PRO B C 1
ATOM 3235 O O . PRO B 1 136 ? -7.25 1.305 2.59 1 97.69 136 PRO B O 1
ATOM 3238 N N . TYR B 1 137 ? -8.047 0.285 0.718 1 96.31 137 TYR B N 1
ATOM 3239 C CA . TYR B 1 137 ? -7.109 0.921 -0.205 1 96.31 137 TYR B CA 1
ATOM 3240 C C . TYR B 1 137 ? -7.578 2.324 -0.575 1 96.31 137 TYR B C 1
ATOM 3242 O O . TYR B 1 137 ? -8.703 2.504 -1.049 1 96.31 137 TYR B O 1
ATOM 3250 N N . VAL B 1 138 ? -6.719 3.225 -0.354 1 88.88 138 VAL B N 1
ATOM 3251 C CA . VAL B 1 138 ? -7.023 4.617 -0.657 1 88.88 138 VAL B CA 1
ATOM 3252 C C . VAL B 1 138 ? -6.059 5.141 -1.716 1 88.88 138 VAL B C 1
ATOM 3254 O O . VAL B 1 138 ? -4.891 5.418 -1.421 1 88.88 138 VAL B O 1
ATOM 3257 N N . PRO B 1 139 ? -6.5 5.355 -2.914 1 81.06 139 PRO B N 1
ATOM 3258 C CA . PRO B 1 139 ? -5.609 5.66 -4.035 1 81.06 139 PRO B CA 1
ATOM 3259 C C . PRO B 1 139 ? -4.738 6.887 -3.783 1 81.06 139 PRO B C 1
ATOM 3261 O O . PRO B 1 139 ? -3.539 6.867 -4.074 1 81.06 139 PRO B O 1
ATOM 3264 N N . TRP B 1 140 ? -5.211 7.875 -3.188 1 75.69 140 TRP B N 1
ATOM 3265 C CA . TRP B 1 140 ? -4.43 9.102 -3.043 1 75.69 140 TRP B CA 1
ATOM 3266 C C . TRP B 1 140 ? -3.342 8.93 -1.987 1 75.69 140 TRP B C 1
ATOM 3268 O O . TRP B 1 140 ? -2.385 9.711 -1.943 1 75.69 140 TRP B O 1
ATOM 3278 N N . ALA B 1 141 ? -3.5 7.98 -1.19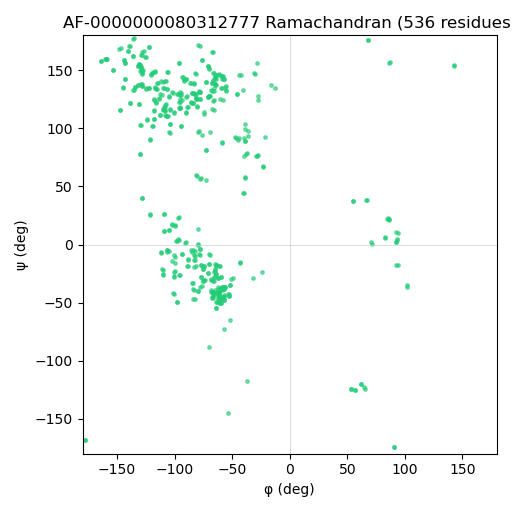8 1 84 141 ALA B N 1
ATOM 3279 C CA . ALA B 1 141 ? -2.492 7.711 -0.174 1 84 141 ALA B CA 1
ATOM 3280 C C . ALA B 1 141 ? -1.588 6.555 -0.586 1 84 141 ALA B C 1
ATOM 3282 O O . ALA B 1 141 ? -0.41 6.52 -0.222 1 84 141 ALA B O 1
ATOM 3283 N N . ASP B 1 142 ? -2.127 5.711 -1.375 1 89.94 142 ASP B N 1
ATOM 3284 C CA . ASP B 1 142 ? -1.474 4.414 -1.543 1 89.94 142 ASP B CA 1
ATOM 3285 C C . ASP B 1 142 ? -0.871 4.281 -2.939 1 89.94 142 ASP B C 1
ATOM 3287 O O . ASP B 1 142 ? 0.061 3.502 -3.146 1 89.94 142 ASP B O 1
ATOM 3291 N N . ALA B 1 143 ? -1.433 5 -3.873 1 82.44 143 ALA B N 1
ATOM 3292 C CA . ALA B 1 143 ? -1.039 4.77 -5.262 1 82.44 143 ALA B CA 1
ATOM 3293 C C . ALA B 1 143 ? 0.056 5.746 -5.688 1 82.44 143 ALA B C 1
ATOM 3295 O O . ALA B 1 143 ? -0.149 6.961 -5.684 1 82.44 143 ALA B O 1
ATOM 3296 N N . ILE B 1 144 ? 1.231 5.211 -6.043 1 81.69 144 ILE B N 1
ATOM 3297 C CA . ILE B 1 144 ? 2.354 5.949 -6.613 1 81.69 144 ILE B CA 1
ATOM 3298 C C . ILE B 1 144 ? 2.857 5.234 -7.863 1 81.69 144 ILE B C 1
ATOM 3300 O O . ILE B 1 144 ? 3.924 4.613 -7.844 1 81.69 144 ILE B O 1
ATOM 3304 N N . PRO B 1 145 ? 2.168 5.387 -8.93 1 69.94 145 PRO B N 1
ATOM 3305 C CA . PRO B 1 145 ? 2.408 4.551 -10.102 1 69.94 145 PRO B CA 1
ATOM 3306 C C . PRO B 1 145 ? 3.793 4.766 -10.711 1 69.94 145 PRO B C 1
ATOM 3308 O O . PRO B 1 145 ? 4.34 3.861 -11.344 1 69.94 145 PRO B O 1
ATOM 3311 N N . ASP B 1 146 ? 4.398 5.91 -10.438 1 67.06 146 ASP B N 1
ATOM 3312 C CA . ASP B 1 146 ? 5.645 6.238 -11.133 1 67.06 146 ASP B CA 1
ATOM 3313 C C . ASP B 1 146 ? 6.848 6.051 -10.211 1 67.06 146 ASP B C 1
ATOM 3315 O O . ASP B 1 146 ? 7.957 6.484 -10.531 1 67.06 146 ASP B O 1
ATOM 3319 N N . ALA B 1 147 ? 6.66 5.41 -9.086 1 81.56 147 ALA B N 1
ATOM 3320 C CA . ALA B 1 147 ? 7.746 5.223 -8.133 1 81.56 147 ALA B CA 1
ATOM 3321 C C . ALA B 1 147 ? 8.844 4.336 -8.719 1 81.56 147 ALA B C 1
ATOM 3323 O O . ALA B 1 147 ? 8.555 3.326 -9.359 1 81.56 147 ALA B O 1
ATOM 3324 N N . ARG B 1 148 ? 10.109 4.684 -8.508 1 82.5 148 ARG B N 1
ATOM 3325 C CA . ARG B 1 148 ? 11.242 3.852 -8.906 1 82.5 148 ARG B CA 1
ATOM 3326 C C . ARG B 1 148 ? 11.344 2.604 -8.039 1 82.5 148 ARG B C 1
ATOM 3328 O O . ARG B 1 148 ? 10.953 2.623 -6.867 1 82.5 148 ARG B O 1
ATOM 3335 N N . THR B 1 149 ? 11.938 1.572 -8.625 1 88.38 149 THR B N 1
ATOM 3336 C CA . THR B 1 149 ? 11.883 0.278 -7.953 1 88.38 149 THR B CA 1
ATOM 3337 C C . THR B 1 149 ? 13.289 -0.242 -7.668 1 88.38 149 THR B C 1
ATOM 3339 O O . THR B 1 149 ? 13.523 -1.453 -7.66 1 88.38 149 THR B O 1
ATOM 3342 N N . GLY B 1 150 ? 14.258 0.644 -7.543 1 91.19 150 GLY B N 1
ATOM 3343 C CA . GLY B 1 150 ? 15.594 0.251 -7.145 1 91.19 150 GLY B CA 1
ATOM 3344 C C . GLY B 1 150 ? 16.172 -0.859 -8 1 91.19 150 GLY B C 1
ATOM 3345 O O . GLY B 1 150 ? 16.188 -0.756 -9.227 1 91.19 150 GLY B O 1
ATOM 3346 N N . TRP B 1 151 ? 16.594 -2.006 -7.25 1 87.5 151 TRP B N 1
ATOM 3347 C CA . TRP B 1 151 ? 17.344 -3.078 -7.906 1 87.5 151 TRP B CA 1
ATOM 3348 C C . TRP B 1 151 ? 16.438 -3.848 -8.867 1 87.5 151 TRP B C 1
ATOM 3350 O O . TRP B 1 151 ? 16.938 -4.633 -9.688 1 87.5 151 TRP B O 1
ATOM 3360 N N . LEU B 1 152 ? 15.172 -3.559 -8.828 1 82.94 152 LEU B N 1
ATOM 3361 C CA . LEU B 1 152 ? 14.258 -4.211 -9.75 1 82.94 152 LEU B CA 1
ATOM 3362 C C . LEU B 1 152 ? 14.258 -3.504 -11.102 1 82.94 152 LEU B C 1
ATOM 3364 O O . LEU B 1 152 ? 13.719 -4.027 -12.078 1 82.94 152 LEU B O 1
ATOM 3368 N N . GLU B 1 153 ? 14.867 -2.279 -11.109 1 75.5 153 GLU B N 1
ATOM 3369 C CA . GLU B 1 153 ? 14.906 -1.534 -12.359 1 75.5 153 GLU B CA 1
ATOM 3370 C C . GLU B 1 153 ? 15.781 -2.238 -13.391 1 75.5 153 GLU B C 1
ATOM 3372 O O . GLU B 1 153 ? 16.844 -2.785 -13.047 1 75.5 153 GLU B O 1
ATOM 3377 N N . PRO B 1 154 ? 15.328 -2.211 -14.609 1 59.97 154 PRO B N 1
ATOM 3378 C CA . PRO B 1 154 ? 16.188 -2.787 -15.648 1 59.97 154 PRO B CA 1
ATOM 3379 C C . PRO B 1 154 ? 17.484 -2.002 -15.836 1 59.97 154 PRO B C 1
ATOM 3381 O O . PRO B 1 154 ? 17.531 -0.794 -15.586 1 59.97 154 PRO B O 1
ATOM 3384 N N . PRO B 1 155 ? 18.875 -2.629 -15.953 1 49.59 155 PRO B N 1
ATOM 3385 C CA . PRO B 1 155 ? 20.156 -1.949 -16.156 1 49.59 155 PRO B CA 1
ATOM 3386 C C . PRO B 1 155 ? 20.078 -0.853 -17.219 1 49.59 155 PRO B C 1
ATOM 3388 O O . PRO B 1 155 ? 19.266 -0.933 -18.141 1 49.59 155 PRO B O 1
ATOM 3391 N N . GLU B 1 156 ? 20.922 0.281 -16.953 1 40.88 156 GLU B N 1
ATOM 3392 C CA . GLU B 1 156 ? 21.188 1.387 -17.875 1 40.88 156 GLU B CA 1
ATOM 3393 C C . GLU B 1 156 ? 21.797 0.888 -19.188 1 40.88 156 GLU B C 1
ATOM 3395 O O . GLU B 1 156 ? 22.641 -0.003 -19.188 1 40.88 156 GLU B O 1
ATOM 3400 N N . GLY B 1 157 ? 21.391 1.05 -20.5 1 37.88 157 GLY B N 1
ATOM 3401 C CA . GLY B 1 157 ? 21.797 0.659 -21.844 1 37.88 157 GLY B CA 1
ATOM 3402 C C . GLY B 1 157 ? 20.969 -0.482 -22.406 1 37.88 157 GLY B C 1
ATOM 3403 O O . GLY B 1 157 ? 21.312 -1.059 -23.438 1 37.88 157 GLY B O 1
ATOM 3404 N N . ALA B 1 158 ? 20.625 -1.294 -21.703 1 36.69 158 ALA B N 1
ATOM 3405 C CA . ALA B 1 158 ? 19.719 -2.18 -22.422 1 36.69 158 ALA B CA 1
ATOM 3406 C C . ALA B 1 158 ? 18.812 -1.389 -23.359 1 36.69 158 ALA B C 1
ATOM 3408 O O . ALA B 1 158 ? 18.391 -0.279 -23.031 1 36.69 158 ALA B O 1
ATOM 3409 N N . ARG B 1 159 ? 19.141 -1.439 -24.766 1 28.45 159 ARG B N 1
ATOM 3410 C CA . ARG B 1 159 ? 18.375 -0.827 -25.859 1 28.45 159 ARG B CA 1
ATOM 3411 C C . ARG B 1 159 ? 16.969 -0.471 -25.391 1 28.45 159 ARG B C 1
ATOM 3413 O O . ARG B 1 159 ? 16.422 -1.11 -24.5 1 28.45 159 ARG B O 1
ATOM 3420 N N . PRO B 1 160 ? 16.531 0.833 -25.844 1 29.7 160 PRO B N 1
ATOM 3421 C CA . PRO B 1 160 ? 15.227 1.481 -25.672 1 29.7 160 PRO B CA 1
ATOM 3422 C C . PRO B 1 160 ? 14.07 0.485 -25.656 1 29.7 160 PRO B C 1
ATOM 3424 O O . PRO B 1 160 ? 12.906 0.884 -25.734 1 29.7 160 PRO B O 1
ATOM 3427 N N . GLY B 1 161 ? 14.172 -0.601 -26.297 1 28.27 161 GLY B N 1
ATOM 3428 C CA . GLY B 1 161 ? 12.875 -1.252 -26.422 1 28.27 161 GLY B CA 1
ATOM 3429 C C . GLY B 1 161 ? 12.164 -1.415 -25.094 1 28.27 161 GLY B C 1
ATOM 3430 O O . GLY B 1 161 ? 10.945 -1.576 -25.047 1 28.27 161 GLY B O 1
ATOM 3431 N N . GLY B 1 162 ? 12.844 -2.297 -24.172 1 28.83 162 GLY B N 1
ATOM 3432 C CA . GLY B 1 162 ? 12.023 -2.656 -23.031 1 28.83 162 GLY B CA 1
ATOM 3433 C C . GLY B 1 162 ? 11.836 -1.513 -22.047 1 28.83 162 GLY B C 1
ATOM 3434 O O . GLY B 1 162 ? 12.797 -1.049 -21.438 1 28.83 162 GLY B O 1
ATOM 3435 N N . GLN B 1 163 ? 11.406 -0.511 -22.453 1 28.11 163 GLN B N 1
ATOM 3436 C CA . GLN B 1 163 ? 10.891 0.611 -21.672 1 28.11 163 GLN B CA 1
ATOM 3437 C C . GLN B 1 163 ? 10.484 0.171 -20.266 1 28.11 163 GLN B C 1
ATOM 3439 O O . GLN B 1 163 ? 9.633 -0.709 -20.109 1 28.11 163 GLN B O 1
ATOM 3444 N N . ARG B 1 164 ? 11.305 0.268 -19.406 1 30.92 164 ARG B N 1
ATOM 3445 C CA . ARG B 1 164 ? 11.188 -0.139 -18 1 30.92 164 ARG B CA 1
ATOM 3446 C C . ARG B 1 164 ? 9.789 0.13 -17.469 1 30.92 164 ARG B C 1
ATOM 3448 O O . ARG B 1 164 ? 9.148 -0.769 -16.922 1 30.92 164 ARG B O 1
ATOM 3455 N N . PRO B 1 165 ? 9.758 1.09 -16.375 1 31.86 165 PRO B N 1
ATOM 3456 C CA . PRO B 1 165 ? 8.969 0.914 -15.156 1 31.86 165 PRO B CA 1
ATOM 3457 C C . PRO B 1 165 ? 7.469 1.042 -15.391 1 31.86 165 PRO B C 1
ATOM 3459 O O . PRO B 1 165 ? 6.695 0.194 -14.945 1 31.86 165 PRO B O 1
ATOM 3462 N N . ALA B 1 166 ? 6.926 2.266 -15.32 1 33.03 166 ALA B N 1
ATOM 3463 C CA . ALA B 1 166 ? 5.734 2.631 -14.555 1 33.03 166 ALA B CA 1
ATOM 3464 C C . ALA B 1 166 ? 4.48 2.014 -15.164 1 33.03 166 ALA B C 1
ATOM 3466 O O . ALA B 1 166 ? 4.262 2.1 -16.375 1 33.03 166 ALA B O 1
ATOM 3467 N N . ASP B 1 167 ? 4.016 0.96 -14.727 1 35.38 167 ASP B N 1
ATOM 3468 C CA . ASP B 1 167 ? 2.848 0.364 -15.367 1 35.38 167 ASP B CA 1
ATOM 3469 C C . ASP B 1 167 ? 1.841 1.436 -15.781 1 35.38 167 ASP B C 1
ATOM 3471 O O . ASP B 1 167 ? 1.255 2.105 -14.93 1 35.38 167 ASP B O 1
ATOM 3475 N N . PRO B 1 168 ? 1.887 2.209 -16.719 1 39.12 168 PRO B N 1
ATOM 3476 C CA . PRO B 1 168 ? 1.121 3.301 -17.328 1 39.12 168 PRO B CA 1
ATOM 3477 C C . PRO B 1 168 ? -0.383 3.035 -17.328 1 39.12 168 PRO B C 1
ATOM 3479 O O . PRO B 1 168 ? -0.812 1.891 -17.172 1 39.12 168 PRO B O 1
ATOM 3482 N N . ARG B 1 169 ? -1.241 4.094 -16.891 1 40.28 169 ARG B N 1
ATOM 3483 C CA . ARG B 1 169 ? -2.6 4.039 -17.422 1 40.28 169 ARG B CA 1
ATOM 3484 C C . ARG B 1 169 ? -2.633 3.33 -18.781 1 40.28 169 ARG B C 1
ATOM 3486 O O . ARG B 1 169 ? -1.679 3.418 -19.547 1 40.28 169 ARG B O 1
ATOM 3493 N N . PRO B 1 170 ? -3.561 2.387 -18.656 1 47.97 170 PRO B N 1
ATOM 3494 C CA . PRO B 1 170 ? -3.721 1.854 -20 1 47.97 170 PRO B CA 1
ATOM 3495 C C . PRO B 1 170 ? -3.68 2.941 -21.078 1 47.97 170 PRO B C 1
ATOM 3497 O O . PRO B 1 170 ? -4.508 3.855 -21.062 1 47.97 170 PRO B O 1
ATOM 3500 N N . SER B 1 171 ? -2.574 3.184 -21.578 1 57.53 171 SER B N 1
ATOM 3501 C CA . SER B 1 171 ? -2.455 4.211 -22.609 1 57.53 171 SER B CA 1
ATOM 3502 C C . SER B 1 171 ? -2.279 3.588 -24 1 57.53 171 SER B C 1
ATOM 3504 O O . SER B 1 171 ? -2.279 4.297 -25 1 57.53 171 SER B O 1
ATOM 3506 N N . TRP B 1 172 ? -2.154 2.383 -24.016 1 68.62 172 TRP B N 1
ATOM 3507 C CA . TRP B 1 172 ? -1.973 1.717 -25.312 1 68.62 172 TRP B CA 1
ATOM 3508 C C . TRP B 1 172 ? -3.27 1.062 -25.766 1 68.62 172 TRP B C 1
ATOM 3510 O O . TRP B 1 172 ? -4.008 0.494 -24.969 1 68.62 172 TRP B O 1
ATOM 3520 N N . SER B 1 173 ? -3.559 1.348 -26.984 1 78.88 173 SER B N 1
ATOM 3521 C CA . SER B 1 173 ? -4.641 0.583 -27.594 1 78.88 173 SER B CA 1
ATOM 3522 C C . SER B 1 173 ? -4.168 -0.805 -28.016 1 78.88 173 SER B C 1
ATOM 3524 O O . SER B 1 173 ? -3.074 -0.954 -28.562 1 78.88 173 SER B O 1
ATOM 3526 N N . VAL B 1 174 ? -4.969 -1.763 -27.609 1 88 174 VAL B N 1
ATOM 3527 C CA . VAL B 1 174 ? -4.605 -3.135 -27.953 1 88 174 VAL B CA 1
ATOM 3528 C C . VAL B 1 174 ? -5.562 -3.672 -29.016 1 88 174 VAL B C 1
ATOM 3530 O O . VAL B 1 174 ? -6.781 -3.672 -28.828 1 88 174 VAL B O 1
ATOM 3533 N N . VAL B 1 175 ? -4.984 -4.008 -30.156 1 90 175 VAL B N 1
ATOM 3534 C CA . VAL B 1 175 ? -5.738 -4.621 -31.25 1 90 175 VAL B CA 1
ATOM 3535 C C . VAL B 1 175 ? -5.375 -6.098 -31.359 1 90 175 VAL B C 1
ATOM 3537 O O . VAL B 1 175 ? -4.195 -6.457 -31.328 1 90 175 VAL B O 1
ATOM 3540 N N . ILE B 1 176 ? -6.453 -6.918 -31.484 1 93.75 176 ILE B N 1
ATOM 3541 C CA . ILE B 1 176 ? -6.238 -8.359 -31.625 1 93.75 176 ILE B CA 1
ATOM 3542 C C . ILE B 1 176 ? -6.453 -8.766 -33.094 1 93.75 176 ILE B C 1
ATOM 3544 O O . ILE B 1 176 ? -7.547 -8.594 -33.625 1 93.75 176 ILE B O 1
ATOM 3548 N N . GLU B 1 177 ? -5.383 -9.242 -33.719 1 93.69 177 GLU B N 1
ATOM 3549 C CA . GLU B 1 177 ? -5.477 -9.703 -35.094 1 93.69 177 GLU B CA 1
ATOM 3550 C C . GLU B 1 177 ? -6.355 -10.945 -35.188 1 93.69 177 GLU B C 1
ATOM 3552 O O . GLU B 1 177 ? -6.637 -11.602 -34.188 1 93.69 177 GLU B O 1
ATOM 3557 N N . GLU B 1 178 ? -6.723 -11.211 -36.469 1 92 178 GLU B N 1
ATOM 3558 C CA . GLU B 1 178 ? -7.695 -12.266 -36.75 1 92 178 GLU B CA 1
ATOM 3559 C C . GLU B 1 178 ? -7.242 -13.602 -36.188 1 92 178 GLU B C 1
ATOM 3561 O O . GLU B 1 178 ? -8.031 -14.312 -35.531 1 92 178 GLU B O 1
ATOM 3566 N N . ARG B 1 179 ? -6.016 -13.984 -36.344 1 94.19 179 ARG B N 1
ATOM 3567 C CA . ARG B 1 179 ? -5.508 -15.266 -35.844 1 94.19 179 ARG B CA 1
ATOM 3568 C C . ARG B 1 179 ? -5.578 -15.344 -34.344 1 94.19 179 ARG B C 1
ATOM 3570 O O . ARG B 1 179 ? -6.051 -16.344 -33.781 1 94.19 179 ARG B O 1
ATOM 3577 N N . ALA B 1 180 ? -5.094 -14.336 -33.75 1 95.56 180 ALA B N 1
ATOM 3578 C CA . ALA B 1 180 ? -5.129 -14.289 -32.281 1 95.56 180 ALA B CA 1
ATOM 3579 C C . ALA B 1 180 ? -6.566 -14.305 -31.766 1 95.56 180 ALA B C 1
ATOM 3581 O O . ALA B 1 180 ? -6.859 -14.922 -30.75 1 95.56 180 ALA B O 1
ATOM 3582 N N . ARG B 1 181 ? -7.418 -13.641 -32.438 1 93.31 181 ARG B N 1
ATOM 3583 C CA . ARG B 1 181 ? -8.82 -13.586 -32.062 1 93.31 181 ARG B CA 1
ATOM 3584 C C . ARG B 1 181 ? -9.445 -14.984 -32.062 1 93.31 181 ARG B C 1
ATOM 3586 O O . ARG B 1 181 ? -10.164 -15.352 -31.141 1 93.31 181 ARG B O 1
ATOM 3593 N N . GLU B 1 182 ? -9.195 -15.711 -33.094 1 94.5 182 GLU B N 1
ATOM 3594 C CA . GLU B 1 182 ? -9.695 -17.078 -33.219 1 94.5 182 GLU B CA 1
ATOM 3595 C C . GLU B 1 182 ? -9.141 -17.953 -32.094 1 94.5 182 GLU B C 1
ATOM 3597 O O . GLU B 1 182 ? -9.867 -18.766 -31.516 1 94.5 182 GLU B O 1
ATOM 3602 N N . GLN B 1 183 ? -7.898 -17.766 -31.828 1 95.19 183 GLN B N 1
ATOM 3603 C CA . GLN B 1 183 ? -7.238 -18.562 -30.797 1 95.19 183 GLN B CA 1
ATOM 3604 C C . GLN B 1 183 ? -7.816 -18.25 -29.406 1 95.19 183 GLN B C 1
ATOM 3606 O O . GLN B 1 183 ? -8.094 -19.172 -28.641 1 95.19 183 GLN B O 1
ATOM 3611 N N . LEU B 1 184 ? -8.023 -17.031 -29.172 1 93.88 184 LEU B N 1
ATOM 3612 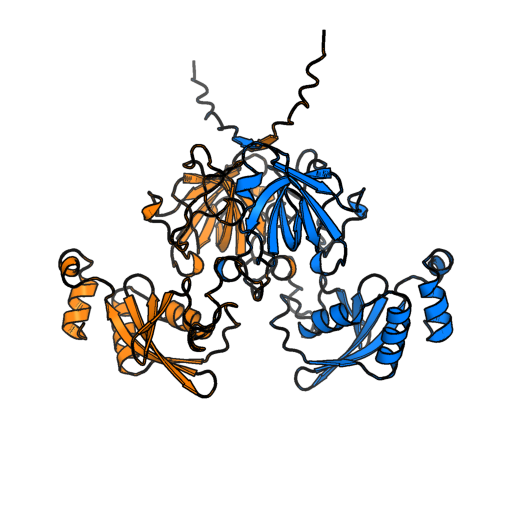C CA . LEU B 1 184 ? -8.586 -16.609 -27.891 1 93.88 184 LEU B CA 1
ATOM 3613 C C . LEU B 1 184 ? -10.023 -17.094 -27.734 1 93.88 184 LEU B C 1
ATOM 3615 O O . LEU B 1 184 ? -10.438 -17.5 -26.656 1 93.88 184 LEU B O 1
ATOM 3619 N N . ALA B 1 185 ? -10.781 -17.016 -28.812 1 92.56 185 ALA B N 1
ATOM 3620 C CA . ALA B 1 185 ? -12.156 -17.516 -28.797 1 92.56 185 ALA B CA 1
ATOM 3621 C C . ALA B 1 185 ? -12.195 -19.016 -28.5 1 92.56 185 ALA B C 1
ATOM 3623 O O . ALA B 1 185 ? -13.031 -19.484 -27.734 1 92.56 185 ALA B O 1
ATOM 3624 N N . TRP B 1 186 ? -11.328 -19.719 -29.109 1 94 186 TRP B N 1
ATOM 3625 C CA . TRP B 1 186 ? -11.227 -21.156 -28.906 1 94 186 TRP B CA 1
ATOM 3626 C C . TRP B 1 186 ? -10.914 -21.484 -27.453 1 94 186 TRP B C 1
ATOM 3628 O O . TRP B 1 186 ? -11.508 -22.391 -26.875 1 94 186 TRP B O 1
ATOM 3638 N N . LEU B 1 187 ? -10 -20.781 -26.906 1 91.5 187 LEU B N 1
ATOM 3639 C CA . LEU B 1 187 ? -9.625 -20.984 -25.5 1 91.5 187 LEU B CA 1
ATOM 3640 C C . LEU B 1 187 ? -10.789 -20.625 -24.578 1 91.5 187 LEU B C 1
ATOM 3642 O O . LEU B 1 187 ? -11.047 -21.344 -23.609 1 91.5 187 LEU B O 1
ATOM 3646 N N . ARG B 1 188 ? -11.438 -19.625 -24.922 1 88.94 188 ARG B N 1
ATOM 3647 C CA . ARG B 1 188 ? -12.57 -19.203 -24.125 1 88.94 188 ARG B CA 1
ATOM 3648 C C . ARG B 1 188 ? -13.656 -20.266 -24.094 1 88.94 188 ARG B C 1
ATOM 3650 O O . ARG B 1 188 ? -14.273 -20.5 -23.047 1 88.94 188 ARG B O 1
ATOM 3657 N N . GLU B 1 189 ? -13.883 -20.828 -25.125 1 89.75 189 GLU B N 1
ATOM 3658 C CA . GLU B 1 189 ? -14.859 -21.906 -25.219 1 89.75 189 GLU B CA 1
ATOM 3659 C C . GLU B 1 189 ? -14.484 -23.078 -24.328 1 89.75 189 GLU B C 1
ATOM 3661 O O . GLU B 1 189 ? -15.336 -23.875 -23.938 1 89.75 189 GLU B O 1
ATOM 3666 N N . ARG B 1 190 ? -13.273 -23.109 -23.953 1 87.38 190 ARG B N 1
ATOM 3667 C CA . ARG B 1 190 ? -12.773 -24.203 -23.125 1 87.38 190 ARG B CA 1
ATOM 3668 C C . ARG B 1 190 ? -12.484 -23.719 -21.703 1 87.38 190 ARG B C 1
ATOM 3670 O O . ARG B 1 190 ? -11.773 -24.391 -20.953 1 87.38 190 ARG B O 1
ATOM 3677 N N . GLY B 1 191 ? -12.938 -22.547 -21.422 1 80.44 191 GLY B N 1
ATOM 3678 C CA . GLY B 1 191 ? -12.922 -22.062 -20.062 1 80.44 191 GLY B CA 1
ATOM 3679 C C . GLY B 1 191 ? -11.68 -21.25 -19.734 1 80.44 191 GLY B C 1
ATOM 3680 O O . GLY B 1 191 ? -11.43 -20.922 -18.562 1 80.44 191 GLY B O 1
ATOM 3681 N N . ILE B 1 192 ? -10.906 -21.047 -20.688 1 80.69 192 ILE B N 1
ATOM 3682 C CA . ILE B 1 192 ? -9.688 -20.266 -20.469 1 80.69 192 ILE B CA 1
ATOM 3683 C C . ILE B 1 192 ? -9.859 -18.875 -21.047 1 80.69 192 ILE B C 1
ATOM 3685 O O . ILE B 1 192 ? -9.75 -18.672 -22.266 1 80.69 192 ILE B O 1
ATOM 3689 N N . ASP B 1 193 ? -10.211 -17.969 -20.234 1 78.44 193 ASP B N 1
ATOM 3690 C CA . ASP B 1 193 ? -10.398 -16.578 -20.672 1 78.44 193 ASP B CA 1
ATOM 3691 C C . ASP B 1 193 ? -9.133 -15.758 -20.438 1 78.44 193 ASP B C 1
ATOM 3693 O O . ASP B 1 193 ? -8.883 -15.297 -19.328 1 78.44 193 ASP B O 1
ATOM 3697 N N . LEU B 1 194 ? -8.367 -15.516 -21.531 1 83 194 LEU B N 1
ATOM 3698 C CA . LEU B 1 194 ? -7.082 -14.836 -21.453 1 83 194 LEU B CA 1
ATOM 3699 C C . LEU B 1 194 ? -7.219 -13.375 -21.859 1 83 194 LEU B C 1
ATOM 3701 O O . LEU B 1 194 ? -6.379 -12.547 -21.516 1 83 194 LEU B O 1
ATOM 3705 N N . GLU B 1 195 ? -8.25 -13.125 -22.641 1 84.94 195 GLU B N 1
ATOM 3706 C CA . GLU B 1 195 ? -8.305 -11.867 -23.391 1 84.94 195 GLU B CA 1
ATOM 3707 C C . GLU B 1 195 ? -8.281 -10.664 -22.453 1 84.94 195 GLU B C 1
ATOM 3709 O O . GLU B 1 195 ? -7.523 -9.719 -22.672 1 84.94 195 GLU B O 1
ATOM 3714 N N . GLU B 1 196 ? -9.086 -10.672 -21.531 1 74.62 196 GLU B N 1
ATOM 3715 C CA . GLU B 1 196 ? -9.18 -9.523 -20.641 1 74.62 196 GLU B CA 1
ATOM 3716 C C . GLU B 1 196 ? -7.836 -9.227 -19.969 1 74.62 196 GLU B C 1
ATOM 3718 O O . GLU B 1 196 ? -7.391 -8.078 -19.953 1 74.62 196 GLU B O 1
ATOM 3723 N N . ARG B 1 197 ? -7.281 -10.227 -19.547 1 72.62 197 ARG B N 1
ATOM 3724 C CA . ARG B 1 197 ? -5.992 -10.078 -18.875 1 72.62 197 ARG B CA 1
ATOM 3725 C C . ARG B 1 197 ? -4.918 -9.625 -19.875 1 72.62 197 ARG B C 1
ATOM 3727 O O . ARG B 1 197 ? -4.094 -8.773 -19.547 1 72.62 197 ARG B O 1
ATOM 3734 N N . LEU B 1 198 ? -4.883 -10.258 -21 1 84.12 198 LEU B N 1
ATOM 3735 C CA . LEU B 1 198 ? -3.93 -9.938 -22.062 1 84.12 198 LEU B CA 1
ATOM 3736 C C . LEU B 1 198 ? -4.039 -8.477 -22.484 1 84.12 198 LEU B C 1
ATOM 3738 O O . LEU B 1 198 ? -3.037 -7.762 -22.516 1 84.12 198 LEU B O 1
ATOM 3742 N N . VAL B 1 199 ? -5.23 -8.008 -22.719 1 81.12 199 VAL B N 1
ATOM 3743 C CA . VAL B 1 199 ? -5.473 -6.645 -23.188 1 81.12 199 VAL B CA 1
ATOM 3744 C C . VAL B 1 199 ? -5.074 -5.648 -22.109 1 81.12 199 VAL B C 1
ATOM 3746 O O . VAL B 1 199 ? -4.43 -4.637 -22.391 1 81.12 199 VAL B O 1
ATOM 3749 N N . TYR B 1 200 ? -5.375 -5.949 -20.969 1 71.19 200 TYR B N 1
ATOM 3750 C CA . TYR B 1 200 ? -5.031 -5.043 -19.875 1 71.19 200 TYR B CA 1
ATOM 3751 C C . TYR B 1 200 ? -3.52 -4.91 -19.734 1 71.19 200 TYR B C 1
ATOM 3753 O O . TYR B 1 200 ? -2.992 -3.795 -19.688 1 71.19 200 TYR B O 1
ATOM 3761 N N . ALA B 1 201 ? -2.883 -6.02 -19.594 1 73.5 201 ALA B N 1
ATOM 3762 C CA . ALA B 1 201 ? -1.434 -6.02 -19.406 1 73.5 201 ALA B CA 1
ATOM 3763 C C . ALA B 1 201 ? -0.743 -5.23 -20.516 1 73.5 201 ALA B C 1
ATOM 3765 O O . ALA B 1 201 ? 0.168 -4.441 -20.25 1 73.5 201 ALA B O 1
ATOM 3766 N N . LEU B 1 202 ? -1.217 -5.441 -21.688 1 80.56 202 LEU B N 1
ATOM 3767 C CA . LEU B 1 202 ? -0.571 -4.805 -22.828 1 80.56 202 LEU B CA 1
ATOM 3768 C C . LEU B 1 202 ? -0.96 -3.334 -22.922 1 80.56 202 LEU B C 1
ATOM 3770 O O . LEU B 1 202 ? -0.196 -2.518 -23.438 1 80.56 202 LEU B O 1
ATOM 3774 N N . SER B 1 203 ? -2.158 -3.02 -22.406 1 73.88 203 SER B N 1
ATOM 3775 C CA . SER B 1 203 ? -2.578 -1.622 -22.453 1 73.88 203 SER B CA 1
ATOM 3776 C C . SER B 1 203 ? -1.667 -0.747 -21.594 1 73.88 203 SER B C 1
ATOM 3778 O O . SER B 1 203 ? -1.643 0.475 -21.75 1 73.88 203 SER B O 1
ATOM 3780 N N . LEU B 1 204 ? -0.987 -1.406 -20.797 1 66.12 204 LEU B N 1
ATOM 3781 C CA . LEU B 1 204 ? -0.055 -0.688 -19.922 1 66.12 204 LEU B CA 1
ATOM 3782 C C . LEU B 1 204 ? 1.257 -0.413 -20.656 1 66.12 204 LEU B C 1
ATOM 3784 O O . LEU B 1 204 ? 2.062 0.404 -20.203 1 66.12 204 LEU B O 1
ATOM 3788 N N . GLY B 1 205 ? 1.566 -1.099 -21.703 1 68.56 205 GLY B N 1
ATOM 3789 C CA . GLY B 1 205 ? 2.752 -0.846 -22.5 1 68.56 205 GLY B CA 1
ATOM 3790 C C . GLY B 1 205 ? 3.404 -2.113 -23.016 1 68.56 205 GLY B C 1
ATOM 3791 O O . GLY B 1 205 ? 3.273 -3.178 -22.406 1 68.56 205 GLY B O 1
ATOM 3792 N N . PRO B 1 206 ? 4.09 -1.864 -24.141 1 71 206 PRO B N 1
ATOM 3793 C CA . PRO B 1 206 ? 4.703 -3.029 -24.781 1 71 206 PRO B CA 1
ATOM 3794 C C . PRO B 1 206 ? 6.121 -3.297 -24.297 1 71 206 PRO B C 1
ATOM 3796 O O . PRO B 1 206 ? 6.754 -4.266 -24.719 1 71 206 PRO B O 1
ATOM 3799 N N . GLN B 1 207 ? 6.547 -2.471 -23.359 1 66.38 207 GLN B N 1
ATOM 3800 C CA . GLN B 1 207 ? 7.953 -2.566 -22.984 1 66.38 207 GLN B CA 1
ATOM 3801 C C . GLN B 1 207 ? 8.219 -3.832 -22.172 1 66.38 207 GLN B C 1
ATOM 3803 O O . GLN B 1 207 ? 7.367 -4.262 -21.391 1 66.38 207 GLN B O 1
ATOM 3808 N N . PRO B 1 208 ? 9.445 -4.469 -22.531 1 64.56 208 PRO B N 1
ATOM 3809 C CA . PRO B 1 208 ? 9.812 -5.605 -21.688 1 64.56 208 PRO B CA 1
ATOM 3810 C C . PRO B 1 208 ? 9.656 -5.309 -20.188 1 64.56 208 PRO B C 1
ATOM 3812 O O . PRO B 1 208 ? 9.969 -4.199 -19.75 1 64.56 208 PRO B O 1
ATOM 3815 N N . HIS B 1 209 ? 8.977 -6.227 -19.609 1 61.75 209 HIS B N 1
ATOM 3816 C CA . HIS B 1 209 ? 8.633 -6.059 -18.203 1 61.75 209 HIS B CA 1
ATOM 3817 C C . HIS B 1 209 ? 8.586 -7.398 -17.484 1 61.75 209 HIS B C 1
ATOM 3819 O O . HIS B 1 209 ? 7.836 -8.297 -17.891 1 61.75 209 HIS B O 1
ATOM 3825 N N . ALA B 1 210 ? 9.461 -7.566 -16.562 1 55.72 210 ALA B N 1
ATOM 3826 C CA . ALA B 1 210 ? 9.562 -8.844 -15.875 1 55.72 210 ALA B CA 1
ATOM 3827 C C . ALA B 1 210 ? 8.234 -9.234 -15.234 1 55.72 210 ALA B C 1
ATOM 3829 O O . ALA B 1 210 ? 7.77 -10.367 -15.383 1 55.72 210 ALA B O 1
ATOM 3830 N N . TYR B 1 211 ? 7.594 -8.359 -14.773 1 54.31 211 TYR B N 1
ATOM 3831 C CA . TYR B 1 211 ? 6.383 -8.672 -14.023 1 54.31 211 TYR B CA 1
ATOM 3832 C C . TYR B 1 211 ? 5.203 -8.883 -14.961 1 54.31 211 TYR B C 1
ATOM 3834 O O . TYR B 1 211 ? 4.309 -9.688 -14.672 1 54.31 211 TYR B O 1
ATOM 3842 N N . ARG B 1 212 ? 5.242 -8.016 -15.969 1 62.62 212 ARG B N 1
ATOM 3843 C CA . ARG B 1 212 ? 4.211 -8.25 -16.984 1 62.62 212 ARG B CA 1
ATOM 3844 C C . ARG B 1 212 ? 4.613 -9.383 -17.922 1 62.62 212 ARG B C 1
ATOM 3846 O O . ARG B 1 212 ? 3.832 -9.797 -18.766 1 62.62 212 ARG B O 1
ATOM 3853 N N . ARG B 1 213 ? 5.762 -9.867 -17.609 1 67.38 213 ARG B N 1
ATOM 3854 C CA . ARG B 1 213 ? 6.27 -11.008 -18.375 1 67.38 213 ARG B CA 1
ATOM 3855 C C . ARG B 1 213 ? 6.301 -10.703 -19.859 1 67.38 213 ARG B C 1
ATOM 3857 O O . ARG B 1 213 ? 5.848 -11.508 -20.672 1 67.38 213 ARG B O 1
ATOM 3864 N N . ILE B 1 214 ? 6.641 -9.5 -20.156 1 73.06 214 ILE B N 1
ATOM 3865 C CA . ILE B 1 214 ? 6.836 -9.086 -21.547 1 73.06 214 ILE B CA 1
ATOM 3866 C C . ILE B 1 214 ? 8.32 -9.172 -21.906 1 73.06 214 ILE B C 1
ATOM 3868 O O . ILE B 1 214 ? 9.172 -8.68 -21.156 1 73.06 214 ILE B O 1
ATOM 3872 N N . ALA B 1 215 ? 8.664 -9.883 -22.875 1 77.06 215 ALA B N 1
ATOM 3873 C CA . ALA B 1 215 ? 10.031 -10.023 -23.375 1 77.06 215 ALA B CA 1
ATOM 3874 C C . ALA B 1 215 ? 10.094 -9.805 -24.875 1 77.06 215 ALA B C 1
ATOM 3876 O O . ALA B 1 215 ? 9.109 -10.023 -25.594 1 77.06 215 ALA B O 1
ATOM 3877 N N . VAL B 1 216 ? 11.234 -9.289 -25.359 1 76.62 216 VAL B N 1
ATOM 3878 C CA . VAL B 1 216 ? 11.469 -9.164 -26.781 1 76.62 216 VAL B CA 1
ATOM 3879 C C . VAL B 1 216 ? 12 -10.484 -27.344 1 76.62 216 VAL B C 1
ATOM 3881 O O . VAL B 1 216 ? 12.93 -11.07 -26.781 1 76.62 216 VAL B O 1
ATOM 3884 N N . VAL B 1 217 ? 11.352 -11.008 -28.234 1 79.56 217 VAL B N 1
ATOM 3885 C CA . VAL B 1 217 ? 11.758 -12.242 -28.906 1 79.56 217 VAL B CA 1
ATOM 3886 C C . VAL B 1 217 ? 11.953 -11.969 -30.391 1 79.56 217 VAL B C 1
ATOM 3888 O O . VAL B 1 217 ? 11 -12.023 -31.172 1 79.56 217 VAL B O 1
ATOM 3891 N N . GLY B 1 218 ? 13.266 -11.844 -30.75 1 76.69 218 GLY B N 1
ATOM 3892 C CA . GLY B 1 218 ? 13.516 -11.492 -32.156 1 76.69 218 GLY B CA 1
ATOM 3893 C C . GLY B 1 218 ? 13.008 -10.109 -32.5 1 76.69 218 GLY B C 1
ATOM 3894 O O . GLY B 1 218 ? 13.383 -9.117 -31.875 1 76.69 218 GLY B O 1
ATOM 3895 N N . ASP B 1 219 ? 12.148 -10.141 -33.531 1 78.62 219 ASP B N 1
ATOM 3896 C CA . ASP B 1 219 ? 11.609 -8.875 -34 1 78.62 219 ASP B CA 1
ATOM 3897 C C . ASP B 1 219 ? 10.234 -8.594 -33.406 1 78.62 219 ASP B C 1
ATOM 3899 O O . ASP B 1 219 ? 9.555 -7.648 -33.812 1 78.62 219 ASP B O 1
ATOM 3903 N N . GLU B 1 220 ? 9.859 -9.523 -32.5 1 83.5 220 GLU B N 1
ATOM 3904 C CA . GLU B 1 220 ? 8.578 -9.328 -31.828 1 83.5 220 GLU B CA 1
ATOM 3905 C C . GLU B 1 220 ? 8.719 -9.383 -30.312 1 83.5 220 GLU B C 1
ATOM 3907 O O . GLU B 1 220 ? 9.82 -9.594 -29.797 1 83.5 220 GLU B O 1
ATOM 3912 N N . SER B 1 221 ? 7.625 -8.922 -29.688 1 87.31 221 SER B N 1
ATOM 3913 C CA . SER B 1 221 ? 7.562 -9.031 -28.234 1 87.31 221 SER B CA 1
ATOM 3914 C C . SER B 1 221 ? 6.594 -10.125 -27.812 1 87.31 221 SER B C 1
ATOM 3916 O O . SER B 1 221 ? 5.672 -10.477 -28.547 1 87.31 221 SER B O 1
ATOM 3918 N N . ARG B 1 222 ? 6.902 -10.719 -26.719 1 90.75 222 ARG B N 1
ATOM 3919 C CA . ARG B 1 222 ? 6.066 -11.781 -26.172 1 90.75 222 ARG B CA 1
ATOM 3920 C C . ARG B 1 222 ? 5.656 -11.469 -24.734 1 90.75 222 ARG B C 1
ATOM 3922 O O . ARG B 1 222 ? 6.453 -10.945 -23.953 1 90.75 222 ARG B O 1
ATOM 3929 N N . ILE B 1 223 ? 4.352 -11.703 -24.516 1 86.25 223 ILE B N 1
ATOM 3930 C CA . ILE B 1 223 ? 3.865 -11.617 -23.141 1 86.25 223 ILE B CA 1
ATOM 3931 C C . ILE B 1 223 ? 3.369 -12.984 -22.688 1 86.25 223 ILE B C 1
ATOM 3933 O O . ILE B 1 223 ? 2.713 -13.703 -23.438 1 86.25 223 ILE B O 1
ATOM 3937 N N . ALA B 1 224 ? 3.789 -13.344 -21.5 1 82.38 224 ALA B N 1
ATOM 3938 C CA . ALA B 1 224 ? 3.289 -14.586 -20.922 1 82.38 224 ALA B CA 1
ATOM 3939 C C . ALA B 1 224 ? 2.09 -14.32 -20 1 82.38 224 ALA B C 1
ATOM 3941 O O . ALA B 1 224 ? 2.15 -13.461 -19.125 1 82.38 224 ALA B O 1
ATOM 3942 N N . VAL B 1 225 ? 0.979 -15.023 -20.297 1 77.62 225 VAL B N 1
ATOM 3943 C CA . VAL B 1 225 ? -0.216 -14.984 -19.469 1 77.62 225 VAL B CA 1
ATOM 3944 C C . VAL B 1 225 ? -0.598 -16.406 -19.047 1 77.62 225 VAL B C 1
ATOM 3946 O O . VAL B 1 225 ? -1.075 -17.188 -19.875 1 77.62 225 VAL B O 1
ATOM 3949 N N . LYS B 1 226 ? -0.377 -16.719 -17.781 1 70.75 226 LYS B N 1
ATOM 3950 C CA . LYS B 1 226 ? -0.505 -18.094 -17.297 1 70.75 226 LYS B CA 1
ATOM 3951 C C . LYS B 1 226 ? 0.403 -19.031 -18.094 1 70.75 226 LYS B C 1
ATOM 3953 O O . LYS B 1 226 ? 1.614 -18.812 -18.156 1 70.75 226 LYS B O 1
ATOM 3958 N N . GLU B 1 227 ? -0.24 -20.062 -18.641 1 77.38 227 GLU B N 1
ATOM 3959 C CA . GLU B 1 227 ? 0.538 -21.031 -19.406 1 77.38 227 GLU B CA 1
ATOM 3960 C C . GLU B 1 227 ? 0.49 -20.734 -20.891 1 77.38 227 GLU B C 1
ATOM 3962 O O . GLU B 1 227 ? 0.738 -21.625 -21.719 1 77.38 227 GLU B O 1
ATOM 3967 N N . TRP B 1 228 ? 0.235 -19.562 -21.219 1 87.69 228 TRP B N 1
ATOM 3968 C CA . TRP B 1 228 ? 0.088 -19.188 -22.625 1 87.69 228 TRP B CA 1
ATOM 3969 C C . TRP B 1 228 ? 0.964 -17.984 -22.969 1 87.69 228 TRP B C 1
ATOM 3971 O O . TRP B 1 228 ? 1.232 -17.141 -22.109 1 87.69 228 TRP B O 1
ATOM 3981 N N . PHE B 1 229 ? 1.423 -17.969 -24.172 1 90.44 229 PHE B N 1
ATOM 3982 C CA . PHE B 1 229 ? 2.186 -16.859 -24.703 1 90.44 229 PHE B CA 1
ATOM 3983 C C . PHE B 1 229 ? 1.382 -16.094 -25.766 1 90.44 229 PHE B C 1
ATOM 3985 O O . PHE B 1 229 ? 0.704 -16.719 -26.594 1 90.44 229 PHE B O 1
ATOM 3992 N N . ALA B 1 230 ? 1.384 -14.766 -25.703 1 93.62 230 ALA B N 1
ATOM 3993 C CA . ALA B 1 230 ? 0.875 -13.922 -26.781 1 93.62 230 ALA B CA 1
ATOM 3994 C C . ALA B 1 230 ? 2.002 -13.125 -27.422 1 93.62 230 ALA B C 1
ATOM 3996 O O . ALA B 1 230 ? 2.822 -12.516 -26.734 1 93.62 230 ALA B O 1
ATOM 3997 N N . PHE B 1 231 ? 2.078 -13.273 -28.703 1 93.75 231 PHE B N 1
ATOM 3998 C CA . PHE B 1 231 ? 3.066 -12.531 -29.469 1 93.75 231 PHE B CA 1
ATOM 3999 C C . PHE B 1 231 ? 2.455 -11.258 -30.047 1 93.75 231 PHE B C 1
ATOM 4001 O O . PHE B 1 231 ? 1.337 -11.281 -30.562 1 93.75 231 PHE B O 1
ATOM 4008 N N . PHE B 1 232 ? 3.225 -10.117 -29.828 1 91.94 232 PHE B N 1
ATOM 4009 C CA . PHE B 1 232 ? 2.656 -8.828 -30.219 1 91.94 232 PHE B CA 1
ATOM 4010 C C . PHE B 1 232 ? 3.736 -7.902 -30.766 1 91.94 232 PHE B C 1
ATOM 4012 O O . PHE B 1 232 ? 4.93 -8.188 -30.625 1 91.94 232 PHE B O 1
ATOM 4019 N N . ARG B 1 233 ? 3.291 -6.934 -31.531 1 86.44 233 ARG B N 1
ATOM 4020 C CA . ARG B 1 233 ? 4.141 -5.859 -32.031 1 86.44 233 ARG B CA 1
ATOM 4021 C C . ARG B 1 233 ? 3.525 -4.492 -31.75 1 86.44 233 ARG B C 1
ATOM 4023 O O . ARG B 1 233 ? 2.301 -4.359 -31.672 1 86.44 233 ARG B O 1
ATOM 4030 N N . SER B 1 234 ? 4.387 -3.627 -31.359 1 80.69 234 SER B N 1
ATOM 4031 C CA . SER B 1 234 ? 3.926 -2.25 -31.203 1 80.69 234 SER B CA 1
ATOM 4032 C C . SER B 1 234 ? 3.875 -1.526 -32.531 1 80.69 234 SER B C 1
ATOM 4034 O O . SER B 1 234 ? 4.801 -1.636 -33.344 1 80.69 234 SER B O 1
ATOM 4036 N N . ARG B 1 235 ? 2.635 -1.156 -32.781 1 73.25 235 ARG B N 1
ATOM 4037 C CA . ARG B 1 235 ? 2.514 -0.315 -33.969 1 73.25 235 ARG B CA 1
ATOM 4038 C C . ARG B 1 235 ? 2.619 1.162 -33.594 1 73.25 235 ARG B C 1
ATOM 4040 O O . ARG B 1 235 ? 2.383 1.543 -32.469 1 73.25 235 ARG B O 1
ATOM 4047 N N . GLY B 1 236 ? 3.275 1.89 -34.438 1 63.66 236 GLY B N 1
ATOM 4048 C CA . GLY B 1 236 ? 3.328 3.332 -34.25 1 63.66 236 GLY B CA 1
ATOM 4049 C C . GLY B 1 236 ? 2.082 3.893 -33.594 1 63.66 236 GLY B C 1
ATOM 4050 O O . GLY B 1 236 ? 1.126 3.16 -33.312 1 63.66 236 GLY B O 1
ATOM 4051 N N . GLU B 1 237 ? 2.014 5.016 -32.719 1 60.38 237 GLU B N 1
ATOM 4052 C CA . GLU B 1 237 ? 0.923 5.832 -32.188 1 60.38 237 GLU B CA 1
ATOM 4053 C C . GLU B 1 237 ? 0.31 5.195 -30.938 1 60.38 237 GLU B C 1
ATOM 4055 O O . GLU B 1 237 ? -0.903 5.27 -30.734 1 60.38 237 GLU B O 1
ATOM 4060 N N . GLY B 1 238 ? 0.99 4.348 -30.234 1 70.06 238 GLY B N 1
ATOM 4061 C CA . GLY B 1 238 ? 0.454 3.852 -28.984 1 70.06 238 GLY B CA 1
ATOM 4062 C C . GLY B 1 238 ? -0.458 2.65 -29.156 1 70.06 238 GLY B C 1
ATOM 4063 O O . GLY B 1 238 ? -1.4 2.465 -28.391 1 70.06 238 GLY B O 1
ATOM 4064 N N . THR B 1 239 ? -0.313 1.935 -30.297 1 79.94 239 THR B N 1
ATOM 4065 C CA . THR B 1 239 ? -1.141 0.759 -30.547 1 79.94 239 THR B CA 1
ATOM 4066 C C . THR B 1 239 ? -0.3 -0.514 -30.5 1 79.94 239 THR B C 1
ATOM 4068 O O . THR B 1 239 ? 0.791 -0.563 -31.078 1 79.94 239 THR B O 1
ATOM 4071 N N . ILE B 1 240 ? -0.758 -1.45 -29.734 1 86.62 240 ILE B N 1
ATOM 4072 C CA . ILE B 1 240 ? -0.166 -2.781 -29.672 1 86.62 240 ILE B CA 1
ATOM 4073 C C . ILE B 1 240 ? -1.053 -3.775 -30.422 1 86.62 240 ILE B C 1
ATOM 4075 O O . ILE B 1 240 ? -2.273 -3.779 -30.25 1 86.62 240 ILE B O 1
ATOM 4079 N N . VAL B 1 241 ? -0.453 -4.516 -31.344 1 91.75 241 VAL B N 1
ATOM 4080 C CA . VAL B 1 241 ? -1.192 -5.504 -32.125 1 91.75 241 VAL B CA 1
ATOM 4081 C C . VAL B 1 241 ? -0.793 -6.91 -31.688 1 91.75 241 VAL B C 1
ATOM 4083 O O . VAL B 1 241 ? 0.365 -7.309 -31.844 1 91.75 241 VAL B O 1
ATOM 4086 N N . VAL B 1 242 ? -1.757 -7.621 -31.141 1 94.75 242 VAL B N 1
ATOM 4087 C CA . VAL B 1 242 ? -1.532 -9.016 -30.781 1 94.75 242 VAL B CA 1
ATOM 4088 C C . VAL B 1 242 ? -1.7 -9.898 -32.031 1 94.75 242 VAL B C 1
ATOM 4090 O O . VAL B 1 242 ? -2.766 -9.906 -32.625 1 94.75 242 VAL B O 1
ATOM 4093 N N . GLN B 1 243 ? -0.658 -10.664 -32.25 1 94.06 243 GLN B N 1
ATOM 4094 C CA . GLN B 1 243 ? -0.604 -11.375 -33.531 1 94.06 243 GLN B CA 1
ATOM 4095 C C . GLN B 1 243 ? -1.015 -12.836 -33.375 1 94.06 243 GLN B C 1
ATOM 4097 O O . GLN B 1 243 ? -1.701 -13.391 -34.219 1 94.06 243 GLN B O 1
ATOM 4102 N N . ARG B 1 244 ? -0.561 -13.461 -32.312 1 94.56 244 ARG B N 1
ATOM 4103 C CA . ARG B 1 244 ? -0.848 -14.875 -32.125 1 94.56 244 ARG B CA 1
ATOM 4104 C C . ARG B 1 244 ? -0.665 -15.281 -30.672 1 94.56 244 ARG B C 1
ATOM 4106 O O . ARG B 1 244 ? 0.021 -14.594 -29.906 1 94.56 244 ARG B O 1
ATOM 4113 N N . ILE B 1 245 ? -1.331 -16.438 -30.375 1 94.31 245 ILE B N 1
ATOM 4114 C CA . ILE B 1 245 ? -1.2 -17.078 -29.078 1 94.31 245 ILE B CA 1
ATOM 4115 C C . ILE B 1 245 ? -0.532 -18.453 -29.25 1 94.31 245 ILE B C 1
ATOM 4117 O O . ILE B 1 245 ? -0.795 -19.156 -30.234 1 94.31 245 ILE B O 1
ATOM 4121 N N . THR B 1 246 ? 0.352 -18.797 -28.375 1 91.81 246 THR B N 1
ATOM 4122 C CA . THR B 1 246 ? 0.95 -20.125 -28.359 1 91.81 246 THR B CA 1
ATOM 4123 C C . THR B 1 246 ? 0.906 -20.734 -26.953 1 91.81 246 THR B C 1
ATOM 4125 O O . THR B 1 246 ? 0.714 -20 -25.984 1 91.81 246 THR B O 1
ATOM 4128 N N . SER B 1 247 ? 0.932 -22.047 -26.938 1 88.25 247 SER B N 1
ATOM 4129 C CA . SER B 1 247 ? 1.043 -22.719 -25.656 1 88.25 247 SER B CA 1
ATOM 4130 C C . SER B 1 247 ? 2.41 -22.484 -25.016 1 88.25 247 SER B C 1
ATOM 4132 O O . SER B 1 247 ? 3.432 -22.516 -25.719 1 88.25 247 SER B O 1
ATOM 4134 N N . GLY B 1 248 ? 2.367 -22.156 -23.781 1 85.44 248 GLY B N 1
ATOM 4135 C CA . GLY B 1 248 ? 3.609 -21.984 -23.047 1 85.44 248 GLY B CA 1
ATOM 4136 C C . GLY B 1 248 ? 4.168 -23.297 -22.516 1 85.44 248 GLY B C 1
ATOM 4137 O O . GLY B 1 248 ? 5.246 -23.328 -21.922 1 85.44 248 GLY B O 1
ATOM 4138 N N . VAL B 1 249 ? 3.451 -24.328 -22.688 1 78.81 249 VAL B N 1
ATOM 4139 C CA . VAL B 1 249 ? 3.887 -25.641 -22.219 1 78.81 249 VAL B CA 1
ATOM 4140 C C . VAL B 1 249 ? 4.824 -26.266 -23.234 1 78.81 249 VAL B C 1
ATOM 4142 O O . VAL B 1 249 ? 4.52 -26.297 -24.438 1 78.81 249 VAL B O 1
ATOM 4145 N N . ARG B 1 250 ? 6 -26.75 -22.75 1 76.06 250 ARG B N 1
ATOM 4146 C CA . ARG B 1 250 ? 6.984 -27.375 -23.625 1 76.06 250 ARG B CA 1
ATOM 4147 C C . ARG B 1 250 ? 6.426 -28.641 -24.266 1 76.06 250 ARG B C 1
ATOM 4149 O O . ARG B 1 250 ? 5.637 -29.359 -23.656 1 76.06 250 ARG B O 1
ATOM 4156 N N . PRO B 1 251 ? 6.891 -28.812 -25.5 1 72.69 251 PRO B N 1
ATOM 4157 C CA . PRO B 1 251 ? 6.398 -29.969 -26.234 1 72.69 251 PRO B CA 1
ATOM 4158 C C . PRO B 1 251 ? 6.547 -31.281 -25.438 1 72.69 251 PRO B C 1
ATOM 4160 O O . PRO B 1 251 ? 5.648 -32.125 -25.469 1 72.69 251 PRO B O 1
ATOM 4163 N N . ARG B 1 252 ? 7.586 -31.375 -24.688 1 68.81 252 ARG B N 1
ATOM 4164 C CA . ARG B 1 252 ? 7.848 -32.625 -23.969 1 68.81 252 ARG B CA 1
ATOM 4165 C C . ARG B 1 252 ? 6.91 -32.75 -22.781 1 68.81 252 ARG B C 1
ATOM 4167 O O . ARG B 1 252 ? 6.641 -33.875 -22.328 1 68.81 252 ARG B O 1
ATOM 4174 N N . GLU B 1 253 ? 6.383 -31.688 -22.344 1 69 253 GLU B N 1
ATOM 4175 C CA . GLU B 1 253 ? 5.543 -31.703 -21.156 1 69 253 GLU B CA 1
ATOM 4176 C C . GLU B 1 253 ? 4.062 -31.688 -21.516 1 69 253 GLU B C 1
ATOM 4178 O O . GLU B 1 253 ? 3.199 -31.844 -20.656 1 69 253 GLU B O 1
ATOM 4183 N N . ARG B 1 254 ? 3.768 -31.5 -22.688 1 66.31 254 ARG B N 1
ATOM 4184 C CA . ARG B 1 254 ? 2.395 -31.344 -23.156 1 66.31 254 ARG B CA 1
ATOM 4185 C C . ARG B 1 254 ? 1.611 -32.625 -22.984 1 66.31 254 ARG B C 1
ATOM 4187 O O . ARG B 1 254 ? 0.395 -32.625 -22.797 1 66.31 254 ARG B O 1
ATOM 4194 N N . ALA B 1 255 ? 2.418 -33.656 -23.109 1 62.56 255 ALA B N 1
ATOM 4195 C CA . ALA B 1 255 ? 1.762 -34.938 -22.922 1 62.56 255 ALA B CA 1
ATOM 4196 C C . ALA B 1 255 ? 1.13 -35.031 -21.531 1 62.56 255 ALA B C 1
ATOM 4198 O O . ALA B 1 255 ? 0.07 -35.656 -21.359 1 62.56 255 ALA B O 1
ATOM 4199 N N . ARG B 1 256 ? 1.676 -34.344 -20.578 1 58 256 ARG B N 1
ATOM 4200 C CA . ARG B 1 256 ? 1.219 -34.375 -19.188 1 58 256 ARG B CA 1
ATOM 4201 C C . ARG B 1 256 ? 0.339 -33.156 -18.875 1 58 256 ARG B C 1
ATOM 4203 O O . ARG B 1 256 ? -0.355 -33.156 -17.859 1 58 256 ARG B O 1
ATOM 4210 N N . ALA B 1 257 ? 0.39 -32.25 -19.656 1 59.12 257 ALA B N 1
ATOM 4211 C CA . ALA B 1 257 ? -0.337 -31 -19.406 1 59.12 257 ALA B CA 1
ATOM 4212 C C . ALA B 1 257 ? -1.822 -31.172 -19.719 1 59.12 257 ALA B C 1
ATOM 4214 O O . ALA B 1 257 ? -2.232 -32.156 -20.312 1 59.12 257 ALA B O 1
ATOM 4215 N N . ALA B 1 258 ? -2.59 -30.234 -19.375 1 66.12 258 ALA B N 1
ATOM 4216 C CA . ALA B 1 258 ? -4.027 -30.25 -19.625 1 66.12 258 ALA B CA 1
ATOM 4217 C C . ALA B 1 258 ? -4.316 -30.453 -21.109 1 66.12 258 ALA B C 1
ATOM 4219 O O . ALA B 1 258 ? -3.582 -29.938 -21.969 1 66.12 258 ALA B O 1
ATOM 4220 N N . PRO B 1 259 ? -5.238 -31.359 -21.438 1 82.44 259 PRO B N 1
ATOM 4221 C CA . PRO B 1 259 ? -5.633 -31.688 -22.812 1 82.44 259 PRO B CA 1
ATOM 4222 C C . PRO B 1 259 ? -5.793 -30.453 -23.688 1 82.44 259 PRO B C 1
ATOM 4224 O O . PRO B 1 259 ? -5.59 -30.516 -24.906 1 82.44 259 PRO B O 1
ATOM 4227 N N . VAL B 1 260 ? -5.855 -29.391 -23.125 1 87.69 260 VAL B N 1
ATOM 4228 C CA . VAL B 1 260 ? -6.168 -28.172 -23.875 1 87.69 260 VAL B CA 1
ATOM 4229 C C . VAL B 1 260 ? -4.93 -27.703 -24.625 1 87.69 260 VAL B C 1
ATOM 4231 O O . VAL B 1 260 ? -5.027 -27.203 -25.75 1 87.69 260 VAL B O 1
ATOM 4234 N N . HIS B 1 261 ? -3.814 -27.828 -24.094 1 89.19 261 HIS B N 1
ATOM 4235 C CA . HIS B 1 261 ? -2.582 -27.406 -24.75 1 89.19 261 HIS B CA 1
ATOM 4236 C C . HIS B 1 261 ? -2.291 -28.25 -25.984 1 89.19 261 HIS B C 1
ATOM 4238 O O . HIS B 1 261 ? -1.885 -27.734 -27.016 1 89.19 261 HIS B O 1
ATOM 4244 N N . ARG B 1 262 ? -2.457 -29.531 -25.812 1 86.25 262 ARG B N 1
ATOM 4245 C CA . ARG B 1 262 ? -2.256 -30.453 -26.922 1 86.25 262 ARG B CA 1
ATOM 4246 C C . ARG B 1 262 ? -3.225 -30.141 -28.062 1 86.25 262 ARG B C 1
ATOM 4248 O O . ARG B 1 262 ? -2.826 -30.094 -29.234 1 86.25 262 ARG B O 1
ATOM 4255 N N . GLU B 1 263 ? -4.461 -30.016 -27.734 1 89.25 263 GLU B N 1
ATOM 4256 C CA . GLU B 1 263 ? -5.496 -29.734 -28.719 1 89.25 263 GLU B CA 1
ATOM 4257 C C . GLU B 1 263 ? -5.238 -28.406 -29.422 1 89.25 263 GLU B C 1
ATOM 4259 O O . GLU B 1 263 ? -5.484 -28.266 -30.625 1 89.25 263 GLU B O 1
ATOM 4264 N N . PHE B 1 264 ? -4.773 -27.453 -28.656 1 93.06 264 PHE B N 1
ATOM 4265 C CA . PHE B 1 264 ? -4.477 -26.141 -29.203 1 93.06 264 PHE B CA 1
ATOM 4266 C C . PHE B 1 264 ? -3.379 -26.219 -30.25 1 93.06 264 PHE B C 1
ATOM 4268 O O . PHE B 1 264 ? -3.508 -25.656 -31.344 1 93.06 264 PHE B O 1
ATOM 4275 N N . VAL B 1 265 ? -2.367 -26.938 -29.938 1 89.25 265 VAL B N 1
ATOM 4276 C CA . VAL B 1 265 ? -1.227 -27.062 -30.844 1 89.25 265 VAL B CA 1
ATOM 4277 C C . VAL B 1 265 ? -1.642 -27.844 -32.094 1 89.25 265 VAL B C 1
ATOM 4279 O O . VAL B 1 265 ? -1.175 -27.547 -33.188 1 89.25 265 VAL B O 1
ATOM 4282 N N . GLU B 1 266 ? -2.412 -28.812 -31.891 1 88.19 266 GLU B N 1
ATOM 4283 C CA . GLU B 1 266 ? -2.918 -29.578 -33.031 1 88.19 266 GLU B CA 1
ATOM 4284 C C . GLU B 1 266 ? -3.723 -28.688 -33.969 1 88.19 266 GLU B C 1
ATOM 4286 O O . GLU B 1 266 ? -3.621 -28.828 -35.188 1 88.19 266 GLU B O 1
ATOM 4291 N N . ARG B 1 267 ? -4.457 -27.797 -33.406 1 91 267 ARG B N 1
ATOM 4292 C CA . ARG B 1 267 ? -5.359 -26.969 -34.188 1 91 267 ARG B CA 1
ATOM 4293 C C . ARG B 1 267 ? -4.621 -25.781 -34.781 1 91 267 ARG B C 1
ATOM 4295 O O . ARG B 1 267 ? -4.852 -25.406 -35.938 1 91 267 ARG B O 1
ATOM 4302 N N . PHE B 1 268 ? -3.807 -25.062 -33.969 1 91.5 268 PHE B N 1
ATOM 4303 C CA . PHE B 1 268 ? -3.291 -23.766 -34.375 1 91.5 268 PHE B CA 1
ATOM 4304 C C . PHE B 1 268 ? -1.785 -23.828 -34.594 1 91.5 268 PHE B C 1
ATOM 4306 O O . PHE B 1 268 ? -1.181 -22.844 -35.062 1 91.5 268 PHE B O 1
ATOM 4313 N N . GLY B 1 269 ? -1.228 -24.891 -34.281 1 81.56 269 GLY B N 1
ATOM 4314 C CA . GLY B 1 269 ? 0.219 -24.984 -34.375 1 81.56 269 GLY B CA 1
ATOM 4315 C C . GLY B 1 269 ? 0.949 -24.5 -33.156 1 81.56 269 GLY B C 1
ATOM 4316 O O . GLY B 1 269 ? 0.364 -23.828 -32.281 1 81.56 269 GLY B O 1
ATOM 4317 N N . GLY B 1 270 ? 2.115 -24.938 -32.938 1 69.56 270 GLY B N 1
ATOM 4318 C CA . GLY B 1 270 ? 2.965 -24.562 -31.828 1 69.56 270 GLY B CA 1
ATOM 4319 C C . GLY B 1 270 ? 3.844 -23.359 -32.125 1 69.56 270 GLY B C 1
ATOM 4320 O O . GLY B 1 270 ? 4.012 -22.984 -33.281 1 69.56 270 GLY B O 1
#

Radius of gyration: 25.55 Å; Cα contacts (8 Å, |Δi|>4): 1181; chains: 2; bounding box: 53×79×77 Å

Foldseek 3Di:
DPPPPPVPPPDDDFDFQWFKAFPAADLVPFDPFQVLPFGKIKTAGDPDPCVLVVCPPCPPFFKKKWKWAQVVADAADQWDADPQDPDIDGVVLDQDQHDPGRIHIDIWTFDDDDRRMTMTGSDGGHGGITTGDMGGDDCVPHPDQPDDNPPQQDDDPPPPAQSDDGQDPLQAAEAEDPAAVVLQVLCVVVPHHCVVSVRVLCSSHQHDYVNQQWAADVPWIWGDRPQKIWIWDDDPPRYIYTYHMAGNDDPVCCVVDDPVNVVSCVVNND/DPPPPPVPPPDDDFDFQWFKAFPAADLVPFDPFQVLPFGKIKTAGDPDPCVLVVCPPCPPFFKKKWKWAQVVADAADQWDADPQDPDIDGVVLDQDQHDPGRIHIDIWTFDDDDRRMTMTGSDGGHGGITTGDMGGDDCVPHPDQPDDNPPQWDDDPPPPAQPDDRLADLQAAEAEDPAAVVLQVLCVVVPDHCVVSVRSLCSSHQHDYVNQQWAADVPWIWGDRPQKIWIWDDDPPRYIYTYHMAGNDDPVCCVVDDPVNVVSCVVNND